Protein AF-0000000065941465 (afdb_homodimer)

Solvent-accessible surface area (backbone atoms only — not comparable to full-atom values): 35880 Å² total; per-residue (Å²): 132,70,57,62,67,61,68,40,62,41,38,87,75,36,67,70,82,73,72,77,83,88,74,50,92,94,37,96,76,54,49,77,24,48,76,46,44,29,74,80,35,44,38,71,60,12,47,51,35,27,52,63,32,50,81,52,25,15,44,67,42,71,49,77,48,59,68,39,31,47,42,51,17,70,72,69,70,48,66,40,86,22,47,44,77,28,43,17,34,62,42,42,53,35,41,51,25,44,38,46,32,27,75,81,23,29,33,37,35,40,55,45,41,56,76,61,57,49,50,28,20,15,53,28,23,16,42,55,42,73,29,60,51,54,95,67,23,86,30,54,69,41,50,60,70,64,58,52,95,41,38,25,38,34,49,45,49,42,28,25,46,71,48,12,23,66,77,57,67,68,55,52,50,53,45,63,69,66,51,57,60,37,29,36,39,36,34,36,17,63,28,20,86,53,27,84,93,50,73,40,52,54,69,54,21,77,71,37,84,43,28,31,27,30,31,45,32,27,24,79,44,4,25,30,6,44,28,38,18,27,32,39,31,29,56,74,58,38,56,54,44,48,35,66,50,60,58,52,57,53,24,40,34,41,46,39,19,50,33,35,28,63,68,38,53,67,55,44,51,51,52,46,52,54,45,54,54,42,43,52,49,50,47,52,52,40,44,74,73,70,31,48,56,67,74,55,30,35,61,34,43,35,41,37,46,95,32,43,69,52,24,49,50,50,51,53,51,36,44,75,72,32,34,41,57,26,70,44,43,92,39,74,35,52,25,26,38,34,37,27,46,50,48,74,69,52,44,50,51,52,54,52,50,51,49,53,58,70,69,100,131,71,56,62,69,59,67,38,63,40,39,85,75,36,67,69,80,74,73,76,84,88,74,50,93,94,37,96,75,53,49,77,26,50,76,46,44,29,74,80,34,45,38,70,61,12,47,51,36,27,53,64,31,51,82,52,24,15,45,66,43,72,50,78,47,59,71,39,31,45,41,50,17,68,71,69,71,48,64,40,86,22,47,44,76,28,44,17,33,63,43,44,52,36,42,52,25,45,38,46,32,28,75,80,24,29,32,36,35,40,55,44,40,55,74,60,56,50,49,28,21,16,54,28,23,16,43,55,42,74,30,59,50,55,94,67,24,86,32,54,68,42,50,62,69,67,59,53,96,41,39,24,39,35,50,45,49,42,27,24,46,70,51,13,23,65,76,56,69,67,55,53,48,53,44,63,69,66,50,58,60,36,28,35,39,35,35,36,16,62,28,20,88,52,27,83,94,52,74,40,54,53,69,56,19,76,71,37,82,42,27,32,26,32,31,46,32,26,24,79,43,4,26,30,6,44,27,38,19,29,34,38,31,28,55,73,58,37,55,54,43,47,34,66,49,60,56,53,58,53,25,40,34,42,46,38,20,50,33,34,30,64,67,37,54,68,57,44,50,50,50,47,52,52,45,53,54,42,44,50,49,50,50,52,51,40,44,75,72,71,32,48,59,67,71,54,30,35,61,33,41,36,44,38,46,95,32,42,68,53,25,50,50,48,51,51,51,36,43,76,72,32,33,41,57,25,70,44,44,93,39,72,34,51,25,25,38,33,37,27,45,47,48,72,70,52,44,50,52,53,54,52,52,51,49,53,58,73,73,102

Structure (mmCIF, N/CA/C/O backbone):
data_AF-0000000065941465-model_v1
#
loop_
_entity.id
_entity.type
_entity.pdbx_description
1 polymer 'Histidinol-phosphate aminotransferase'
#
loop_
_atom_site.group_PDB
_atom_site.id
_atom_site.type_symbol
_atom_site.label_atom_id
_atom_site.label_alt_id
_atom_site.label_comp_id
_atom_site.label_asym_id
_atom_site.label_entity_id
_atom_site.label_seq_id
_atom_site.pdbx_PDB_ins_code
_atom_site.Cartn_x
_atom_site.Cartn_y
_atom_site.Cartn_z
_atom_site.occupancy
_atom_site.B_iso_or_equiv
_atom_site.auth_seq_id
_atom_site.auth_comp_id
_atom_site.auth_asym_id
_atom_site.auth_atom_id
_atom_site.pdbx_PDB_model_num
ATOM 1 N N . MET A 1 1 ? 35.594 -12.836 4.809 1 32.25 1 MET A N 1
ATOM 2 C CA . MET A 1 1 ? 34.625 -12.758 5.895 1 32.25 1 MET A CA 1
ATOM 3 C C . MET A 1 1 ? 33.281 -12.234 5.383 1 32.25 1 MET A C 1
ATOM 5 O O . MET A 1 1 ? 33.219 -11.125 4.852 1 32.25 1 MET A O 1
ATOM 9 N N . THR A 1 2 ? 32.438 -13.047 4.699 1 47.19 2 THR A N 1
ATOM 10 C CA . THR A 1 2 ? 31.25 -12.758 3.895 1 47.19 2 THR A CA 1
ATOM 11 C C . THR A 1 2 ? 30.25 -11.914 4.68 1 47.19 2 THR A C 1
ATOM 13 O O . THR A 1 2 ? 30.031 -12.148 5.871 1 47.19 2 THR A O 1
ATOM 16 N N . ALA A 1 3 ? 30.062 -10.68 4.277 1 61.75 3 ALA A N 1
ATOM 17 C CA . ALA A 1 3 ? 29.312 -9.641 4.98 1 61.75 3 ALA A CA 1
ATOM 18 C C . ALA A 1 3 ? 27.922 -10.125 5.348 1 61.75 3 ALA A C 1
ATOM 20 O O . ALA A 1 3 ? 27.281 -10.844 4.574 1 61.75 3 ALA A O 1
ATOM 21 N N . PRO A 1 4 ? 27.625 -10.094 6.625 1 78.19 4 PRO A N 1
ATOM 22 C CA . PRO A 1 4 ? 26.281 -10.414 7.121 1 78.19 4 PRO A CA 1
ATOM 23 C C . PRO A 1 4 ? 25.172 -9.711 6.324 1 78.19 4 PRO A C 1
ATOM 25 O O . PRO A 1 4 ? 25.469 -8.867 5.477 1 78.19 4 PRO A O 1
ATOM 28 N N . ILE A 1 5 ? 24.062 -10.266 6.309 1 87.44 5 ILE A N 1
ATOM 29 C CA . ILE A 1 5 ? 22.875 -9.641 5.73 1 87.44 5 ILE A CA 1
ATOM 30 C C . ILE A 1 5 ? 22.75 -8.211 6.25 1 87.44 5 ILE A C 1
ATOM 32 O O . ILE A 1 5 ? 22.594 -7.996 7.453 1 87.44 5 ILE A O 1
ATOM 36 N N . ARG A 1 6 ? 23 -7.258 5.348 1 86.62 6 ARG A N 1
ATOM 37 C CA . ARG A 1 6 ? 22.938 -5.852 5.727 1 86.62 6 ARG A CA 1
ATOM 38 C C . ARG A 1 6 ? 21.922 -5.102 4.871 1 86.62 6 ARG A C 1
ATOM 40 O O . ARG A 1 6 ? 21.953 -5.188 3.643 1 86.62 6 ARG A O 1
ATOM 47 N N . PRO A 1 7 ? 21 -4.293 5.477 1 90.38 7 PRO A N 1
ATOM 48 C CA . PRO A 1 7 ? 20.062 -3.471 4.711 1 90.38 7 PRO A CA 1
ATOM 49 C C . PRO A 1 7 ? 20.75 -2.369 3.914 1 90.38 7 PRO A C 1
ATOM 51 O O . PRO A 1 7 ? 21.922 -2.051 4.18 1 90.38 7 PRO A O 1
ATOM 54 N N . GLN A 1 8 ? 20.047 -1.899 2.898 1 89 8 GLN A N 1
ATOM 55 C CA . GLN A 1 8 ? 20.516 -0.77 2.102 1 89 8 GLN A CA 1
ATOM 56 C C . GLN A 1 8 ? 20.75 0.457 2.975 1 89 8 GLN A C 1
ATOM 58 O O . GLN A 1 8 ? 20.141 0.599 4.039 1 89 8 GLN A O 1
ATOM 63 N N . PRO A 1 9 ? 21.656 1.336 2.537 1 84.94 9 PRO A N 1
ATOM 64 C CA . PRO A 1 9 ? 21.984 2.52 3.334 1 84.94 9 PRO A CA 1
ATOM 65 C C . PRO A 1 9 ? 20.75 3.373 3.654 1 84.94 9 PRO A C 1
ATOM 67 O O . PRO A 1 9 ? 19.859 3.508 2.82 1 84.94 9 PRO A O 1
ATOM 70 N N . GLY A 1 10 ? 20.703 3.879 4.812 1 87.12 10 GLY A N 1
ATOM 71 C CA . GLY A 1 10 ? 19.672 4.809 5.23 1 87.12 10 GLY A CA 1
ATOM 72 C C . GLY A 1 10 ? 18.516 4.133 5.953 1 87.12 10 GLY A C 1
ATOM 73 O O . GLY A 1 10 ? 17.844 4.758 6.766 1 87.12 10 GLY A O 1
ATOM 74 N N . ILE A 1 11 ? 18.344 2.855 5.75 1 90.31 11 ILE A N 1
ATOM 75 C CA . ILE A 1 11 ? 17.141 2.168 6.234 1 90.31 11 ILE A CA 1
ATOM 76 C C . ILE A 1 11 ? 17.219 2.02 7.754 1 90.31 11 ILE A C 1
ATOM 78 O O . ILE A 1 11 ? 16.234 2.273 8.453 1 90.31 11 ILE A O 1
ATOM 82 N N . LEU A 1 12 ? 18.391 1.697 8.305 1 86.56 12 LEU A N 1
ATOM 83 C CA . LEU A 1 12 ? 18.531 1.459 9.742 1 86.56 12 LEU A CA 1
ATOM 84 C C . LEU A 1 12 ? 18.5 2.773 10.516 1 86.56 12 LEU A C 1
ATOM 86 O O . LEU A 1 12 ? 18.359 2.773 11.742 1 86.56 12 LEU A O 1
ATOM 90 N N . ASP A 1 13 ? 18.516 3.902 9.766 1 87.81 13 ASP A N 1
ATOM 91 C CA . ASP A 1 13 ? 18.438 5.219 10.391 1 87.81 13 ASP A CA 1
ATOM 92 C C . ASP A 1 13 ? 16.969 5.621 10.617 1 87.81 13 ASP A C 1
ATOM 94 O O . ASP A 1 13 ? 16.703 6.637 11.266 1 87.81 13 ASP A O 1
ATOM 98 N N . ILE A 1 14 ? 16.156 4.852 10.078 1 89.31 14 ILE A N 1
ATOM 99 C CA . ILE A 1 14 ? 14.742 5.102 10.289 1 89.31 14 ILE A CA 1
ATOM 100 C C . ILE A 1 14 ? 14.281 4.43 11.578 1 89.31 14 ILE A C 1
ATOM 102 O O . ILE A 1 14 ? 14.453 3.223 11.758 1 89.31 14 ILE A O 1
ATOM 106 N N . ALA A 1 15 ? 13.711 5.238 12.461 1 82.38 15 ALA A N 1
ATOM 107 C CA . ALA A 1 15 ? 13.156 4.668 13.688 1 82.38 15 ALA A CA 1
ATOM 108 C C . ALA A 1 15 ? 11.891 3.869 13.398 1 82.38 15 ALA A C 1
ATOM 110 O O . ALA A 1 15 ? 11.109 4.23 12.523 1 82.38 15 ALA A O 1
ATOM 111 N N . LEU A 1 16 ? 11.766 2.832 14.148 1 79.38 16 LEU A N 1
ATOM 112 C CA . LEU A 1 16 ? 10.5 2.109 14.047 1 79.38 16 LEU A CA 1
ATOM 113 C C . LEU A 1 16 ? 9.336 2.998 14.453 1 79.38 16 LEU A C 1
ATOM 115 O O . LEU A 1 16 ? 9.43 3.762 15.414 1 79.38 16 LEU A O 1
ATOM 119 N N . TYR A 1 17 ? 8.25 2.969 13.68 1 71.69 17 TYR A N 1
ATOM 120 C CA . TYR A 1 17 ? 7.09 3.814 13.914 1 71.69 17 TYR A CA 1
ATOM 121 C C . TYR A 1 17 ? 6.395 3.438 15.219 1 71.69 17 TYR A C 1
ATOM 123 O O . TYR A 1 17 ? 6.207 2.254 15.508 1 71.69 17 TYR A O 1
ATOM 131 N N . GLN A 1 18 ? 6.18 4.41 15.969 1 64.88 18 GLN A N 1
ATOM 132 C CA . GLN A 1 18 ? 5.379 4.25 17.188 1 64.88 18 GLN A CA 1
ATOM 133 C C . GLN A 1 18 ? 4.047 4.984 17.062 1 64.88 18 GLN A C 1
ATOM 135 O O . GLN A 1 18 ? 4.016 6.207 16.922 1 64.88 18 GLN A O 1
ATOM 140 N N . GLY A 1 19 ? 2.979 4.16 17 1 60.94 19 GLY A N 1
ATOM 141 C CA . GLY A 1 19 ? 1.667 4.766 16.828 1 60.94 19 GLY A CA 1
ATOM 142 C C . GLY A 1 19 ? 1.264 5.656 17.984 1 60.94 19 GLY A C 1
ATOM 143 O O . GLY A 1 19 ? 1.808 5.539 19.078 1 60.94 19 GLY A O 1
ATOM 144 N N . GLY A 1 20 ? 0.52 6.703 17.672 1 61.56 20 GLY A N 1
ATOM 145 C CA . GLY A 1 20 ? -0.008 7.559 18.719 1 61.56 20 GLY A CA 1
ATOM 146 C C . GLY A 1 20 ? -0.991 6.848 19.625 1 61.56 20 GLY A C 1
ATOM 147 O O . GLY A 1 20 ? -1.464 5.758 19.312 1 61.56 20 GLY A O 1
ATOM 148 N N . ALA A 1 21 ? -1.212 7.395 20.75 1 64.81 21 ALA A N 1
ATOM 149 C CA . ALA A 1 21 ? -2.154 6.863 21.734 1 64.81 21 ALA A CA 1
ATOM 150 C C . ALA A 1 21 ? -3.592 6.977 21.234 1 64.81 21 ALA A C 1
ATOM 152 O O . ALA A 1 21 ? -3.963 7.98 20.625 1 64.81 21 ALA A O 1
ATOM 153 N N . SER A 1 22 ? -4.305 5.914 21.125 1 73.31 22 SER A N 1
ATOM 154 C CA . SER A 1 22 ? -5.719 5.949 20.781 1 73.31 22 SER A CA 1
ATOM 155 C C . SER A 1 22 ? -6.594 5.602 21.984 1 73.31 22 SER A C 1
ATOM 157 O O . SER A 1 22 ? -7.82 5.707 21.906 1 73.31 22 SER A O 1
ATOM 159 N N . LYS A 1 23 ? -5.996 5.309 23.172 1 76.31 23 LYS A N 1
ATOM 160 C CA . LYS A 1 23 ? -6.703 4.949 24.391 1 76.31 23 LYS A CA 1
ATOM 161 C C . LYS A 1 23 ? -6.133 5.691 25.594 1 76.31 23 LYS A C 1
ATOM 163 O O . LYS A 1 23 ? -4.938 5.996 25.641 1 76.31 23 LYS A O 1
ATOM 168 N N . ILE A 1 24 ? -7.012 6.16 26.281 1 76.81 24 ILE A N 1
ATOM 169 C CA . ILE A 1 24 ? -6.656 6.762 27.562 1 76.81 24 ILE A CA 1
ATOM 170 C C . ILE A 1 24 ? -7.273 5.953 28.703 1 76.81 24 ILE A C 1
ATOM 172 O O . ILE A 1 24 ? -8.43 5.527 28.609 1 76.81 24 ILE A O 1
ATOM 176 N N . ALA A 1 25 ? -6.398 5.734 29.734 1 73.69 25 ALA A N 1
ATOM 177 C CA . ALA A 1 25 ? -6.895 4.988 30.891 1 73.69 25 ALA A CA 1
ATOM 178 C C . ALA A 1 25 ? -8.102 5.688 31.516 1 73.69 25 ALA A C 1
ATOM 180 O O . ALA A 1 25 ? -8.094 6.906 31.688 1 73.69 25 ALA A O 1
ATOM 181 N N . GLY A 1 26 ? -9.078 4.949 31.672 1 76.94 26 GLY A N 1
ATOM 182 C CA . GLY A 1 26 ? -10.227 5.473 32.406 1 76.94 26 GLY A CA 1
ATOM 183 C C . GLY A 1 26 ? -11.32 6.004 31.484 1 76.94 26 GLY A C 1
ATOM 184 O O . GLY A 1 26 ? -12.391 6.383 31.953 1 76.94 26 GLY A O 1
ATOM 185 N N . HIS A 1 27 ? -11.047 6.156 30.234 1 85.94 27 HIS A N 1
ATOM 186 C CA . HIS A 1 27 ? -12.031 6.637 29.266 1 85.94 27 HIS A CA 1
ATOM 187 C C . HIS A 1 27 ? -12.305 5.598 28.188 1 85.94 27 HIS A C 1
ATOM 189 O O . HIS A 1 27 ? -11.438 5.324 27.359 1 85.94 27 HIS A O 1
ATOM 195 N N . ALA A 1 28 ? -13.461 5.082 28.094 1 80.44 28 ALA A N 1
ATOM 196 C CA . ALA A 1 28 ? -13.828 4.031 27.156 1 80.44 28 ALA A CA 1
ATOM 197 C C . ALA A 1 28 ? -13.938 4.574 25.734 1 80.44 28 ALA A C 1
ATOM 199 O O . ALA A 1 28 ? -13.617 3.879 24.766 1 80.44 28 ALA A O 1
ATOM 200 N N . ASP A 1 29 ? -14.375 5.926 25.688 1 87.75 29 ASP A N 1
ATOM 201 C CA . ASP A 1 29 ? -14.57 6.539 24.375 1 87.75 29 ASP A CA 1
ATOM 202 C C . ASP A 1 29 ? -14.016 7.965 24.344 1 87.75 29 ASP A C 1
ATOM 204 O O . ASP A 1 29 ? -14.781 8.93 24.297 1 87.75 29 ASP A O 1
ATOM 208 N N . PRO A 1 30 ? -12.766 8.023 24.266 1 94.19 30 PRO A N 1
ATOM 209 C CA . PRO A 1 30 ? -12.156 9.352 24.281 1 94.19 30 PRO A CA 1
ATOM 210 C C . PRO A 1 30 ? -12.445 10.148 23.016 1 94.19 30 PRO A C 1
ATOM 212 O O . PRO A 1 30 ? -12.695 9.562 21.953 1 94.19 30 PRO A O 1
ATOM 215 N N . LEU A 1 31 ? -12.523 11.523 23.219 1 96.75 31 LEU A N 1
ATOM 216 C CA . LEU A 1 31 ? -12.57 12.43 22.078 1 96.75 31 LEU A CA 1
ATOM 217 C C . LEU A 1 31 ? -11.203 12.539 21.406 1 96.75 31 LEU A C 1
ATOM 219 O O . LEU A 1 31 ? -10.281 13.125 21.984 1 96.75 31 LEU A O 1
ATOM 223 N N . LYS A 1 32 ? -11.125 11.891 20.281 1 95.75 32 LYS A N 1
ATOM 224 C CA . LYS A 1 32 ? -9.836 11.867 19.578 1 95.75 32 LYS A CA 1
ATOM 225 C C . LYS A 1 32 ? -9.742 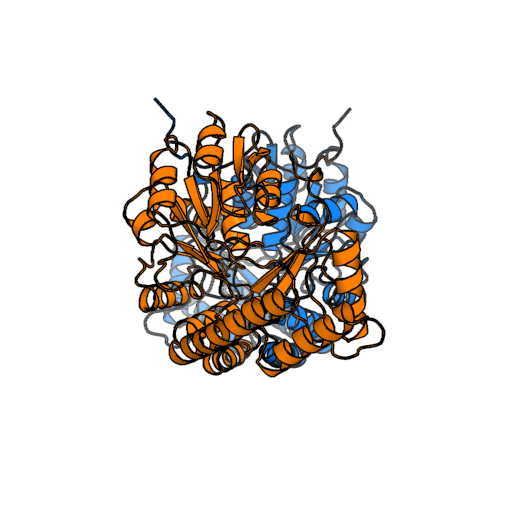13 18.562 1 95.75 32 LYS A C 1
ATOM 227 O O . LYS A 1 32 ? -10.484 13.031 17.578 1 95.75 32 LYS A O 1
ATOM 232 N N . LEU A 1 33 ? -8.867 13.938 18.797 1 98 33 LEU A N 1
ATOM 233 C CA . LEU A 1 33 ? -8.602 15.094 17.953 1 98 33 LEU A CA 1
ATOM 234 C C . LEU A 1 33 ? -7.105 15.234 17.672 1 98 33 LEU A C 1
ATOM 236 O O . LEU A 1 33 ? -6.562 16.344 17.719 1 98 33 LEU A O 1
ATOM 240 N N . SER A 1 34 ? -6.453 14.055 17.422 1 96.5 34 SER A N 1
ATOM 241 C CA . SER A 1 34 ? -4.992 14.047 17.391 1 96.5 34 SER A CA 1
ATOM 242 C C . SER A 1 34 ? -4.477 13.727 15.992 1 96.5 34 SER A C 1
ATOM 244 O O . SER A 1 34 ? -3.281 13.867 15.719 1 96.5 34 SER A O 1
ATOM 246 N N . SER A 1 35 ? -5.309 13.344 14.977 1 95.38 35 SER A N 1
ATOM 247 C CA . SER A 1 35 ? -4.797 12.828 13.711 1 95.38 35 SER A CA 1
ATOM 248 C C . SER A 1 35 ? -5.441 13.539 12.523 1 95.38 35 SER A C 1
ATOM 250 O O . SER A 1 35 ? -5.398 13.047 11.398 1 95.38 35 SER A O 1
ATOM 252 N N . ASN A 1 36 ? -6.086 14.633 12.773 1 97.69 36 ASN A N 1
ATOM 253 C CA . ASN A 1 36 ? -6.66 15.492 11.742 1 97.69 36 ASN A CA 1
ATOM 254 C C . ASN A 1 36 ? -7.676 14.742 10.891 1 97.69 36 ASN A C 1
ATOM 256 O O . ASN A 1 36 ? -7.75 14.953 9.68 1 97.69 36 ASN A O 1
ATOM 260 N N . GLU A 1 37 ? -8.391 13.82 11.492 1 97.5 37 GLU A N 1
ATOM 261 C CA . GLU A 1 37 ? -9.445 13.078 10.805 1 97.5 37 GLU A CA 1
ATOM 262 C C . GLU A 1 37 ? -10.711 13.922 10.672 1 97.5 37 GLU A C 1
ATOM 264 O O . GLU A 1 37 ? -10.914 14.867 11.438 1 97.5 37 GLU A O 1
ATOM 269 N N . ASN A 1 38 ? -11.484 13.609 9.656 1 97.81 38 ASN A N 1
ATOM 270 C CA . ASN A 1 38 ? -12.773 14.281 9.484 1 97.81 38 ASN A CA 1
ATOM 271 C C . ASN A 1 38 ? -13.781 13.828 10.531 1 97.81 38 ASN A C 1
ATOM 273 O O . ASN A 1 38 ? -14.156 12.656 10.578 1 97.81 38 ASN A O 1
ATOM 277 N N . PRO A 1 39 ? -14.211 14.75 11.383 1 96.44 39 PRO A N 1
ATOM 278 C CA . PRO A 1 39 ? -15.117 14.344 12.453 1 96.44 39 PRO A CA 1
ATOM 279 C C . PRO A 1 39 ? -16.484 13.891 11.938 1 96.44 39 PRO A C 1
ATOM 281 O O . PRO A 1 39 ? -17.234 13.242 12.664 1 96.44 39 PRO A O 1
ATOM 284 N N . PHE A 1 40 ? -16.797 14.172 10.734 1 96.38 40 PHE A N 1
ATOM 285 C CA . PHE A 1 40 ? -18.109 13.844 10.203 1 96.38 40 PHE A CA 1
ATOM 286 C C . PHE A 1 40 ? -18.078 12.508 9.469 1 96.38 40 PHE A C 1
ATOM 288 O O . PHE A 1 40 ? -19.141 11.953 9.141 1 96.38 40 PHE A O 1
ATOM 295 N N . GLY A 1 41 ? -16.906 12.008 9.195 1 96 41 GLY A N 1
ATOM 296 C CA . GLY A 1 41 ? -16.781 10.727 8.516 1 96 41 GLY A CA 1
ATOM 297 C C . GLY A 1 41 ? -17 10.836 7.016 1 96 41 GLY A C 1
ATOM 298 O O . GLY A 1 41 ? -17.047 11.93 6.465 1 96 41 GLY A O 1
ATOM 299 N N . PRO A 1 42 ? -17 9.664 6.355 1 96.75 42 PRO A N 1
ATOM 300 C CA . PRO A 1 42 ? -17.25 9.648 4.91 1 96.75 42 PRO A CA 1
ATOM 301 C C . PRO A 1 42 ? -18.688 10.023 4.555 1 96.75 42 PRO A C 1
ATOM 303 O O . PRO A 1 42 ? -19.594 9.859 5.375 1 96.75 42 PRO A O 1
ATOM 306 N N . SER A 1 43 ? -18.875 10.477 3.334 1 97.5 43 SER A N 1
ATOM 307 C CA . SER A 1 43 ? -20.234 10.742 2.867 1 97.5 43 SER A CA 1
ATOM 308 C C . SER A 1 43 ? -21.062 9.461 2.842 1 97.5 43 SER A C 1
ATOM 310 O O . SER A 1 43 ? -20.531 8.367 2.67 1 97.5 43 SER A O 1
ATOM 312 N N . PRO A 1 44 ? -22.359 9.656 2.984 1 97.25 44 PRO A N 1
ATOM 313 C CA . PRO A 1 44 ? -23.25 8.492 2.869 1 97.25 44 PRO A CA 1
ATOM 314 C C . PRO A 1 44 ? -23.062 7.75 1.547 1 97.25 44 PRO A C 1
ATOM 316 O O . PRO A 1 44 ? -23.125 6.516 1.515 1 97.25 44 PRO A O 1
ATOM 319 N N . ALA A 1 45 ? -22.812 8.492 0.484 1 97.94 45 ALA A N 1
ATOM 320 C CA . ALA A 1 45 ? -22.578 7.871 -0.818 1 97.94 45 ALA A CA 1
ATOM 321 C C . ALA A 1 45 ? -21.328 6.992 -0.798 1 97.94 45 ALA A C 1
ATOM 323 O O . ALA A 1 45 ? -21.328 5.91 -1.388 1 97.94 45 ALA A O 1
ATOM 324 N N . ALA A 1 46 ? -20.281 7.445 -0.197 1 98 46 ALA A N 1
ATOM 325 C CA . ALA A 1 46 ? -19.047 6.668 -0.078 1 98 46 ALA A CA 1
ATOM 326 C C . ALA A 1 46 ? -19.281 5.414 0.764 1 98 46 ALA A C 1
ATOM 328 O O . ALA A 1 46 ? -18.781 4.336 0.429 1 98 46 ALA A O 1
ATOM 329 N N . VAL A 1 47 ? -20.016 5.578 1.878 1 97.19 47 VAL A N 1
ATOM 330 C CA . VAL A 1 47 ? -20.344 4.449 2.744 1 97.19 47 VAL A CA 1
ATOM 331 C C . VAL A 1 47 ? -21.062 3.369 1.941 1 97.19 47 VAL A C 1
ATOM 333 O O . VAL A 1 47 ? -20.703 2.191 2.004 1 97.19 47 VAL A O 1
ATOM 336 N N . GLN A 1 48 ? -22.016 3.789 1.193 1 97.19 48 GLN A N 1
ATOM 337 C CA . GLN A 1 48 ? -22.797 2.848 0.384 1 97.19 48 GLN A CA 1
ATOM 338 C C . GLN A 1 48 ? -21.906 2.186 -0.672 1 97.19 48 GLN A C 1
ATOM 340 O O . GLN A 1 48 ? -22 0.976 -0.892 1 97.19 48 GLN A O 1
ATOM 345 N N . ALA A 1 49 ? -21.094 2.947 -1.338 1 97.44 49 ALA A N 1
ATOM 346 C CA . ALA A 1 49 ? -20.203 2.424 -2.373 1 97.44 49 ALA A CA 1
ATOM 347 C C . ALA A 1 49 ? -19.25 1.37 -1.802 1 97.44 49 ALA A C 1
ATOM 349 O O . ALA A 1 49 ? -19.016 0.334 -2.428 1 97.44 49 ALA A O 1
ATOM 350 N N . MET A 1 50 ? -18.703 1.632 -0.639 1 96.81 50 MET A N 1
ATOM 351 C CA . MET A 1 50 ? -17.812 0.68 0.014 1 96.81 50 MET A CA 1
ATOM 352 C C . MET A 1 50 ? -18.547 -0.6 0.382 1 96.81 50 MET A C 1
ATOM 354 O O . MET A 1 50 ? -18.047 -1.702 0.156 1 96.81 50 MET A O 1
ATOM 358 N N . ALA A 1 51 ? -19.703 -0.405 0.953 1 95.06 51 ALA A N 1
ATOM 359 C CA . ALA A 1 51 ? -20.5 -1.561 1.342 1 95.06 51 ALA A CA 1
ATOM 360 C C . ALA A 1 51 ? -20.828 -2.436 0.134 1 95.06 51 ALA A C 1
ATOM 362 O O . ALA A 1 51 ? -20.781 -3.664 0.218 1 95.06 51 ALA A O 1
ATOM 363 N N . ASP A 1 52 ? -21.141 -1.82 -0.957 1 95 52 ASP A N 1
ATOM 364 C CA . ASP A 1 52 ? -21.469 -2.543 -2.18 1 95 52 ASP A CA 1
ATOM 365 C C . ASP A 1 52 ? -20.266 -3.311 -2.711 1 95 52 ASP A C 1
ATOM 367 O O . ASP A 1 52 ? -20.406 -4.359 -3.342 1 95 52 ASP A O 1
ATOM 371 N N . ALA A 1 53 ? -19.109 -2.818 -2.471 1 94.38 53 ALA A N 1
ATOM 372 C CA . ALA A 1 53 ? -17.875 -3.404 -3.008 1 94.38 53 ALA A CA 1
ATOM 373 C C . ALA A 1 53 ? -17.453 -4.629 -2.203 1 94.38 53 ALA A C 1
ATOM 375 O O . ALA A 1 53 ? -16.641 -5.434 -2.666 1 94.38 53 ALA A O 1
ATOM 376 N N . VAL A 1 54 ? -18 -4.82 -1.004 1 92.56 54 VAL A N 1
ATOM 377 C CA . VAL A 1 54 ? -17.609 -5.906 -0.111 1 92.56 54 VAL A CA 1
ATOM 378 C C . VAL A 1 54 ? -17.891 -7.25 -0.781 1 92.56 54 VAL A C 1
ATOM 380 O O . VAL A 1 54 ? -17.062 -8.164 -0.71 1 92.56 54 VAL A O 1
ATOM 383 N N . ALA A 1 55 ? -18.938 -7.352 -1.49 1 87 55 ALA A N 1
ATOM 384 C CA . ALA A 1 55 ? -19.375 -8.617 -2.07 1 87 55 ALA A CA 1
ATOM 385 C C . ALA A 1 55 ? -18.391 -9.109 -3.131 1 87 55 ALA A C 1
ATOM 387 O O . ALA A 1 55 ? -18.266 -10.312 -3.363 1 87 55 ALA A O 1
ATOM 388 N N . SER A 1 56 ? -17.688 -8.195 -3.734 1 89.38 56 SER A N 1
ATOM 389 C CA . SER A 1 56 ? -16.781 -8.562 -4.812 1 89.38 56 SER A CA 1
ATOM 390 C C . SER A 1 56 ? -15.32 -8.469 -4.363 1 89.38 56 SER A C 1
ATOM 392 O O . SER A 1 56 ? -14.422 -8.297 -5.188 1 89.38 56 SER A O 1
ATOM 394 N N . SER A 1 57 ? -15.125 -8.602 -3.08 1 92.06 57 SER A N 1
ATOM 395 C CA . SER A 1 57 ? -13.805 -8.391 -2.508 1 92.06 57 SER A CA 1
ATOM 396 C C . SER A 1 57 ? -12.836 -9.508 -2.902 1 92.06 57 SER A C 1
ATOM 398 O O . SER A 1 57 ? -11.633 -9.391 -2.699 1 92.06 57 SER A O 1
ATOM 400 N N . HIS A 1 58 ? -13.297 -10.555 -3.533 1 93.06 58 HIS A N 1
ATOM 401 C CA . HIS A 1 58 ? -12.43 -11.633 -3.979 1 93.06 58 HIS A CA 1
ATOM 402 C C . HIS A 1 58 ? -11.836 -11.336 -5.352 1 93.06 58 HIS A C 1
ATOM 404 O O . HIS A 1 58 ? -10.891 -12 -5.781 1 93.06 58 HIS A O 1
ATOM 410 N N . ARG A 1 59 ? -12.383 -10.414 -6.051 1 92.31 59 ARG A N 1
ATOM 411 C CA . ARG A 1 59 ? -11.906 -10.055 -7.383 1 92.31 59 ARG A CA 1
ATOM 412 C C . ARG A 1 59 ? -10.844 -8.961 -7.305 1 92.31 59 ARG A C 1
ATOM 414 O O . ARG A 1 59 ? -11.008 -7.984 -6.57 1 92.31 59 ARG A O 1
ATOM 421 N N . TYR A 1 60 ? -9.766 -9.211 -8.062 1 92 60 TYR A N 1
ATOM 422 C CA . TYR A 1 60 ? -8.758 -8.156 -8.148 1 92 60 TYR A CA 1
ATOM 423 C C . TYR A 1 60 ? -9.344 -6.895 -8.781 1 92 60 TYR A C 1
ATOM 425 O O . TYR A 1 60 ? -10.133 -6.977 -9.727 1 92 60 TYR A O 1
ATOM 433 N N . PRO A 1 61 ? -8.938 -5.766 -8.25 1 90.31 61 PRO A N 1
ATOM 434 C CA . PRO A 1 61 ? -9.406 -4.508 -8.844 1 90.31 61 PRO A CA 1
ATOM 435 C C . PRO A 1 61 ? -8.711 -4.18 -10.156 1 90.31 61 PRO A C 1
ATOM 437 O O . PRO A 1 61 ? -7.762 -4.871 -10.547 1 90.31 61 PRO A O 1
ATOM 440 N N . ASN A 1 62 ? -9.312 -3.207 -10.766 1 86.75 62 ASN A N 1
ATOM 441 C CA . ASN A 1 62 ? -8.609 -2.666 -11.93 1 86.75 62 ASN A CA 1
ATOM 442 C C . ASN A 1 62 ? -7.238 -2.117 -11.547 1 86.75 62 ASN A C 1
ATOM 444 O O . ASN A 1 62 ? -7.07 -1.555 -10.461 1 86.75 62 ASN A O 1
ATOM 448 N N . THR A 1 63 ? -6.355 -2.205 -12.516 1 88.44 63 THR A N 1
ATOM 449 C CA . THR A 1 63 ? -4.965 -1.927 -12.164 1 88.44 63 THR A CA 1
ATOM 450 C C . THR A 1 63 ? -4.598 -0.489 -12.516 1 88.44 63 THR A C 1
ATOM 452 O O . THR A 1 63 ? -3.596 0.038 -12.023 1 88.44 63 THR A O 1
ATOM 455 N N . ASP A 1 64 ? -5.387 0.152 -13.352 1 91.38 64 ASP A N 1
ATOM 456 C CA . ASP A 1 64 ? -4.977 1.481 -13.797 1 91.38 64 ASP A CA 1
ATOM 457 C C . ASP A 1 64 ? -5.734 2.57 -13.039 1 91.38 64 ASP A C 1
ATOM 459 O O . ASP A 1 64 ? -5.504 3.762 -13.258 1 91.38 64 ASP A O 1
ATOM 463 N N . HIS A 1 65 ? -6.684 2.186 -12.195 1 96.19 65 HIS A N 1
ATOM 464 C CA . HIS A 1 65 ? -7.449 3.107 -11.367 1 96.19 65 HIS A CA 1
ATOM 465 C C . HIS A 1 65 ? -8.203 4.121 -12.219 1 96.19 65 HIS A C 1
ATOM 467 O O . HIS A 1 65 ? -8.398 5.266 -11.812 1 96.19 65 HIS A O 1
ATOM 473 N N . ALA A 1 66 ? -8.594 3.717 -13.43 1 96 66 ALA A N 1
ATOM 474 C CA . ALA A 1 66 ? -9.125 4.637 -14.43 1 96 66 ALA A CA 1
ATOM 475 C C . ALA A 1 66 ? -10.367 5.359 -13.898 1 96 66 ALA A C 1
ATOM 477 O O . ALA A 1 66 ? -10.5 6.574 -14.062 1 96 66 ALA A O 1
ATOM 478 N N . ASP A 1 67 ? -11.266 4.609 -13.266 1 97.5 67 ASP A N 1
ATOM 479 C CA . ASP A 1 67 ? -12.516 5.207 -12.797 1 97.5 67 ASP A CA 1
ATOM 480 C C . ASP A 1 67 ? -12.25 6.266 -11.727 1 97.5 67 ASP A C 1
ATOM 482 O O . ASP A 1 67 ? -12.859 7.332 -11.734 1 97.5 67 ASP A O 1
ATOM 486 N N . LEU A 1 68 ? -11.367 5.98 -10.797 1 98.5 68 LEU A N 1
ATOM 487 C CA . LEU A 1 68 ? -11.031 6.953 -9.758 1 98.5 68 LEU A CA 1
ATOM 488 C C . LEU A 1 68 ? -10.328 8.164 -10.359 1 98.5 68 LEU A C 1
ATOM 490 O O . LEU A 1 68 ? -10.641 9.305 -10.016 1 98.5 68 LEU A O 1
ATOM 494 N N . ARG A 1 69 ? -9.336 7.922 -11.227 1 98.56 69 ARG A N 1
ATOM 495 C CA . ARG A 1 69 ? -8.656 9.031 -11.898 1 98.56 69 ARG A CA 1
ATOM 496 C C . ARG A 1 69 ? -9.648 9.914 -12.641 1 98.56 69 ARG A C 1
ATOM 498 O O . ARG A 1 69 ? -9.547 11.141 -12.609 1 98.56 69 ARG A O 1
ATOM 505 N N . ALA A 1 70 ? -10.609 9.281 -13.297 1 98.62 70 ALA A N 1
ATOM 506 C CA . ALA A 1 70 ? -11.641 10.023 -14.023 1 98.62 70 ALA A CA 1
ATOM 507 C C . ALA A 1 70 ? -12.477 10.867 -13.062 1 98.62 70 ALA A C 1
ATOM 509 O O . ALA A 1 70 ? -12.828 12.008 -13.375 1 98.62 70 ALA A O 1
ATOM 510 N N . ALA A 1 71 ? -12.852 10.289 -11.953 1 98.81 71 ALA A N 1
ATOM 511 C CA . ALA A 1 71 ? -13.648 11.016 -10.969 1 98.81 71 ALA A CA 1
ATOM 512 C C . ALA A 1 71 ? -12.891 12.234 -10.438 1 98.81 71 ALA A C 1
ATOM 514 O O . ALA A 1 71 ? -13.461 13.328 -10.344 1 98.81 71 ALA A O 1
ATOM 515 N N . ILE A 1 72 ? -11.625 12.078 -10.109 1 98.75 72 ILE A N 1
ATOM 516 C CA . ILE A 1 72 ? -10.789 13.18 -9.641 1 98.75 72 ILE A CA 1
ATOM 517 C C . ILE A 1 72 ? -10.688 14.25 -10.719 1 98.75 72 ILE A C 1
ATOM 519 O O . ILE A 1 72 ? -10.82 15.445 -10.438 1 98.75 72 ILE A O 1
ATOM 523 N N . SER A 1 73 ? -10.445 13.781 -11.906 1 98.69 73 SER A N 1
ATOM 524 C CA . SER A 1 73 ? -10.375 14.68 -13.055 1 98.69 73 SER A CA 1
ATOM 525 C C . SER A 1 73 ? -11.648 15.5 -13.203 1 98.69 73 SER A C 1
ATOM 527 O O . SER A 1 73 ? -11.594 16.719 -13.406 1 98.69 73 SER A O 1
ATOM 529 N N . GLU A 1 74 ? -12.75 14.859 -13.148 1 98.44 74 GLU A N 1
ATOM 530 C CA . GLU A 1 74 ? -14.062 15.484 -13.297 1 98.44 74 GLU A CA 1
ATOM 531 C C . GLU A 1 74 ? -14.273 16.578 -12.25 1 98.44 74 GLU A C 1
ATOM 533 O O . GLU A 1 74 ? -14.719 17.672 -12.578 1 98.44 74 GLU A O 1
ATOM 538 N N . ILE A 1 75 ? -13.93 16.359 -11.062 1 98.31 75 ILE A N 1
ATOM 539 C CA . ILE A 1 75 ? -14.289 17.234 -9.945 1 98.31 75 ILE A CA 1
ATOM 540 C C . ILE A 1 75 ? -13.258 18.344 -9.812 1 98.31 75 ILE A C 1
ATOM 542 O O . ILE A 1 75 ? -13.602 19.5 -9.508 1 98.31 75 ILE A O 1
ATOM 546 N N . HIS A 1 76 ? -11.953 18.047 -10.07 1 97.75 76 HIS A N 1
ATOM 547 C CA . HIS A 1 76 ? -10.898 19.016 -9.781 1 97.75 76 HIS A CA 1
ATOM 548 C C . HIS A 1 76 ? -10.336 19.609 -11.055 1 97.75 76 HIS A C 1
ATOM 550 O O . HIS A 1 76 ? -9.469 20.5 -11.008 1 97.75 76 HIS A O 1
ATOM 556 N N . GLY A 1 77 ? -10.789 19.156 -12.172 1 97.81 77 GLY A N 1
ATOM 557 C CA . GLY A 1 77 ? -10.336 19.688 -13.438 1 97.81 77 GLY A CA 1
ATOM 558 C C . GLY A 1 77 ? -8.891 19.344 -13.758 1 97.81 77 GLY A C 1
ATOM 559 O O . GLY A 1 77 ? -8.133 20.203 -14.211 1 97.81 77 GLY A O 1
ATOM 560 N N . LEU A 1 78 ? -8.477 18.188 -13.43 1 98.38 78 LEU A N 1
ATOM 561 C CA . LEU A 1 78 ? -7.117 17.719 -13.688 1 98.38 78 LEU A CA 1
ATOM 562 C C . LEU A 1 78 ? -7.086 16.781 -14.898 1 98.38 78 LEU A C 1
ATOM 564 O O . LEU A 1 78 ? -8.109 16.219 -15.273 1 98.38 78 LEU A O 1
ATOM 568 N N . GLU A 1 79 ? -5.957 16.672 -15.555 1 98.19 79 GLU A N 1
ATOM 569 C CA . GLU A 1 79 ? -5.777 15.672 -16.594 1 98.19 79 GLU A CA 1
ATOM 570 C C . GLU A 1 79 ? -5.648 14.273 -16 1 98.19 79 GLU A C 1
ATOM 572 O O . GLU A 1 79 ? -4.691 13.984 -15.273 1 98.19 79 GLU A O 1
ATOM 577 N N . ALA A 1 80 ? -6.535 13.391 -16.359 1 98.25 80 ALA A N 1
ATOM 578 C CA . ALA A 1 80 ? -6.637 12.078 -15.734 1 98.25 80 ALA A CA 1
ATOM 579 C C . ALA A 1 80 ? -5.348 11.281 -15.906 1 98.25 80 ALA A C 1
ATOM 581 O O . ALA A 1 80 ? -4.918 10.578 -14.992 1 98.25 80 ALA A O 1
ATOM 582 N N . ASP A 1 81 ? -4.703 11.328 -17.062 1 97 81 ASP A N 1
ATOM 583 C CA . ASP A 1 81 ? -3.514 10.539 -17.375 1 97 81 ASP A CA 1
ATOM 584 C C . ASP A 1 81 ? -2.311 11.031 -16.562 1 97 81 ASP A C 1
ATOM 586 O O . ASP A 1 81 ? -1.283 10.352 -16.5 1 97 81 ASP A O 1
ATOM 590 N N . ASN A 1 82 ? -2.436 12.203 -15.93 1 98.31 82 ASN A N 1
ATOM 591 C CA . ASN A 1 82 ? -1.372 12.781 -15.117 1 98.31 82 ASN A CA 1
ATOM 592 C C . ASN A 1 82 ? -1.619 12.555 -13.625 1 98.31 82 ASN A C 1
ATOM 594 O O . ASN A 1 82 ? -1.022 13.227 -12.781 1 98.31 82 ASN A O 1
ATOM 598 N N . ILE A 1 83 ? -2.568 11.664 -13.383 1 98.75 83 ILE A N 1
ATOM 599 C CA . ILE A 1 83 ? -2.904 11.336 -12 1 98.75 83 ILE A CA 1
ATOM 600 C C . ILE A 1 83 ? -2.404 9.93 -11.672 1 98.75 83 ILE A C 1
ATOM 602 O O . ILE A 1 83 ? -2.58 9 -12.453 1 98.75 83 ILE A O 1
ATOM 606 N N . ILE A 1 84 ? -1.735 9.773 -10.547 1 98.5 84 ILE A N 1
ATOM 607 C CA . ILE A 1 84 ? -1.414 8.469 -9.977 1 98.5 84 ILE A CA 1
ATOM 608 C C . ILE A 1 84 ? -2.102 8.312 -8.625 1 98.5 84 ILE A C 1
ATOM 610 O O . ILE A 1 84 ? -2.16 9.266 -7.836 1 98.5 84 ILE A O 1
ATOM 614 N N . CYS A 1 85 ? -2.682 7.145 -8.359 1 98.56 85 CYS A N 1
ATOM 615 C CA . CYS A 1 85 ? -3.334 6.887 -7.082 1 98.56 85 CYS A CA 1
ATOM 616 C C . CYS A 1 85 ? -2.467 6.004 -6.191 1 98.56 85 CYS A C 1
ATOM 618 O O . CYS A 1 85 ? -1.791 5.098 -6.68 1 98.56 85 CYS A O 1
ATOM 620 N N . GLY A 1 86 ? -2.492 6.285 -4.922 1 97.94 86 GLY A N 1
ATOM 621 C CA . GLY A 1 86 ? -1.67 5.551 -3.975 1 97.94 86 GLY A CA 1
ATOM 622 C C . GLY A 1 86 ? -2.385 5.254 -2.67 1 97.94 86 GLY A C 1
ATOM 623 O O . GLY A 1 86 ? -3.463 5.793 -2.41 1 97.94 86 GLY A O 1
ATOM 624 N N . VAL A 1 87 ? -1.82 4.316 -1.876 1 97.56 87 VAL A N 1
ATOM 625 C CA . VAL A 1 87 ? -2.268 4.059 -0.511 1 97.56 87 VAL A CA 1
ATOM 626 C C . VAL A 1 87 ? -1.982 5.277 0.365 1 97.56 87 VAL A C 1
ATOM 628 O O . VAL A 1 87 ? -1.003 5.297 1.114 1 97.56 87 VAL A O 1
ATOM 631 N N . GLY A 1 88 ? -2.936 6.219 0.305 1 96.5 88 GLY A N 1
ATOM 632 C CA . GLY A 1 88 ? -2.641 7.555 0.805 1 96.5 88 GLY A CA 1
ATOM 633 C C . GLY A 1 88 ? -1.63 8.297 -0.045 1 96.5 88 GLY A C 1
ATOM 634 O O . GLY A 1 88 ? -0.994 7.711 -0.922 1 96.5 88 GLY A O 1
ATOM 635 N N . SER A 1 89 ? -1.54 9.617 0.247 1 97.44 89 SER A N 1
ATOM 636 C CA . SER A 1 89 ? -0.493 10.367 -0.444 1 97.44 89 SER A CA 1
ATOM 637 C C . SER A 1 89 ? 0.893 9.945 0.035 1 97.44 89 SER A C 1
ATOM 639 O O . SER A 1 89 ? 1.894 10.211 -0.633 1 97.44 89 SER A O 1
ATOM 641 N N . ASP A 1 90 ? 0.957 9.227 1.161 1 96.56 90 ASP A N 1
ATOM 642 C CA . ASP A 1 90 ? 2.217 8.727 1.698 1 96.56 90 ASP A CA 1
ATOM 643 C C . ASP A 1 90 ? 2.916 7.812 0.693 1 96.56 90 ASP A C 1
ATOM 645 O O . ASP A 1 90 ? 4.137 7.875 0.533 1 96.56 90 ASP A O 1
ATOM 649 N N . GLU A 1 91 ? 2.109 6.984 0.069 1 97.75 91 GLU A N 1
ATOM 650 C CA . GLU A 1 91 ? 2.736 6.074 -0.885 1 97.75 91 GLU A CA 1
ATOM 651 C C . GLU A 1 91 ? 3.307 6.836 -2.078 1 97.75 91 GLU A C 1
ATOM 653 O O . GLU A 1 91 ? 4.352 6.461 -2.617 1 97.75 91 GLU A O 1
ATOM 658 N N . VAL A 1 92 ? 2.621 7.891 -2.527 1 98.5 92 VAL A N 1
ATOM 659 C CA . VAL A 1 92 ? 3.117 8.711 -3.629 1 98.5 92 VAL A CA 1
ATOM 660 C C . VAL A 1 92 ? 4.434 9.375 -3.229 1 98.5 92 VAL A C 1
ATOM 662 O O . VAL A 1 92 ? 5.379 9.422 -4.02 1 98.5 92 VAL A O 1
ATOM 665 N N . ILE A 1 93 ? 4.504 9.898 -1.994 1 98.56 93 ILE A N 1
ATOM 666 C CA . ILE A 1 93 ? 5.723 10.492 -1.464 1 98.56 93 ILE A CA 1
ATOM 667 C C . ILE A 1 93 ? 6.852 9.461 -1.486 1 98.56 93 ILE A C 1
ATOM 669 O O . ILE A 1 93 ? 7.973 9.773 -1.903 1 98.56 93 ILE A O 1
ATOM 673 N N . HIS A 1 94 ? 6.531 8.273 -1.105 1 97.88 94 HIS A N 1
ATOM 674 C CA . HIS A 1 94 ? 7.516 7.195 -1.124 1 97.88 94 HIS A CA 1
ATOM 675 C C . HIS A 1 94 ? 8 6.918 -2.543 1 97.88 94 HIS A C 1
ATOM 677 O O . HIS A 1 94 ? 9.203 6.777 -2.775 1 97.88 94 HIS A O 1
ATOM 683 N N . PHE A 1 95 ? 7.043 6.824 -3.518 1 98.06 95 PHE A N 1
ATOM 684 C CA . PHE A 1 95 ? 7.398 6.586 -4.91 1 98.06 95 PHE A CA 1
ATOM 685 C C . PHE A 1 95 ? 8.336 7.672 -5.426 1 98.06 95 PHE A C 1
ATOM 687 O O . PHE A 1 95 ? 9.32 7.379 -6.102 1 98.06 95 PHE A O 1
ATOM 694 N N . LEU A 1 96 ? 8.008 8.906 -5.094 1 98.62 96 LEU A N 1
ATOM 695 C CA . LEU A 1 96 ? 8.805 10.031 -5.566 1 98.62 96 LEU A CA 1
ATOM 696 C C . LEU A 1 96 ? 10.242 9.93 -5.066 1 98.62 96 LEU A C 1
ATOM 698 O O . LEU A 1 96 ? 11.188 10.094 -5.844 1 98.62 96 LEU A O 1
ATOM 702 N N . CYS A 1 97 ? 10.422 9.648 -3.816 1 98.31 97 CYS A N 1
ATOM 703 C CA . CYS A 1 97 ? 11.766 9.508 -3.27 1 98.31 97 CYS A CA 1
ATOM 704 C C . CYS A 1 97 ? 12.484 8.305 -3.883 1 98.31 97 CYS A C 1
ATOM 706 O O . CYS A 1 97 ? 13.633 8.414 -4.312 1 98.31 97 CYS A O 1
ATOM 708 N N . GLN A 1 98 ? 11.805 7.191 -3.941 1 97.12 98 GLN A N 1
ATOM 709 C CA . GLN A 1 98 ? 12.414 5.973 -4.461 1 97.12 98 GLN A CA 1
ATOM 710 C C . GLN A 1 98 ? 12.844 6.152 -5.914 1 97.12 98 GLN A C 1
ATOM 712 O O . GLN A 1 98 ? 13.891 5.645 -6.324 1 97.12 98 GLN A O 1
ATOM 717 N N . CYS A 1 99 ? 12.062 6.836 -6.691 1 97.56 99 CYS A N 1
ATOM 718 C CA . CYS A 1 99 ? 12.297 6.965 -8.125 1 97.56 99 CYS A CA 1
ATOM 719 C C . CYS A 1 99 ? 13.375 8.008 -8.406 1 97.56 99 CYS A C 1
ATOM 721 O O . CYS A 1 99 ? 14.086 7.914 -9.406 1 97.56 99 CYS A O 1
ATOM 723 N N . TYR A 1 100 ? 13.555 9.016 -7.535 1 97.88 100 TYR A N 1
ATOM 724 C CA . TYR A 1 100 ? 14.336 10.156 -8 1 97.88 100 TYR A CA 1
ATOM 725 C C . TYR A 1 100 ? 15.461 10.484 -7.035 1 97.88 100 TYR A C 1
ATOM 727 O O . TYR A 1 100 ? 16.281 11.375 -7.293 1 97.88 100 TYR A O 1
ATOM 735 N N . ALA A 1 101 ? 15.547 9.836 -5.918 1 96.62 101 ALA A N 1
ATOM 736 C CA . ALA A 1 101 ? 16.609 10.086 -4.953 1 96.62 101 ALA A CA 1
ATOM 737 C C . ALA A 1 101 ? 17.25 8.781 -4.484 1 96.62 101 ALA A C 1
ATOM 739 O O . ALA A 1 101 ? 16.562 7.766 -4.348 1 96.62 101 ALA A O 1
ATOM 740 N N . GLY A 1 102 ? 18.516 8.766 -4.23 1 95.12 102 GLY A N 1
ATOM 741 C CA . GLY A 1 102 ? 19.281 7.633 -3.74 1 95.12 102 GLY A CA 1
ATOM 742 C C . GLY A 1 102 ? 20.562 8.055 -3.035 1 95.12 102 GLY A C 1
ATOM 743 O O . GLY A 1 102 ? 20.719 9.211 -2.643 1 95.12 102 GLY A O 1
ATOM 744 N N . PRO A 1 103 ? 21.469 7.023 -2.795 1 93.75 103 PRO A N 1
ATOM 745 C CA . PRO A 1 103 ? 22.734 7.352 -2.145 1 93.75 103 PRO A CA 1
ATOM 746 C C . PRO A 1 103 ? 23.469 8.492 -2.838 1 93.75 103 PRO A C 1
ATOM 748 O O . PRO A 1 103 ? 23.672 8.461 -4.055 1 93.75 103 PRO A O 1
ATOM 751 N N . GLY A 1 104 ? 23.828 9.516 -2.07 1 95.81 104 GLY A N 1
ATOM 752 C CA . GLY A 1 104 ? 24.531 10.664 -2.604 1 95.81 104 GLY A CA 1
ATOM 753 C C . GLY A 1 104 ? 23.609 11.836 -2.928 1 95.81 104 GLY A C 1
ATOM 754 O O . GLY A 1 104 ? 24.078 12.961 -3.111 1 95.81 104 GLY A O 1
ATOM 755 N N . ASP A 1 105 ? 22.312 11.602 -2.996 1 97.25 105 ASP A N 1
ATOM 756 C CA . ASP A 1 105 ? 21.328 12.641 -3.295 1 97.25 105 ASP A CA 1
ATOM 757 C C . ASP A 1 105 ? 20.75 13.234 -2.012 1 97.25 105 ASP A C 1
ATOM 759 O O . ASP A 1 105 ? 20.891 12.656 -0.933 1 97.25 105 ASP A O 1
ATOM 763 N N . GLU A 1 106 ? 20.172 14.398 -2.184 1 98.44 106 GLU A N 1
ATOM 764 C CA . GLU A 1 106 ? 19.547 15.102 -1.064 1 98.44 106 GLU A CA 1
ATOM 765 C C . GLU A 1 106 ? 18.062 15.359 -1.332 1 98.44 106 GLU A C 1
ATOM 767 O O . GLU A 1 106 ? 17.672 15.641 -2.469 1 98.44 106 GLU A O 1
ATOM 772 N N . VAL A 1 107 ? 17.266 15.234 -0.303 1 98.69 107 VAL A N 1
ATOM 773 C CA . VAL A 1 107 ? 15.852 15.617 -0.292 1 98.69 107 VAL A CA 1
ATOM 774 C C . VAL A 1 107 ? 15.633 16.75 0.716 1 98.69 107 VAL A C 1
ATOM 776 O O . VAL A 1 107 ? 15.852 16.562 1.917 1 98.69 107 VAL A O 1
ATOM 779 N N . LEU A 1 108 ? 15.219 17.891 0.227 1 98.81 108 LEU A N 1
ATOM 780 C CA . LEU A 1 108 ? 15.07 19.078 1.056 1 98.81 108 LEU A CA 1
ATOM 781 C C . LEU A 1 108 ? 13.641 19.219 1.563 1 98.81 108 LEU A C 1
ATOM 783 O O . LEU A 1 108 ? 12.688 18.969 0.819 1 98.81 108 LEU A O 1
ATOM 787 N N . TYR A 1 109 ? 13.461 19.594 2.818 1 98.62 109 TYR A N 1
ATOM 788 C CA . TYR A 1 109 ? 12.18 19.906 3.436 1 98.62 109 TYR A CA 1
ATOM 789 C C . TYR A 1 109 ? 12.344 20.938 4.551 1 98.62 109 TYR A C 1
ATOM 791 O O . TYR A 1 109 ? 13.461 21.375 4.84 1 98.62 109 TYR A O 1
ATOM 799 N N . THR A 1 110 ? 11.32 21.438 5.191 1 98.44 110 THR A N 1
ATOM 800 C CA . THR A 1 110 ? 11.406 22.562 6.125 1 98.44 110 THR A CA 1
ATOM 801 C C . THR A 1 110 ? 11.398 22.062 7.566 1 98.44 110 THR A C 1
ATOM 803 O O . THR A 1 110 ? 11.016 20.922 7.836 1 98.44 110 THR A O 1
ATOM 806 N N . GLN A 1 111 ? 11.781 22.875 8.453 1 97.81 111 GLN A N 1
ATOM 807 C CA . GLN A 1 111 ? 12.031 22.672 9.875 1 97.81 111 GLN A CA 1
ATOM 808 C C . GLN A 1 111 ? 10.906 21.875 10.523 1 97.81 111 GLN A C 1
ATOM 810 O O . GLN A 1 111 ? 11.164 20.938 11.289 1 97.81 111 GLN A O 1
ATOM 815 N N . HIS A 1 112 ? 9.695 22.156 10.258 1 98.12 112 HIS A N 1
ATOM 816 C CA . HIS A 1 112 ? 8.547 21.5 10.875 1 98.12 112 HIS A CA 1
ATOM 817 C C . HIS A 1 112 ? 7.781 20.672 9.852 1 98.12 112 HIS A C 1
ATOM 819 O O . HIS A 1 112 ? 6.609 20.344 10.062 1 98.12 112 HIS A O 1
ATOM 825 N N . GLY A 1 113 ? 8.453 20.359 8.711 1 97.25 113 GLY A N 1
ATOM 826 C CA . GLY A 1 113 ? 7.785 19.625 7.645 1 97.25 113 GLY A CA 1
ATOM 827 C C . GLY A 1 113 ? 7.289 18.266 8.078 1 97.25 113 GLY A C 1
ATOM 828 O O . GLY A 1 113 ? 7.734 17.734 9.094 1 97.25 113 GLY A O 1
ATOM 829 N N . PHE A 1 114 ? 6.477 17.75 7.316 1 96.56 114 PHE A N 1
ATOM 830 C CA . PHE A 1 114 ? 5.828 16.484 7.582 1 96.56 114 PHE A CA 1
ATOM 831 C C . PHE A 1 114 ? 6.863 15.383 7.809 1 96.56 114 PHE A C 1
ATOM 833 O O . PHE A 1 114 ? 7.82 15.258 7.043 1 96.56 114 PHE A O 1
ATOM 840 N N . GLY A 1 115 ? 6.629 14.508 8.797 1 94.06 115 GLY A N 1
ATOM 841 C CA . GLY A 1 115 ? 7.582 13.516 9.266 1 94.06 115 GLY A CA 1
ATOM 842 C C . GLY A 1 115 ? 7.891 12.445 8.234 1 94.06 115 GLY A C 1
ATOM 843 O O . GLY A 1 115 ? 8.945 11.812 8.289 1 94.06 115 GLY A O 1
ATOM 844 N N . MET A 1 116 ? 7.039 12.273 7.234 1 94.56 116 MET A N 1
ATOM 845 C CA . MET A 1 116 ? 7.219 11.219 6.246 1 94.56 116 MET A CA 1
ATOM 846 C C . MET A 1 116 ? 8.281 11.609 5.219 1 94.56 116 MET A C 1
ATOM 848 O O . MET A 1 116 ? 8.852 10.742 4.551 1 94.56 116 MET A O 1
ATOM 852 N N . TYR A 1 117 ? 8.602 12.914 5.062 1 97.81 117 TYR A N 1
ATOM 853 C CA . TYR A 1 117 ? 9.555 13.352 4.051 1 97.81 117 TYR A CA 1
ATOM 854 C C . TYR A 1 117 ? 10.945 12.781 4.336 1 97.81 117 TYR A C 1
ATOM 856 O O . TYR A 1 117 ? 11.508 12.07 3.504 1 97.81 117 TYR A O 1
ATOM 864 N N . PRO A 1 118 ? 11.461 13.008 5.566 1 97.19 118 PRO A N 1
ATOM 865 C CA . PRO A 1 118 ? 12.789 12.461 5.84 1 97.19 118 PRO A CA 1
ATOM 866 C C . PRO A 1 118 ? 12.789 10.93 5.906 1 97.19 118 PRO A C 1
ATOM 868 O O . PRO A 1 118 ? 13.789 10.297 5.559 1 97.19 118 PRO A O 1
ATOM 871 N N . ILE A 1 119 ? 11.727 10.328 6.336 1 95.75 119 ILE A N 1
ATOM 872 C CA . ILE A 1 119 ? 11.625 8.875 6.383 1 95.75 119 ILE A CA 1
ATOM 873 C C . ILE A 1 119 ? 11.703 8.305 4.965 1 95.75 119 ILE A C 1
ATOM 875 O O . ILE A 1 119 ? 12.461 7.367 4.711 1 95.75 119 ILE A O 1
ATOM 879 N N . ALA A 1 120 ? 10.938 8.875 4.039 1 97.31 120 ALA A N 1
ATOM 880 C CA . ALA A 1 120 ? 10.953 8.414 2.652 1 97.31 120 ALA A CA 1
ATOM 881 C C . ALA A 1 120 ? 12.32 8.648 2.014 1 97.31 120 ALA A C 1
ATOM 883 O O . ALA A 1 120 ? 12.789 7.824 1.226 1 97.31 120 ALA A O 1
ATOM 884 N N . ALA A 1 121 ? 12.93 9.766 2.34 1 98 121 ALA A N 1
ATOM 885 C CA . ALA A 1 121 ? 14.273 10.047 1.838 1 98 121 ALA A CA 1
ATOM 886 C C . ALA A 1 121 ? 15.266 8.977 2.293 1 98 121 ALA A C 1
ATOM 888 O O . ALA A 1 121 ? 16 8.414 1.478 1 98 121 ALA A O 1
ATOM 889 N N . LYS A 1 122 ? 15.273 8.656 3.566 1 97 122 LYS A N 1
ATOM 890 C CA . LYS A 1 122 ? 16.172 7.656 4.125 1 97 122 LYS A CA 1
ATOM 891 C C . LYS A 1 122 ? 15.891 6.273 3.543 1 97 122 LYS A C 1
ATOM 893 O O . LYS A 1 122 ? 16.812 5.5 3.285 1 97 122 LYS A O 1
ATOM 898 N N . ALA A 1 123 ? 14.625 6 3.35 1 95.69 123 ALA A N 1
ATOM 899 C CA . ALA A 1 123 ? 14.234 4.715 2.773 1 95.69 123 ALA A CA 1
ATOM 900 C C . ALA A 1 123 ? 14.828 4.531 1.382 1 95.69 123 ALA A C 1
ATOM 902 O O . ALA A 1 123 ? 15.102 3.404 0.962 1 95.69 123 ALA A O 1
ATOM 903 N N . ALA A 1 124 ? 15.039 5.617 0.661 1 96.06 124 ALA A N 1
ATOM 904 C CA . ALA A 1 124 ? 15.609 5.578 -0.681 1 96.06 124 ALA A CA 1
ATOM 905 C C . ALA A 1 124 ? 17.141 5.652 -0.625 1 96.06 124 ALA A C 1
ATOM 907 O O . ALA A 1 124 ? 17.797 5.625 -1.662 1 96.06 124 ALA A O 1
ATOM 908 N N . GLY A 1 125 ? 17.688 5.793 0.584 1 94.94 125 GLY A N 1
ATOM 909 C CA . GLY A 1 125 ? 19.125 5.906 0.756 1 94.94 125 GLY A CA 1
ATOM 910 C C . GLY A 1 125 ? 19.641 7.324 0.591 1 94.94 125 GLY A C 1
ATOM 911 O O . GLY A 1 125 ? 20.844 7.555 0.584 1 94.94 125 GLY A O 1
ATOM 912 N N . ALA A 1 126 ? 18.734 8.273 0.428 1 97.25 126 ALA A N 1
ATOM 913 C CA . ALA A 1 126 ? 19.109 9.68 0.259 1 97.25 126 ALA A CA 1
ATOM 914 C C . ALA A 1 126 ? 19.281 10.367 1.609 1 97.25 126 ALA A C 1
ATOM 916 O O . ALA A 1 126 ? 18.969 9.789 2.652 1 97.25 126 ALA A O 1
ATOM 917 N N . THR A 1 127 ? 19.828 11.555 1.583 1 98.12 127 THR A N 1
ATOM 918 C CA . THR A 1 127 ? 20.031 12.359 2.781 1 98.12 127 THR A CA 1
ATOM 919 C C . THR A 1 127 ? 18.953 13.43 2.906 1 98.12 127 THR A C 1
ATOM 921 O O . THR A 1 127 ? 18.844 14.312 2.055 1 98.12 127 THR A O 1
ATOM 924 N N . PRO A 1 128 ? 18.141 13.328 3.924 1 98.44 128 PRO A N 1
ATOM 925 C CA . PRO A 1 128 ? 17.219 14.445 4.16 1 98.44 128 PRO A CA 1
ATOM 926 C C . PRO A 1 128 ? 17.922 15.695 4.672 1 98.44 128 PRO A C 1
ATOM 928 O O . PRO A 1 128 ? 18.797 15.609 5.535 1 98.44 128 PRO A O 1
ATOM 931 N N . VAL A 1 129 ? 17.609 16.797 4.105 1 98.75 129 VAL A N 1
ATOM 932 C CA . VAL A 1 129 ? 18.188 18.078 4.496 1 98.75 129 VAL A CA 1
ATOM 933 C C . VAL A 1 129 ? 17.078 19.016 4.961 1 98.75 129 VAL A C 1
ATOM 935 O O . VAL A 1 129 ? 16.188 19.375 4.184 1 98.75 129 VAL A O 1
ATOM 938 N N . GLN A 1 130 ? 17.156 19.391 6.16 1 98.56 130 GLN A N 1
ATOM 939 C CA . GLN A 1 130 ? 16.156 20.25 6.777 1 98.56 130 GLN A CA 1
ATOM 940 C C . GLN A 1 130 ? 16.594 21.703 6.758 1 98.56 130 GLN A C 1
ATOM 942 O O . GLN A 1 130 ? 17.734 22.016 7.105 1 98.56 130 GLN A O 1
ATOM 947 N N . VAL A 1 131 ? 15.75 22.594 6.336 1 98.69 131 VAL A N 1
ATOM 948 C CA . VAL A 1 131 ? 16.047 24.031 6.348 1 98.69 131 VAL A CA 1
ATOM 949 C C . VAL A 1 131 ? 15.102 24.75 7.293 1 98.69 131 VAL A C 1
ATOM 951 O O . VAL A 1 131 ? 14.016 24.25 7.594 1 98.69 131 VAL A O 1
ATOM 954 N N . ALA A 1 132 ? 15.469 25.922 7.719 1 98.19 132 ALA A N 1
ATOM 955 C CA . ALA A 1 132 ? 14.727 26.672 8.727 1 98.19 132 ALA A CA 1
ATOM 956 C C . ALA A 1 132 ? 13.43 27.219 8.148 1 98.19 132 ALA A C 1
ATOM 958 O O . ALA A 1 132 ? 13.328 27.469 6.941 1 98.19 132 ALA A O 1
ATOM 959 N N . GLU A 1 133 ? 12.414 27.297 8.992 1 98.38 133 GLU A N 1
ATOM 960 C CA . GLU A 1 133 ? 11.195 28.047 8.719 1 98.38 133 GLU A CA 1
ATOM 961 C C . GLU A 1 133 ? 11.25 29.438 9.375 1 98.38 133 GLU A C 1
ATOM 963 O O . GLU A 1 133 ? 12.172 29.719 10.148 1 98.38 133 GLU A O 1
ATOM 968 N N . ASP A 1 134 ? 10.352 30.312 8.867 1 97.81 134 ASP A N 1
ATOM 969 C CA . ASP A 1 134 ? 10.195 31.609 9.492 1 97.81 134 ASP A CA 1
ATOM 970 C C . ASP A 1 134 ? 8.844 31.734 10.188 1 97.81 134 ASP A C 1
ATOM 972 O O . ASP A 1 134 ? 7.809 31.875 9.531 1 97.81 134 ASP A O 1
ATOM 976 N N . ALA A 1 135 ? 8.836 31.75 11.547 1 97.12 135 ALA A N 1
ATOM 977 C CA . ALA A 1 135 ? 7.617 31.859 12.344 1 97.12 135 ALA A CA 1
ATOM 978 C C . ALA A 1 135 ? 6.574 30.844 11.891 1 97.12 135 ALA A C 1
ATOM 980 O O . ALA A 1 135 ? 5.426 31.188 11.625 1 97.12 135 ALA A O 1
ATOM 981 N N . ARG A 1 136 ? 7.059 29.562 11.68 1 98.06 136 ARG A N 1
ATOM 982 C CA . ARG A 1 136 ? 6.191 28.422 11.383 1 98.06 136 ARG A CA 1
ATOM 983 C C . ARG A 1 136 ? 5.645 28.5 9.961 1 98.06 136 ARG A C 1
ATOM 985 O O . ARG A 1 136 ? 4.688 27.812 9.617 1 98.06 136 ARG A O 1
ATOM 992 N N . HIS A 1 137 ? 6.254 29.406 9.117 1 98.38 137 HIS A N 1
ATOM 993 C CA . HIS A 1 137 ? 5.965 29.453 7.691 1 98.38 137 HIS A CA 1
ATOM 994 C C . HIS A 1 137 ? 7.133 28.906 6.875 1 98.38 137 HIS A C 1
ATOM 996 O O . HIS A 1 137 ? 8.297 29.094 7.238 1 98.38 137 HIS A O 1
ATOM 1002 N N . VAL A 1 138 ? 6.797 28.266 5.762 1 98.31 138 VAL A N 1
ATOM 1003 C CA . VAL A 1 138 ? 7.832 27.891 4.805 1 98.31 138 VAL A CA 1
ATOM 1004 C C . VAL A 1 138 ? 8.656 29.125 4.422 1 98.31 138 VAL A C 1
ATOM 1006 O O . VAL A 1 138 ? 8.094 30.172 4.078 1 98.31 138 VAL A O 1
ATOM 1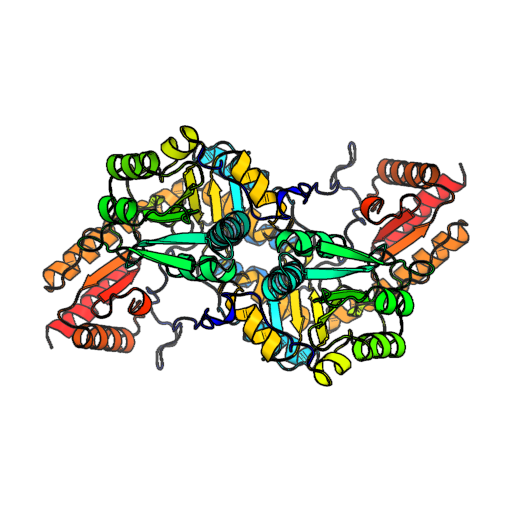009 N N . ASP A 1 139 ? 9.945 29.031 4.551 1 98.62 139 ASP A N 1
ATOM 1010 C CA . ASP A 1 139 ? 10.852 30.094 4.125 1 98.62 139 ASP A CA 1
ATOM 1011 C C . ASP A 1 139 ? 11.492 29.766 2.779 1 98.62 139 ASP A C 1
ATOM 1013 O O . ASP A 1 139 ? 12.461 29 2.719 1 98.62 139 ASP A O 1
ATOM 1017 N N . VAL A 1 140 ? 11.008 30.391 1.771 1 98.62 140 VAL A N 1
ATOM 1018 C CA . VAL A 1 140 ? 11.43 30.094 0.406 1 98.62 140 VAL A CA 1
ATOM 1019 C C . VAL A 1 140 ? 12.906 30.438 0.236 1 98.62 140 VAL A C 1
ATOM 1021 O O . VAL A 1 140 ? 13.648 29.719 -0.442 1 98.62 140 VAL A O 1
ATOM 1024 N N . ASP A 1 141 ? 13.375 31.562 0.828 1 98.62 141 ASP A N 1
ATOM 1025 C CA . ASP A 1 141 ? 14.789 31.938 0.748 1 98.62 141 ASP A CA 1
ATOM 1026 C C . ASP A 1 141 ? 15.672 30.859 1.382 1 98.62 141 ASP A C 1
ATOM 1028 O O . ASP A 1 141 ? 16.734 30.531 0.852 1 98.62 141 ASP A O 1
ATOM 1032 N N . ALA A 1 142 ? 15.25 30.344 2.502 1 98.75 142 ALA A N 1
ATOM 1033 C CA . ALA A 1 142 ? 16 29.281 3.16 1 98.75 142 ALA A CA 1
ATOM 1034 C C . ALA A 1 142 ? 16.062 28.031 2.289 1 98.75 142 ALA A C 1
ATOM 1036 O O . ALA A 1 142 ? 17.094 27.359 2.225 1 98.75 142 ALA A O 1
ATOM 1037 N N . LEU A 1 143 ? 14.93 27.703 1.647 1 98.75 143 LEU A N 1
ATOM 1038 C CA . LEU A 1 143 ? 14.898 26.562 0.744 1 98.75 143 LEU A CA 1
ATOM 1039 C C . LEU A 1 143 ? 15.867 26.766 -0.42 1 98.75 143 LEU A C 1
ATOM 1041 O O . LEU A 1 143 ? 16.656 25.875 -0.727 1 98.75 143 LEU A O 1
ATOM 1045 N N . ILE A 1 144 ? 15.789 27.922 -1.012 1 98.69 144 ILE A N 1
ATOM 1046 C CA . ILE A 1 144 ? 16.641 28.203 -2.156 1 98.69 144 ILE A CA 1
ATOM 1047 C C . ILE A 1 144 ? 18.109 28.141 -1.733 1 98.69 144 ILE A C 1
ATOM 1049 O O . ILE A 1 144 ? 18.938 27.562 -2.438 1 98.69 144 ILE A O 1
ATOM 1053 N N . ALA A 1 145 ? 18.422 28.656 -0.576 1 98.69 145 ALA A N 1
ATOM 1054 C CA . ALA A 1 145 ? 19.797 28.672 -0.066 1 98.69 145 ALA A CA 1
ATOM 1055 C C . ALA A 1 145 ? 20.281 27.25 0.245 1 98.69 145 ALA A C 1
ATOM 1057 O O . ALA A 1 145 ? 21.484 26.984 0.238 1 98.69 145 ALA A O 1
ATOM 1058 N N . GLY A 1 146 ? 19.344 26.344 0.527 1 98.56 146 GLY A N 1
ATOM 1059 C CA . GLY A 1 146 ? 19.672 24.969 0.896 1 98.56 146 GLY A CA 1
ATOM 1060 C C . GLY A 1 146 ? 19.906 24.078 -0.301 1 98.56 146 GLY A C 1
ATOM 1061 O O . GLY A 1 146 ? 20.406 22.953 -0.153 1 98.56 146 GLY A O 1
ATOM 1062 N N . ILE A 1 147 ? 19.641 24.531 -1.505 1 98.38 147 ILE A N 1
ATOM 1063 C CA . ILE A 1 147 ? 19.797 23.734 -2.719 1 98.38 147 ILE A CA 1
ATOM 1064 C C . ILE A 1 147 ? 21.266 23.516 -3.014 1 98.38 147 ILE A C 1
ATOM 1066 O O . ILE A 1 147 ? 22.078 24.438 -2.926 1 98.38 147 ILE A O 1
ATOM 1070 N N . THR A 1 148 ? 21.672 22.328 -3.297 1 97.81 148 THR A N 1
ATOM 1071 C CA . THR A 1 148 ? 22.984 21.922 -3.762 1 97.81 148 THR A CA 1
ATOM 1072 C C . THR A 1 148 ? 22.891 21.125 -5.062 1 97.81 148 THR A C 1
ATOM 1074 O O . THR A 1 148 ? 21.781 20.797 -5.508 1 97.81 148 THR A O 1
ATOM 1077 N N . PRO A 1 149 ? 24.031 20.797 -5.68 1 96.38 149 PRO A N 1
ATOM 1078 C CA . PRO A 1 149 ? 24 19.938 -6.879 1 96.38 149 PRO A CA 1
ATOM 1079 C C . PRO A 1 149 ? 23.438 18.547 -6.602 1 96.38 149 PRO A C 1
ATOM 1081 O O . PRO A 1 149 ? 23.031 17.844 -7.531 1 96.38 149 PRO A O 1
ATOM 1084 N N . ALA A 1 150 ? 23.359 18.172 -5.32 1 97.62 150 ALA A N 1
ATOM 1085 C CA . ALA A 1 150 ? 22.875 16.844 -4.941 1 97.62 150 ALA A CA 1
ATOM 1086 C C . ALA A 1 150 ? 21.359 16.844 -4.723 1 97.62 150 ALA A C 1
ATOM 1088 O O . ALA A 1 150 ? 20.734 15.789 -4.617 1 97.62 150 ALA A O 1
ATOM 1089 N N . THR A 1 151 ? 20.719 18.047 -4.688 1 98.25 151 THR A N 1
ATOM 1090 C CA . THR A 1 151 ? 19.297 18.141 -4.383 1 98.25 151 THR A CA 1
ATOM 1091 C C . THR A 1 151 ? 18.453 17.594 -5.535 1 98.25 151 THR A C 1
ATOM 1093 O O . THR A 1 151 ? 18.625 18 -6.684 1 98.25 151 THR A O 1
ATOM 1096 N N . ARG A 1 152 ? 17.578 16.625 -5.223 1 98.38 152 ARG A N 1
ATOM 1097 C CA . ARG A 1 152 ? 16.75 16.016 -6.25 1 98.38 152 ARG A CA 1
ATOM 1098 C C . ARG A 1 152 ? 15.273 16.328 -6.023 1 98.38 152 ARG A C 1
ATOM 1100 O O . ARG A 1 152 ? 14.492 16.391 -6.973 1 98.38 152 ARG A O 1
ATOM 1107 N N . LEU A 1 153 ? 14.867 16.422 -4.777 1 98.75 153 LEU A N 1
ATOM 1108 C CA . LEU A 1 153 ? 13.484 16.688 -4.402 1 98.75 153 LEU A CA 1
ATOM 1109 C C . LEU A 1 153 ? 13.406 17.766 -3.334 1 98.75 153 LEU A C 1
ATOM 1111 O O . LEU A 1 153 ? 14.258 17.828 -2.443 1 98.75 153 LEU A O 1
ATOM 1115 N N . ILE A 1 154 ? 12.438 18.609 -3.396 1 98.88 154 ILE A N 1
ATOM 1116 C CA . ILE A 1 154 ? 12.047 19.531 -2.344 1 98.88 154 ILE A CA 1
ATOM 1117 C C . ILE A 1 154 ? 10.57 19.328 -2.002 1 98.88 154 ILE A C 1
ATOM 1119 O O . ILE A 1 154 ? 9.703 19.406 -2.879 1 98.88 154 ILE A O 1
ATOM 1123 N N . PHE A 1 155 ? 10.289 19.016 -0.709 1 98.88 155 PHE A N 1
ATOM 1124 C CA . PHE A 1 155 ? 8.914 18.875 -0.242 1 98.88 155 PHE A CA 1
ATOM 1125 C C . PHE A 1 155 ? 8.477 20.109 0.539 1 98.88 155 PHE A C 1
ATOM 1127 O O . PHE A 1 155 ? 9.188 20.562 1.432 1 98.88 155 PHE A O 1
ATOM 1134 N N . ILE A 1 156 ? 7.348 20.594 0.28 1 98.06 156 ILE A N 1
ATOM 1135 C CA . ILE A 1 156 ? 6.699 21.578 1.146 1 98.06 156 ILE A CA 1
ATOM 1136 C C . ILE A 1 156 ? 5.223 21.219 1.309 1 98.06 156 ILE A C 1
ATOM 1138 O O . ILE A 1 156 ? 4.574 20.781 0.356 1 98.06 156 ILE A O 1
ATOM 1142 N N . ALA A 1 157 ? 4.766 21.266 2.488 1 98.44 157 ALA A N 1
ATOM 1143 C CA . ALA A 1 157 ? 3.332 21.188 2.764 1 98.44 157 ALA A CA 1
ATOM 1144 C C . ALA A 1 157 ? 2.701 22.578 2.789 1 98.44 157 ALA A C 1
ATOM 1146 O O . ALA A 1 157 ? 3.205 23.484 3.453 1 98.44 157 ALA A O 1
ATOM 1147 N N . ASN A 1 158 ? 1.677 22.734 2.031 1 98.38 158 ASN A N 1
ATOM 1148 C CA . ASN A 1 158 ? 0.936 24 1.967 1 98.38 158 ASN A CA 1
ATOM 1149 C C . ASN A 1 158 ? -0.557 23.75 1.761 1 98.38 158 ASN A C 1
ATOM 1151 O O . ASN A 1 158 ? -0.996 23.469 0.647 1 98.38 158 ASN A O 1
ATOM 1155 N N . PRO A 1 159 ? -1.408 23.953 2.822 1 98.19 159 PRO A N 1
ATOM 1156 C CA . PRO A 1 159 ? -1.094 24.406 4.184 1 98.19 159 PRO A CA 1
ATOM 1157 C C . PRO A 1 159 ? -0.123 23.469 4.898 1 98.19 159 PRO A C 1
ATOM 1159 O O . PRO A 1 159 ? -0.128 22.25 4.652 1 98.19 159 PRO A O 1
ATOM 1162 N N . SER A 1 160 ? 0.627 24.094 5.793 1 97.81 160 SER A N 1
ATOM 1163 C CA . SER A 1 160 ? 1.695 23.391 6.5 1 97.81 160 SER A CA 1
ATOM 1164 C C . SER A 1 160 ? 1.134 22.453 7.551 1 97.81 160 SER A C 1
ATOM 1166 O O . SER A 1 160 ? 0.183 22.781 8.258 1 97.81 160 SER A O 1
ATOM 1168 N N . ASN A 1 161 ? 1.551 21.266 7.645 1 96.69 161 ASN A N 1
ATOM 1169 C CA . ASN A 1 161 ? 1.466 20.344 8.773 1 96.69 161 ASN A CA 1
ATOM 1170 C C . ASN A 1 161 ? 2.814 20.188 9.477 1 96.69 161 ASN A C 1
ATOM 1172 O O . ASN A 1 161 ? 3.803 19.797 8.844 1 96.69 161 ASN A O 1
ATOM 1176 N N . PRO A 1 162 ? 2.783 20.594 10.648 1 97.44 162 PRO A N 1
ATOM 1177 C CA . PRO A 1 162 ? 1.716 20.672 11.648 1 97.44 162 PRO A CA 1
ATOM 1178 C C . PRO A 1 162 ? 1.341 22.125 11.992 1 97.44 162 PRO A C 1
ATOM 1180 O O . PRO A 1 162 ? 0.63 22.359 12.969 1 97.44 162 PRO A O 1
ATOM 1183 N N . CYS A 1 163 ? 1.741 23.078 11.195 1 98.19 163 CYS A N 1
ATOM 1184 C CA . CYS A 1 163 ? 1.656 24.469 11.656 1 98.19 163 CYS A CA 1
ATOM 1185 C C . CYS A 1 163 ? 0.372 25.125 11.164 1 98.19 163 CYS A C 1
ATOM 1187 O O . CYS A 1 163 ? -0.025 26.172 11.672 1 98.19 163 CYS A O 1
ATOM 1189 N N . ALA A 1 164 ? -0.27 24.594 10.156 1 98 164 ALA A N 1
ATOM 1190 C CA . ALA A 1 164 ? -1.535 25.047 9.578 1 98 164 ALA A CA 1
ATOM 1191 C C . ALA A 1 164 ? -1.358 26.359 8.836 1 98 164 ALA A C 1
ATOM 1193 O O . ALA A 1 164 ? -2.314 26.891 8.266 1 98 164 ALA A O 1
ATOM 1194 N N . THR A 1 165 ? -0.113 26.938 8.781 1 98.19 165 THR A N 1
ATOM 1195 C CA . THR A 1 165 ? 0.176 28.172 8.062 1 98.19 165 THR A CA 1
ATOM 1196 C C . THR A 1 165 ? 0.36 27.891 6.57 1 98.19 165 THR A C 1
ATOM 1198 O O . THR A 1 165 ? 0.374 26.75 6.141 1 98.19 165 THR A O 1
ATOM 1201 N N . MET A 1 166 ? 0.396 28.969 5.793 1 97.81 166 MET A N 1
ATOM 1202 C CA . MET A 1 166 ? 0.554 28.812 4.352 1 97.81 166 MET A CA 1
ATOM 1203 C C . MET A 1 166 ? 1.368 29.953 3.762 1 97.81 166 MET A C 1
ATOM 1205 O O . MET A 1 166 ? 1.502 31.016 4.383 1 97.81 166 MET A O 1
ATOM 1209 N N . ILE A 1 167 ? 1.99 29.75 2.66 1 97.81 167 ILE A N 1
ATOM 1210 C CA . ILE A 1 167 ? 2.602 30.797 1.848 1 97.81 167 ILE A CA 1
ATOM 1211 C C . ILE A 1 167 ? 1.807 30.969 0.557 1 97.81 167 ILE A C 1
ATOM 1213 O O . ILE A 1 167 ? 1.038 30.094 0.164 1 97.81 167 ILE A O 1
ATOM 1217 N N . ASP A 1 168 ? 1.922 32.094 -0.068 1 95.69 168 ASP A N 1
ATOM 1218 C CA . ASP A 1 168 ? 1.101 32.406 -1.238 1 95.69 168 ASP A CA 1
ATOM 1219 C C . ASP A 1 168 ? 1.719 31.812 -2.506 1 95.69 168 ASP A C 1
ATOM 1221 O O . ASP A 1 168 ? 2.848 31.328 -2.48 1 95.69 168 ASP A O 1
ATOM 1225 N N . ASN A 1 169 ? 1.009 31.859 -3.574 1 95.56 169 ASN A N 1
ATOM 1226 C CA . ASN A 1 169 ? 1.402 31.266 -4.844 1 95.56 169 ASN A CA 1
ATOM 1227 C C . ASN A 1 169 ? 2.65 31.922 -5.418 1 95.56 169 ASN A C 1
ATOM 1229 O O . ASN A 1 169 ? 3.451 31.281 -6.094 1 95.56 169 ASN A O 1
ATOM 1233 N N . GLY A 1 170 ? 2.744 33.188 -5.184 1 96.88 170 GLY A N 1
ATOM 1234 C CA . GLY A 1 170 ? 3.938 33.875 -5.652 1 96.88 170 GLY A CA 1
ATOM 1235 C C . GLY A 1 170 ? 5.219 33.312 -5.086 1 96.88 170 GLY A C 1
ATOM 1236 O O . GLY A 1 170 ? 6.199 33.125 -5.812 1 96.88 170 GLY A O 1
ATOM 1237 N N . GLU A 1 171 ? 5.211 33.031 -3.795 1 97.75 171 GLU A N 1
ATOM 1238 C CA . GLU A 1 171 ? 6.371 32.438 -3.143 1 97.75 171 GLU A CA 1
ATOM 1239 C C . GLU A 1 171 ? 6.637 31.031 -3.678 1 97.75 171 GLU A C 1
ATOM 1241 O O . GLU A 1 171 ? 7.789 30.641 -3.877 1 97.75 171 GLU A O 1
ATOM 1246 N N . ILE A 1 172 ? 5.648 30.281 -3.898 1 98 172 ILE A N 1
ATOM 1247 C CA . ILE A 1 172 ? 5.797 28.922 -4.434 1 98 172 ILE A CA 1
ATOM 1248 C C . ILE A 1 172 ? 6.387 29 -5.84 1 98 172 ILE A C 1
ATOM 1250 O O . ILE A 1 172 ? 7.27 28.203 -6.191 1 98 172 ILE A O 1
ATOM 1254 N N . THR A 1 173 ? 5.879 29.906 -6.633 1 97.88 173 THR A N 1
ATOM 1255 C CA . THR A 1 173 ? 6.387 30.094 -7.988 1 97.88 173 THR A CA 1
ATOM 1256 C C . THR A 1 173 ? 7.867 30.469 -7.961 1 97.88 173 THR A C 1
ATOM 1258 O O . THR A 1 173 ? 8.656 29.953 -8.758 1 97.88 173 THR A O 1
ATOM 1261 N N . ARG A 1 174 ? 8.18 31.359 -7.047 1 98.06 174 ARG A N 1
ATOM 1262 C CA . ARG A 1 174 ? 9.578 31.766 -6.887 1 98.06 174 ARG A CA 1
ATOM 1263 C C . ARG A 1 174 ? 10.453 30.547 -6.578 1 98.06 174 ARG A C 1
ATOM 1265 O O . ARG A 1 174 ? 11.555 30.422 -7.121 1 98.06 174 ARG A O 1
ATOM 1272 N N . LEU A 1 175 ? 10.016 29.703 -5.727 1 98.38 175 LEU A N 1
ATOM 1273 C CA . LEU A 1 175 ? 10.75 28.484 -5.406 1 98.38 175 LEU A CA 1
ATOM 1274 C C . LEU A 1 175 ? 10.891 27.594 -6.637 1 98.38 175 LEU A C 1
ATOM 1276 O O . LEU A 1 175 ? 11.984 27.125 -6.949 1 98.38 175 LEU A O 1
ATOM 1280 N N . ALA A 1 176 ? 9.789 27.359 -7.344 1 97.69 176 ALA A N 1
ATOM 1281 C CA . ALA A 1 176 ? 9.805 26.516 -8.531 1 97.69 176 ALA A CA 1
ATOM 1282 C C . ALA A 1 176 ? 10.797 27.047 -9.57 1 97.69 176 ALA A C 1
ATOM 1284 O O . ALA A 1 176 ? 11.484 26.266 -10.234 1 97.69 176 ALA A O 1
ATOM 1285 N N . ASP A 1 177 ? 10.867 28.312 -9.695 1 97.19 177 ASP A N 1
ATOM 1286 C CA . ASP A 1 177 ? 11.742 28.969 -10.656 1 97.19 177 ASP A CA 1
ATOM 1287 C C . ASP A 1 177 ? 13.211 28.766 -10.289 1 97.19 177 ASP A C 1
ATOM 1289 O O . ASP A 1 177 ? 14.086 28.781 -11.156 1 97.19 177 ASP A O 1
ATOM 1293 N N . ALA A 1 178 ? 13.461 28.641 -9.062 1 97.56 178 ALA A N 1
ATOM 1294 C CA . ALA A 1 178 ? 14.828 28.625 -8.562 1 97.56 178 ALA A CA 1
ATOM 1295 C C . ALA A 1 178 ? 15.43 27.219 -8.625 1 97.56 178 ALA A C 1
ATOM 1297 O O . ALA A 1 178 ? 16.641 27.047 -8.461 1 97.56 178 ALA A O 1
ATOM 1298 N N . LEU A 1 179 ? 14.641 26.203 -8.891 1 96.75 179 LEU A N 1
ATOM 1299 C CA . LEU A 1 179 ? 15.109 24.828 -8.82 1 96.75 179 LEU A CA 1
ATOM 1300 C C . LEU A 1 179 ? 16.078 24.531 -9.961 1 96.75 179 LEU A C 1
ATOM 1302 O O . LEU A 1 179 ? 15.875 24.969 -11.094 1 96.75 179 LEU A O 1
ATOM 1306 N N . PRO A 1 180 ? 17.156 23.828 -9.648 1 95.62 180 PRO A N 1
ATOM 1307 C CA . PRO A 1 180 ? 17.984 23.312 -10.75 1 95.62 180 PRO A CA 1
ATOM 1308 C C . PRO A 1 180 ? 17.234 22.297 -11.617 1 95.62 180 PRO A C 1
ATOM 1310 O O . PRO A 1 180 ? 16.188 21.781 -11.211 1 95.62 180 PRO A O 1
ATOM 1313 N N . ASP A 1 181 ? 17.828 21.891 -12.781 1 93.31 181 ASP A N 1
ATOM 1314 C CA . ASP A 1 181 ? 17.156 21.109 -13.805 1 93.31 181 ASP A CA 1
ATOM 1315 C C . ASP A 1 181 ? 16.859 19.703 -13.312 1 93.31 181 ASP A C 1
ATOM 1317 O O . ASP A 1 181 ? 15.922 19.047 -13.789 1 93.31 181 ASP A O 1
ATOM 1321 N N . GLN A 1 182 ? 17.562 19.281 -12.344 1 94.5 182 GLN A N 1
ATOM 1322 C CA . GLN A 1 182 ? 17.453 17.891 -11.93 1 94.5 182 GLN A CA 1
ATOM 1323 C C . GLN A 1 182 ? 16.5 17.734 -10.742 1 94.5 182 GLN A C 1
ATOM 1325 O O . GLN A 1 182 ? 16.344 16.641 -10.203 1 94.5 182 GLN A O 1
ATOM 1330 N N . CYS A 1 183 ? 15.922 18.844 -10.344 1 97.56 183 CYS A N 1
ATOM 1331 C CA . CYS A 1 183 ? 15.203 18.859 -9.07 1 97.56 183 CYS A CA 1
ATOM 1332 C C . CYS A 1 183 ? 13.695 18.984 -9.297 1 97.56 183 CYS A C 1
ATOM 1334 O O . CYS A 1 183 ? 13.258 19.766 -10.148 1 97.56 183 CYS A O 1
ATOM 1336 N N . LEU A 1 184 ? 12.914 18.156 -8.562 1 98.56 184 LEU A N 1
ATOM 1337 C CA . LEU A 1 184 ? 11.453 18.25 -8.539 1 98.56 184 LEU A CA 1
ATOM 1338 C C . LEU A 1 184 ? 10.977 18.984 -7.293 1 98.56 184 LEU A C 1
ATOM 1340 O O . LEU A 1 184 ? 11.523 18.797 -6.207 1 98.56 184 LEU A O 1
ATOM 1344 N N . LEU A 1 185 ? 9.984 19.844 -7.43 1 98.75 185 LEU A N 1
ATOM 1345 C CA . LEU A 1 185 ? 9.242 20.422 -6.316 1 98.75 185 LEU A CA 1
ATOM 1346 C C . LEU A 1 185 ? 7.957 19.641 -6.059 1 98.75 185 LEU A C 1
ATOM 1348 O O . LEU A 1 185 ? 7.148 19.453 -6.969 1 98.75 185 LEU A O 1
ATOM 1352 N N . ILE A 1 186 ? 7.801 19.156 -4.859 1 98.88 186 ILE A N 1
ATOM 1353 C CA . ILE A 1 186 ? 6.586 18.438 -4.477 1 98.88 186 ILE A CA 1
ATOM 1354 C C . ILE A 1 186 ? 5.746 19.312 -3.549 1 98.88 186 ILE A C 1
ATOM 1356 O O . ILE A 1 186 ? 6.191 19.688 -2.459 1 98.88 186 ILE A O 1
ATOM 1360 N N . LEU A 1 187 ? 4.605 19.625 -3.992 1 98.81 187 LEU A N 1
ATOM 1361 C CA . LEU A 1 187 ? 3.637 20.375 -3.199 1 98.81 187 LEU A CA 1
ATOM 1362 C C . LEU A 1 187 ? 2.656 19.422 -2.508 1 98.81 187 LEU A C 1
ATOM 1364 O O . LEU A 1 187 ? 1.705 18.953 -3.131 1 98.81 187 LEU A O 1
ATOM 1368 N N . ASP A 1 188 ? 2.902 19.203 -1.24 1 98.69 188 ASP A N 1
ATOM 1369 C CA . ASP A 1 188 ? 2.029 18.344 -0.439 1 98.69 188 ASP A CA 1
ATOM 1370 C C . ASP A 1 188 ? 0.755 19.094 -0.038 1 98.69 188 ASP A C 1
ATOM 1372 O O . ASP A 1 188 ? 0.792 19.984 0.807 1 98.69 188 ASP A O 1
ATOM 1376 N N . GLY A 1 189 ? -0.363 18.594 -0.6 1 98.44 189 GLY A N 1
ATOM 1377 C CA . GLY A 1 189 ? -1.618 19.312 -0.447 1 98.44 189 GLY A CA 1
ATOM 1378 C C . GLY A 1 189 ? -2.652 18.547 0.35 1 98.44 189 GLY A C 1
ATOM 1379 O O . GLY A 1 189 ? -3.818 18.469 -0.046 1 98.44 189 GLY A O 1
ATOM 1380 N N . ALA A 1 190 ? -2.285 17.953 1.476 1 98.12 190 ALA A N 1
ATOM 1381 C CA . ALA A 1 190 ? -3.199 17.156 2.289 1 98.12 190 ALA A CA 1
ATOM 1382 C C . ALA A 1 190 ? -4.363 18 2.795 1 98.12 190 ALA A C 1
ATOM 1384 O O . ALA A 1 190 ? -5.449 17.484 3.066 1 98.12 190 ALA A O 1
ATOM 1385 N N . TYR A 1 191 ? -4.168 19.344 2.875 1 98.62 191 TYR A N 1
ATOM 1386 C CA . TYR A 1 191 ? -5.164 20.188 3.523 1 98.62 191 TYR A CA 1
ATOM 1387 C C . TYR A 1 191 ? -5.648 21.281 2.58 1 98.62 191 TYR A C 1
ATOM 1389 O O . TYR A 1 191 ? -6.254 22.266 3.018 1 98.62 191 TYR A O 1
ATOM 1397 N N . VAL A 1 192 ? -5.426 21.094 1.301 1 98.12 192 VAL A N 1
ATOM 1398 C CA . VAL A 1 192 ? -5.672 22.125 0.29 1 98.12 192 VAL A CA 1
ATOM 1399 C C . VAL A 1 192 ? -7.148 22.516 0.296 1 98.12 192 VAL A C 1
ATOM 1401 O O . VAL A 1 192 ? -7.484 23.688 0.131 1 98.12 192 VAL A O 1
ATOM 1404 N N . GLU A 1 193 ? -8.07 21.562 0.509 1 97.94 193 GLU A N 1
ATOM 1405 C CA . GLU A 1 193 ? -9.5 21.828 0.431 1 97.94 193 GLU A CA 1
ATOM 1406 C C . GLU A 1 193 ? -9.93 22.844 1.491 1 97.94 193 GLU A C 1
ATOM 1408 O O . GLU A 1 193 ? -10.922 23.547 1.318 1 97.94 193 GLU A O 1
ATOM 1413 N N . PHE A 1 194 ? -9.18 22.922 2.533 1 98.5 194 PHE A N 1
ATOM 1414 C CA . PHE A 1 194 ? -9.555 23.766 3.658 1 98.5 194 PHE A CA 1
ATOM 1415 C C . PHE A 1 194 ? -9.086 25.203 3.436 1 98.5 194 PHE A C 1
ATOM 1417 O O . PHE A 1 194 ? -9.477 26.109 4.172 1 98.5 194 PHE A O 1
ATOM 1424 N N . ALA A 1 195 ? -8.172 25.422 2.523 1 97.38 195 ALA A N 1
ATOM 1425 C CA . ALA A 1 195 ? -7.609 26.734 2.236 1 97.38 195 ALA A CA 1
ATOM 1426 C C . ALA A 1 195 ? -8.336 27.391 1.068 1 97.38 195 ALA A C 1
ATOM 1428 O O . ALA A 1 195 ? -7.988 27.172 -0.094 1 97.38 195 ALA A O 1
ATOM 1429 N N . ASP A 1 196 ? -9.227 28.25 1.377 1 91.88 196 ASP A N 1
ATOM 1430 C CA . ASP A 1 196 ? -10.055 28.891 0.365 1 91.88 196 ASP A CA 1
ATOM 1431 C C . ASP A 1 196 ? -9.195 29.625 -0.663 1 91.88 196 ASP A C 1
ATOM 1433 O O . ASP A 1 196 ? -8.273 30.359 -0.3 1 91.88 196 ASP A O 1
ATOM 1437 N N . GLY A 1 197 ? -9.484 29.328 -1.93 1 91.88 197 GLY A N 1
ATOM 1438 C CA . GLY A 1 197 ? -8.852 30.047 -3.016 1 91.88 197 GLY A CA 1
ATOM 1439 C C . GLY A 1 197 ? -7.516 29.469 -3.428 1 91.88 197 GLY A C 1
ATOM 1440 O O . GLY A 1 197 ? -6.895 29.938 -4.383 1 91.88 197 GLY A O 1
ATOM 1441 N N . TYR A 1 198 ? -7.039 28.531 -2.777 1 95.38 198 TYR A N 1
ATOM 1442 C CA . TYR A 1 198 ? -5.773 27.875 -3.1 1 95.38 198 TYR A CA 1
ATOM 1443 C C . TYR A 1 198 ? -6 26.625 -3.934 1 95.38 198 TYR A C 1
ATOM 1445 O O . TYR A 1 198 ? -6.809 25.766 -3.57 1 95.38 198 TYR A O 1
ATOM 1453 N N . ASP A 1 199 ? -5.32 26.516 -5.051 1 94.94 199 ASP A N 1
ATOM 1454 C CA . ASP A 1 199 ? -5.602 25.422 -5.969 1 94.94 199 ASP A CA 1
ATOM 1455 C C . ASP A 1 199 ? -4.668 24.234 -5.715 1 94.94 199 ASP A C 1
ATOM 1457 O O . ASP A 1 199 ? -4.641 23.281 -6.496 1 94.94 199 ASP A O 1
ATOM 1461 N N . GLY A 1 200 ? -3.82 24.359 -4.695 1 95.31 200 GLY A N 1
ATOM 1462 C CA . GLY A 1 200 ? -2.951 23.25 -4.309 1 95.31 200 GLY A CA 1
ATOM 1463 C C . GLY A 1 200 ? -1.767 23.078 -5.242 1 95.31 200 GLY A C 1
ATOM 1464 O O . GLY A 1 200 ? -1.109 22.031 -5.227 1 95.31 200 GLY A O 1
ATOM 1465 N N . GLY A 1 201 ? -1.477 24.016 -6.145 1 95.75 201 GLY A N 1
ATOM 1466 C CA . GLY A 1 201 ? -0.359 23.906 -7.07 1 95.75 201 GLY A CA 1
ATOM 1467 C C . GLY A 1 201 ? -0.767 23.422 -8.445 1 95.75 201 GLY A C 1
ATOM 1468 O O . GLY A 1 201 ? 0.083 23.234 -9.32 1 95.75 201 GLY A O 1
ATOM 1469 N N . LYS A 1 202 ? -2.086 23.219 -8.703 1 97.31 202 LYS A N 1
ATOM 1470 C CA . LYS A 1 202 ? -2.578 22.703 -9.977 1 97.31 202 LYS A CA 1
ATOM 1471 C C . LYS A 1 202 ? -2.012 23.5 -11.148 1 97.31 202 LYS A C 1
ATOM 1473 O O . LYS A 1 202 ? -1.425 22.938 -12.07 1 97.31 202 LYS A O 1
ATOM 1478 N N . ASN A 1 203 ? -2.111 24.828 -11.102 1 96.94 203 ASN A N 1
ATOM 1479 C CA . ASN A 1 203 ? -1.657 25.672 -12.195 1 96.94 203 ASN A CA 1
ATOM 1480 C C . ASN A 1 203 ? -0.15 25.562 -12.406 1 96.94 203 ASN A C 1
ATOM 1482 O O . ASN A 1 203 ? 0.326 25.594 -13.539 1 96.94 203 ASN A O 1
ATOM 1486 N N . LEU A 1 204 ? 0.55 25.453 -11.352 1 97.25 204 LEU A N 1
ATOM 1487 C CA . LEU A 1 204 ? 2 25.328 -11.438 1 97.25 204 LEU A CA 1
ATOM 1488 C C . LEU A 1 204 ? 2.395 24.016 -12.086 1 97.25 204 LEU A C 1
ATOM 1490 O O . LEU A 1 204 ? 3.316 23.969 -12.906 1 97.25 204 LEU A O 1
ATOM 1494 N N . VAL A 1 205 ? 1.722 22.891 -11.727 1 97.81 205 VAL A N 1
ATOM 1495 C CA . VAL A 1 205 ? 1.975 21.578 -12.32 1 97.81 205 VAL A CA 1
ATOM 1496 C C . VAL A 1 205 ? 1.707 21.625 -13.82 1 97.81 205 VAL A C 1
ATOM 1498 O O . VAL A 1 205 ? 2.494 21.109 -14.617 1 97.81 205 VAL A O 1
ATOM 1501 N N . GLU A 1 206 ? 0.664 22.234 -14.211 1 97.62 206 GLU A N 1
ATOM 1502 C CA . GLU A 1 206 ? 0.246 22.266 -15.609 1 97.62 206 GLU A CA 1
ATOM 1503 C C . GLU A 1 206 ? 1.172 23.156 -16.438 1 97.62 206 GLU A C 1
ATOM 1505 O O . GLU A 1 206 ? 1.292 22.953 -17.656 1 97.62 206 GLU A O 1
ATOM 1510 N N . ALA A 1 207 ? 1.841 24.047 -15.75 1 97.06 207 ALA A N 1
ATOM 1511 C CA . ALA A 1 207 ? 2.676 25 -16.469 1 97.06 207 ALA A CA 1
ATOM 1512 C C . ALA A 1 207 ? 4.137 24.562 -16.469 1 97.06 207 ALA A C 1
ATOM 1514 O O . ALA A 1 207 ? 4.98 25.188 -17.125 1 97.06 207 ALA A O 1
ATOM 1515 N N . ARG A 1 208 ? 4.457 23.5 -15.797 1 96.31 208 ARG A N 1
ATOM 1516 C CA . ARG A 1 208 ? 5.867 23.172 -15.617 1 96.31 208 ARG A CA 1
ATOM 1517 C C . ARG A 1 208 ? 6.094 21.656 -15.719 1 96.31 208 ARG A C 1
ATOM 1519 O O . ARG A 1 208 ? 5.145 20.875 -15.617 1 96.31 208 ARG A O 1
ATOM 1526 N N . ASP A 1 209 ? 7.375 21.25 -15.859 1 95.94 209 ASP A N 1
ATOM 1527 C CA . ASP A 1 209 ? 7.75 19.844 -15.961 1 95.94 209 ASP A CA 1
ATOM 1528 C C . ASP A 1 209 ? 8.422 19.375 -14.672 1 95.94 209 ASP A C 1
ATOM 1530 O O . ASP A 1 209 ? 8.812 18.203 -14.57 1 95.94 209 ASP A O 1
ATOM 1534 N N . ASN A 1 210 ? 8.492 20.266 -13.656 1 96.69 210 ASN A N 1
ATOM 1535 C CA . ASN A 1 210 ? 9.281 19.922 -12.484 1 96.69 210 ASN A CA 1
ATOM 1536 C C . ASN A 1 210 ? 8.484 20.094 -11.195 1 96.69 210 ASN A C 1
ATOM 1538 O O . ASN A 1 210 ? 9.062 20.234 -10.117 1 96.69 210 ASN A O 1
ATOM 1542 N N . VAL A 1 211 ? 7.188 20.188 -11.312 1 98.38 211 VAL A N 1
ATOM 1543 C CA . VAL A 1 211 ? 6.348 20.344 -10.133 1 98.38 211 VAL A CA 1
ATOM 1544 C C . VAL A 1 211 ? 5.336 19.203 -10.047 1 98.38 211 VAL A C 1
ATOM 1546 O O . VAL A 1 211 ? 4.73 18.828 -11.062 1 98.38 211 VAL A O 1
ATOM 1549 N N . VAL A 1 212 ? 5.195 18.578 -8.922 1 98.75 212 VAL A N 1
ATOM 1550 C CA . VAL A 1 212 ? 4.207 17.547 -8.609 1 98.75 212 VAL A CA 1
ATOM 1551 C C . VAL A 1 212 ? 3.402 17.969 -7.379 1 98.75 212 VAL A C 1
ATOM 1553 O O . VAL A 1 212 ? 3.941 18.578 -6.453 1 98.75 212 VAL A O 1
ATOM 1556 N N . MET A 1 213 ? 2.145 17.75 -7.363 1 98.75 213 MET A N 1
ATOM 1557 C CA . MET A 1 213 ? 1.368 17.938 -6.141 1 98.75 213 MET A CA 1
ATOM 1558 C C . MET A 1 213 ? 0.825 16.594 -5.641 1 98.75 213 MET A C 1
ATOM 1560 O O . MET A 1 213 ? 0.639 15.664 -6.426 1 98.75 213 MET A O 1
ATOM 1564 N N . THR A 1 214 ? 0.656 16.422 -4.363 1 98.75 214 THR A N 1
ATOM 1565 C CA . THR A 1 214 ? -0.003 15.281 -3.748 1 98.75 214 THR A CA 1
ATOM 1566 C C . THR A 1 214 ? -1.258 15.719 -2.998 1 98.75 214 THR A C 1
ATOM 1568 O O . THR A 1 214 ? -1.335 16.844 -2.508 1 98.75 214 THR A O 1
ATOM 1571 N N . ARG A 1 215 ? -2.236 14.867 -2.992 1 98.56 215 ARG A N 1
ATOM 1572 C CA . ARG A 1 215 ? -3.514 15.047 -2.311 1 98.56 215 ARG A CA 1
ATOM 1573 C C . ARG A 1 215 ? -3.932 13.766 -1.594 1 98.56 215 ARG A C 1
ATOM 1575 O O . ARG A 1 215 ? -3.414 12.688 -1.889 1 98.56 215 ARG A O 1
ATOM 1582 N N . THR A 1 216 ? -4.844 13.883 -0.635 1 98.25 216 THR A N 1
ATOM 1583 C CA . THR A 1 216 ? -5.277 12.719 0.123 1 98.25 216 THR A CA 1
ATOM 1584 C C . THR A 1 216 ? -6.793 12.711 0.291 1 98.25 216 THR A C 1
ATOM 1586 O O . THR A 1 216 ? -7.438 13.758 0.198 1 98.25 216 THR A O 1
ATOM 1589 N N . PHE A 1 217 ? -7.344 11.578 0.497 1 98.62 217 PHE A N 1
ATOM 1590 C CA . PHE A 1 217 ? -8.758 11.43 0.818 1 98.62 217 PHE A CA 1
ATOM 1591 C C . PHE A 1 217 ? -8.961 11.305 2.324 1 98.62 217 PHE A C 1
ATOM 1593 O O . PHE A 1 217 ? -10.086 11.109 2.789 1 98.62 217 PHE A O 1
ATOM 1600 N N . SER A 1 218 ? -7.961 11.469 3.111 1 97.88 218 SER A N 1
ATOM 1601 C CA . SER A 1 218 ? -7.965 11.148 4.535 1 97.88 218 SER A CA 1
ATOM 1602 C C . SER A 1 218 ? -8.609 12.266 5.352 1 97.88 218 SER A C 1
ATOM 1604 O O . SER A 1 218 ? -9.016 12.047 6.496 1 97.88 218 SER A O 1
ATOM 1606 N N . LYS A 1 219 ? -8.664 13.477 4.789 1 98.25 219 LYS A N 1
ATOM 1607 C CA . LYS A 1 219 ? -9.031 14.633 5.605 1 98.25 219 LYS A CA 1
ATOM 1608 C C . LYS A 1 219 ? -10.453 15.094 5.289 1 98.25 219 LYS A C 1
ATOM 1610 O O . LYS A 1 219 ? -11.422 14.492 5.754 1 98.25 219 LYS A O 1
ATOM 1615 N N . VAL A 1 220 ? -10.617 15.867 4.262 1 98.19 220 VAL A N 1
ATOM 1616 C CA . VAL A 1 220 ? -11.938 16.438 4.023 1 98.19 220 VAL A CA 1
ATOM 1617 C C . VAL A 1 220 ? -12.906 15.344 3.596 1 98.19 220 VAL A C 1
ATOM 1619 O O . VAL A 1 220 ? -14.094 15.398 3.908 1 98.19 220 VAL A O 1
ATOM 1622 N N . TYR A 1 221 ? -12.445 14.297 2.941 1 98.44 221 TYR A N 1
ATOM 1623 C CA . TYR A 1 221 ? -13.312 13.266 2.387 1 98.44 221 TYR A CA 1
ATOM 1624 C C . TYR A 1 221 ? -13.641 12.203 3.434 1 98.44 221 TYR A C 1
ATOM 1626 O O . TYR A 1 221 ? -14.469 11.32 3.193 1 98.44 221 TYR A O 1
ATOM 1634 N N . GLY A 1 222 ? -12.945 12.258 4.559 1 98.06 222 GLY A N 1
ATOM 1635 C CA . GLY A 1 222 ? -13.258 11.367 5.664 1 98.06 222 GLY A CA 1
ATOM 1636 C C . GLY A 1 222 ? -12.914 9.914 5.387 1 98.06 222 GLY A C 1
ATOM 1637 O O . GLY A 1 222 ? -13.656 9.008 5.777 1 98.06 222 GLY A O 1
ATOM 1638 N N . LEU A 1 223 ? -11.828 9.727 4.719 1 97.88 223 LEU A N 1
ATOM 1639 C CA . LEU A 1 223 ? -11.461 8.359 4.367 1 97.88 223 LEU A CA 1
ATOM 1640 C C . LEU A 1 223 ? -10.07 8.023 4.895 1 97.88 223 LEU A C 1
ATOM 1642 O O . LEU A 1 223 ? -9.305 7.324 4.23 1 97.88 223 LEU A O 1
ATOM 1646 N N . GLY A 1 224 ? -9.758 8.531 6.098 1 95.5 224 GLY A N 1
ATOM 1647 C CA . GLY A 1 224 ? -8.461 8.258 6.699 1 95.5 224 GLY A CA 1
ATOM 1648 C C . GLY A 1 224 ? -8.172 6.777 6.84 1 95.5 224 GLY A C 1
ATOM 1649 O O . GLY A 1 224 ? -7.039 6.336 6.613 1 95.5 224 GLY A O 1
ATOM 1650 N N . GLY A 1 225 ? -9.164 6.031 7.191 1 94.69 225 GLY A N 1
ATOM 1651 C CA . GLY A 1 225 ? -9 4.602 7.41 1 94.69 225 GLY A CA 1
ATOM 1652 C C . GLY A 1 225 ? -9.016 3.797 6.121 1 94.69 225 GLY A C 1
ATOM 1653 O O . GLY A 1 225 ? -8.781 2.586 6.137 1 94.69 225 GLY A O 1
ATOM 1654 N N . LEU A 1 226 ? -9.336 4.398 5.008 1 95.56 226 LEU A N 1
ATOM 1655 C CA . LEU A 1 226 ? -9.422 3.705 3.725 1 95.56 226 LEU A CA 1
ATOM 1656 C C . LEU A 1 226 ? -8.078 3.744 2.996 1 95.56 226 LEU A C 1
ATOM 1658 O O . LEU A 1 226 ? -7.84 2.939 2.092 1 95.56 226 LEU A O 1
ATOM 1662 N N . ARG A 1 227 ? -7.27 4.707 3.334 1 95.06 227 ARG A N 1
ATOM 1663 C CA . ARG A 1 227 ? -5.898 4.844 2.855 1 95.06 227 ARG A CA 1
ATOM 1664 C C . ARG A 1 227 ? -5.863 5.047 1.345 1 95.06 227 ARG A C 1
ATOM 1666 O O . ARG A 1 227 ? -5.289 4.234 0.617 1 95.06 227 ARG A O 1
ATOM 1673 N N . VAL A 1 228 ? -6.379 6.164 0.863 1 97.69 228 VAL A N 1
ATOM 1674 C CA . VAL A 1 228 ? -6.352 6.527 -0.55 1 97.69 228 VAL A CA 1
ATOM 1675 C C . VAL A 1 228 ? -5.863 7.969 -0.704 1 97.69 228 VAL A C 1
ATOM 1677 O O . VAL A 1 228 ? -6.242 8.844 0.078 1 97.69 228 VAL A O 1
ATOM 1680 N N . GLY A 1 229 ? -5 8.188 -1.582 1 98.44 229 GLY A N 1
ATOM 1681 C CA . GLY A 1 229 ? -4.527 9.484 -2.025 1 98.44 229 GLY A CA 1
ATOM 1682 C C . GLY A 1 229 ? -4.086 9.5 -3.477 1 98.44 229 GLY A C 1
ATOM 1683 O O . GLY A 1 229 ? -4.309 8.531 -4.207 1 98.44 229 GLY A O 1
ATOM 1684 N N . TYR A 1 230 ? -3.572 10.648 -3.924 1 98.75 230 TYR A N 1
ATOM 1685 C CA . TYR A 1 230 ? -3.129 10.688 -5.312 1 98.75 230 TYR A CA 1
ATOM 1686 C C . TYR A 1 230 ? -2.064 11.758 -5.52 1 98.75 230 TYR A C 1
ATOM 1688 O O . TYR A 1 230 ? -1.872 12.625 -4.664 1 98.75 230 TYR A O 1
ATOM 1696 N N . GLY A 1 231 ? -1.312 11.586 -6.527 1 98.81 231 GLY A N 1
ATOM 1697 C CA . GLY A 1 231 ? -0.389 12.578 -7.059 1 98.81 231 GLY A CA 1
ATOM 1698 C C . GLY A 1 231 ? -0.79 13.094 -8.43 1 98.81 231 GLY A C 1
ATOM 1699 O O . GLY A 1 231 ? -1.479 12.398 -9.18 1 98.81 231 GLY A O 1
ATOM 1700 N N . TYR A 1 232 ? -0.505 14.312 -8.688 1 98.88 232 TYR A N 1
ATOM 1701 C CA . TYR A 1 232 ? -0.694 14.969 -9.977 1 98.88 232 TYR A CA 1
ATOM 1702 C C . TYR A 1 232 ? 0.585 15.664 -10.43 1 98.88 232 TYR A C 1
ATOM 1704 O O . TYR A 1 232 ? 1.187 16.422 -9.672 1 98.88 232 TYR A O 1
ATOM 1712 N N . GLY A 1 233 ? 1.042 15.375 -11.594 1 98.69 233 GLY A N 1
ATOM 1713 C CA . GLY A 1 233 ? 2.303 15.906 -12.086 1 98.69 233 GLY A CA 1
ATOM 1714 C C . GLY A 1 233 ? 2.486 15.703 -13.578 1 98.69 233 GLY A C 1
ATOM 1715 O O . GLY A 1 233 ? 1.581 15.227 -14.266 1 98.69 233 GLY A O 1
ATOM 1716 N N . PRO A 1 234 ? 3.662 16.172 -14.102 1 97.69 234 PRO A N 1
ATOM 1717 C CA . PRO A 1 234 ? 3.941 15.961 -15.523 1 97.69 234 PRO A CA 1
ATOM 1718 C C . PRO A 1 234 ? 3.951 14.484 -15.914 1 97.69 234 PRO A C 1
ATOM 1720 O O . PRO A 1 234 ? 4.312 13.633 -15.102 1 97.69 234 PRO A O 1
ATOM 1723 N N . ARG A 1 235 ? 3.641 14.203 -17.156 1 96.25 235 ARG A N 1
ATOM 1724 C CA . ARG A 1 235 ? 3.441 12.844 -17.641 1 96.25 235 ARG A CA 1
ATOM 1725 C C . ARG A 1 235 ? 4.695 12 -17.438 1 96.25 235 ARG A C 1
ATOM 1727 O O . ARG A 1 235 ? 4.602 10.82 -17.078 1 96.25 235 ARG A O 1
ATOM 1734 N N . HIS A 1 236 ? 5.859 12.57 -17.656 1 95.81 236 HIS A N 1
ATOM 1735 C CA . HIS A 1 236 ? 7.09 11.797 -17.547 1 95.81 236 HIS A CA 1
ATOM 1736 C C . HIS A 1 236 ? 7.316 11.32 -16.109 1 95.81 236 HIS A C 1
ATOM 1738 O O . HIS A 1 236 ? 7.824 10.211 -15.898 1 95.81 236 HIS A O 1
ATOM 1744 N N . VAL A 1 237 ? 6.902 12.141 -15.117 1 97.75 237 VAL A N 1
ATOM 1745 C CA . VAL A 1 237 ? 7.031 11.75 -13.719 1 97.75 237 VAL A CA 1
ATOM 1746 C C . VAL A 1 237 ? 6.008 10.664 -13.391 1 97.75 237 VAL A C 1
ATOM 1748 O O . VAL A 1 237 ? 6.352 9.641 -12.797 1 97.75 237 VAL A O 1
ATOM 1751 N N . ILE A 1 238 ? 4.738 10.875 -13.852 1 97.5 238 ILE A N 1
ATOM 1752 C CA . ILE A 1 238 ? 3.648 9.953 -13.539 1 97.5 238 ILE A CA 1
ATOM 1753 C C . ILE A 1 238 ? 3.938 8.586 -14.164 1 97.5 238 ILE A C 1
ATOM 1755 O O . ILE A 1 238 ? 3.756 7.555 -13.516 1 97.5 238 ILE A O 1
ATOM 1759 N N . ASP A 1 239 ? 4.453 8.555 -15.352 1 95 239 ASP A N 1
ATOM 1760 C CA . ASP A 1 239 ? 4.816 7.305 -16.016 1 95 239 ASP A CA 1
ATOM 1761 C C . ASP A 1 239 ? 5.91 6.57 -15.234 1 95 239 ASP A C 1
ATOM 1763 O O . ASP A 1 239 ? 5.875 5.344 -15.109 1 95 239 ASP A O 1
ATOM 1767 N N . THR A 1 240 ? 6.848 7.316 -14.734 1 96.5 240 THR A N 1
ATOM 1768 C CA . THR A 1 240 ? 7.93 6.738 -13.953 1 96.5 240 THR A CA 1
ATOM 1769 C C . THR A 1 240 ? 7.395 6.125 -12.664 1 96.5 240 THR A C 1
ATOM 1771 O O . THR A 1 240 ? 7.727 4.984 -12.328 1 96.5 240 THR A O 1
ATOM 1774 N N . LEU A 1 241 ? 6.52 6.887 -11.984 1 97.62 241 LEU A N 1
ATOM 1775 C CA . LEU A 1 241 ? 5.965 6.391 -10.727 1 97.62 241 LEU A CA 1
ATOM 1776 C C . LEU A 1 241 ? 5.121 5.145 -10.961 1 97.62 241 LEU A C 1
ATOM 1778 O O . LEU A 1 241 ? 5.125 4.223 -10.141 1 97.62 241 LEU A O 1
ATOM 1782 N N . ASN A 1 242 ? 4.449 5.078 -12.07 1 95.5 242 ASN A N 1
ATOM 1783 C CA . ASN A 1 242 ? 3.588 3.945 -12.398 1 95.5 242 ASN A CA 1
ATOM 1784 C C . ASN A 1 242 ? 4.398 2.678 -12.648 1 95.5 242 ASN A C 1
ATOM 1786 O O . ASN A 1 242 ? 3.859 1.571 -12.609 1 95.5 242 ASN A O 1
ATOM 1790 N N . ARG A 1 243 ? 5.66 2.783 -12.922 1 93.94 243 ARG A N 1
ATOM 1791 C CA . ARG A 1 243 ? 6.512 1.622 -13.164 1 93.94 243 ARG A CA 1
ATOM 1792 C C . ARG A 1 243 ? 6.793 0.874 -11.867 1 93.94 243 ARG A C 1
ATOM 1794 O O . ARG A 1 243 ? 7.016 -0.338 -11.875 1 93.94 243 ARG A O 1
ATOM 1801 N N . ILE A 1 244 ? 6.734 1.598 -10.703 1 94.12 244 ILE A N 1
ATOM 1802 C CA . ILE A 1 244 ? 7.07 0.92 -9.461 1 94.12 244 ILE A CA 1
ATOM 1803 C C . ILE A 1 244 ? 5.812 0.736 -8.609 1 94.12 244 ILE A C 1
ATOM 1805 O O . ILE A 1 244 ? 5.816 -0.026 -7.641 1 94.12 244 ILE A O 1
ATOM 1809 N N . ARG A 1 245 ? 4.75 1.471 -9 1 95.12 245 ARG A N 1
ATOM 1810 C CA . ARG A 1 245 ? 3.49 1.261 -8.289 1 95.12 245 ARG A CA 1
ATOM 1811 C C . ARG A 1 245 ? 2.969 -0.156 -8.508 1 95.12 245 ARG A C 1
ATOM 1813 O O . ARG A 1 245 ? 2.865 -0.616 -9.648 1 95.12 245 ARG A O 1
ATOM 1820 N N . GLY A 1 246 ? 2.65 -0.828 -7.414 1 91.94 246 GLY A N 1
ATOM 1821 C CA . GLY A 1 246 ? 2.018 -2.127 -7.574 1 91.94 246 GLY A CA 1
ATOM 1822 C C . GLY A 1 246 ? 0.688 -2.057 -8.305 1 91.94 246 GLY A C 1
ATOM 1823 O O . GLY A 1 246 ? -0.113 -1.153 -8.055 1 91.94 246 GLY A O 1
ATOM 1824 N N . PRO A 1 247 ? 0.423 -2.998 -9.211 1 86.94 247 PRO A N 1
ATOM 1825 C CA . PRO A 1 247 ? -0.815 -2.957 -9.992 1 86.94 247 PRO A CA 1
ATOM 1826 C C . PRO A 1 247 ? -2.066 -2.977 -9.117 1 86.94 247 PRO A C 1
ATOM 1828 O O . PRO A 1 247 ? -3.084 -2.381 -9.477 1 86.94 247 PRO A O 1
ATOM 1831 N N . PHE A 1 248 ? -1.973 -3.57 -7.992 1 92.31 248 PHE A N 1
ATOM 1832 C CA . PHE A 1 248 ? -3.127 -3.754 -7.121 1 92.31 248 PHE A CA 1
ATOM 1833 C C . PHE A 1 248 ? -2.889 -3.1 -5.766 1 92.31 248 PHE A C 1
ATOM 1835 O O . PHE A 1 248 ? -3.23 -3.672 -4.727 1 92.31 248 PHE A O 1
ATOM 1842 N N . ASN A 1 249 ? -2.352 -1.909 -5.805 1 95.38 249 ASN A N 1
ATOM 1843 C CA . ASN A 1 249 ? -2.018 -1.277 -4.535 1 95.38 249 ASN A CA 1
ATOM 1844 C C . ASN A 1 249 ? -3.266 -0.794 -3.801 1 95.38 249 ASN A C 1
ATOM 1846 O O . ASN A 1 249 ? -3.236 -0.586 -2.588 1 95.38 249 ASN A O 1
ATOM 1850 N N . LEU A 1 250 ? -4.352 -0.607 -4.535 1 96.88 250 LEU A N 1
ATOM 1851 C CA . LEU A 1 250 ? -5.59 -0.175 -3.896 1 96.88 250 LEU A CA 1
ATOM 1852 C C . LEU A 1 250 ? -6.668 -1.248 -4.02 1 96.88 250 LEU A C 1
ATOM 1854 O O . LEU A 1 250 ? -6.797 -1.886 -5.066 1 96.88 250 LEU A O 1
ATOM 1858 N N . SER A 1 251 ? -7.434 -1.409 -2.947 1 96 251 SER A N 1
ATOM 1859 C CA . SER A 1 251 ? -8.531 -2.373 -2.957 1 96 251 SER A CA 1
ATOM 1860 C C . SER A 1 251 ? -9.719 -1.846 -3.75 1 96 251 SER A C 1
ATOM 1862 O O . SER A 1 251 ? -9.82 -0.645 -4.012 1 96 251 SER A O 1
ATOM 1864 N N . GLY A 1 252 ? -10.602 -2.824 -4.137 1 94.94 252 GLY A N 1
ATOM 1865 C CA . GLY A 1 252 ? -11.844 -2.418 -4.773 1 94.94 252 GLY A CA 1
ATOM 1866 C C . GLY A 1 252 ? -12.672 -1.477 -3.918 1 94.94 252 GLY A C 1
ATOM 1867 O O . GLY A 1 252 ? -13.281 -0.533 -4.43 1 94.94 252 GLY A O 1
ATOM 1868 N N . MET A 1 253 ? -12.695 -1.68 -2.656 1 95.31 253 MET A N 1
ATOM 1869 C CA . MET A 1 253 ? -13.438 -0.834 -1.723 1 95.31 253 MET A CA 1
ATOM 1870 C C . MET A 1 253 ? -12.836 0.567 -1.667 1 95.31 253 MET A C 1
ATOM 1872 O O . MET A 1 253 ? -13.57 1.558 -1.615 1 95.31 253 MET A O 1
ATOM 1876 N N . ALA A 1 254 ? -11.531 0.616 -1.596 1 96.62 254 ALA A N 1
ATOM 1877 C CA . ALA A 1 254 ? -10.852 1.907 -1.581 1 96.62 254 ALA A CA 1
ATOM 1878 C C . ALA A 1 254 ? -11.188 2.721 -2.828 1 96.62 254 ALA A C 1
ATOM 1880 O O . ALA A 1 254 ? -11.492 3.912 -2.736 1 96.62 254 ALA A O 1
ATOM 1881 N N . LEU A 1 255 ? -11.141 2.055 -3.969 1 97.5 255 LEU A N 1
ATOM 1882 C CA . LEU A 1 255 ? -11.422 2.719 -5.234 1 97.5 255 LEU A CA 1
ATOM 1883 C C . LEU A 1 255 ? -12.875 3.191 -5.285 1 97.5 255 LEU A C 1
ATOM 1885 O O . LEU A 1 255 ? -13.141 4.352 -5.598 1 97.5 255 LEU A O 1
ATOM 1889 N N . ALA A 1 256 ? -13.805 2.312 -4.906 1 97.25 256 ALA A N 1
ATOM 1890 C CA . ALA A 1 256 ? -15.227 2.639 -4.945 1 97.25 256 ALA A CA 1
ATOM 1891 C C . ALA A 1 256 ? -15.562 3.756 -3.961 1 97.25 256 ALA A C 1
ATOM 1893 O O . ALA A 1 256 ? -16.297 4.691 -4.297 1 97.25 256 ALA A O 1
ATOM 1894 N N . GLY A 1 257 ? -15.047 3.637 -2.756 1 97.75 257 GLY A N 1
ATOM 1895 C CA . GLY A 1 257 ? -15.281 4.648 -1.739 1 97.75 257 GLY A CA 1
ATOM 1896 C C . GLY A 1 257 ? -14.75 6.016 -2.123 1 97.75 257 GLY A C 1
ATOM 1897 O O . GLY A 1 257 ? -15.453 7.02 -1.988 1 97.75 257 GLY A O 1
ATOM 1898 N N . ALA A 1 258 ? -13.523 6.07 -2.604 1 98.62 258 ALA A N 1
ATOM 1899 C CA . ALA A 1 258 ? -12.891 7.336 -2.98 1 98.62 258 ALA A CA 1
ATOM 1900 C C . ALA A 1 258 ? -13.625 7.984 -4.152 1 98.62 258 ALA A C 1
ATOM 1902 O O . ALA A 1 258 ? -13.812 9.203 -4.18 1 98.62 258 ALA A O 1
ATOM 1903 N N . GLU A 1 259 ? -13.992 7.137 -5.129 1 98.62 259 GLU A N 1
ATOM 1904 C CA . GLU A 1 259 ? -14.734 7.641 -6.281 1 98.62 259 GLU A CA 1
ATOM 1905 C C . GLU A 1 259 ? -16.031 8.312 -5.848 1 98.62 259 GLU A C 1
ATOM 1907 O O . GLU A 1 259 ? -16.344 9.414 -6.293 1 98.62 259 GLU A O 1
ATOM 1912 N N . ALA A 1 260 ? -16.766 7.633 -4.98 1 98.62 260 ALA A N 1
ATOM 1913 C CA . ALA A 1 260 ? -18.031 8.172 -4.504 1 98.62 260 ALA A CA 1
ATOM 1914 C C . ALA A 1 260 ? -17.812 9.422 -3.662 1 98.62 260 ALA A C 1
ATOM 1916 O O . ALA A 1 260 ? -18.578 10.391 -3.773 1 98.62 260 ALA A O 1
ATOM 1917 N N . ALA A 1 261 ? -16.828 9.438 -2.873 1 98.62 261 ALA A N 1
ATOM 1918 C CA . ALA A 1 261 ? -16.562 10.547 -1.955 1 98.62 261 ALA A CA 1
ATOM 1919 C C . ALA A 1 261 ? -16.234 11.828 -2.717 1 98.62 261 ALA A C 1
ATOM 1921 O O . ALA A 1 261 ? -16.766 12.898 -2.406 1 98.62 261 ALA A O 1
ATOM 1922 N N . VAL A 1 262 ? -15.352 11.688 -3.713 1 98.75 262 VAL A N 1
ATOM 1923 C CA . VAL A 1 262 ? -14.898 12.875 -4.426 1 98.75 262 VAL A CA 1
ATOM 1924 C C . VAL A 1 262 ? -16.047 13.477 -5.227 1 98.75 262 VAL A C 1
ATOM 1926 O O . VAL A 1 262 ? -16.125 14.688 -5.41 1 98.75 262 VAL A O 1
ATOM 1929 N N . ARG A 1 263 ? -17.031 12.68 -5.621 1 98.69 263 ARG A N 1
ATOM 1930 C CA . ARG A 1 263 ? -18.156 13.141 -6.418 1 98.69 263 ARG A CA 1
ATOM 1931 C C . ARG A 1 263 ? -19.25 13.727 -5.531 1 98.69 263 ARG A C 1
ATOM 1933 O O . ARG A 1 263 ? -20.156 14.414 -6.02 1 98.69 263 ARG A O 1
ATOM 1940 N N . ASP A 1 264 ? -19.219 13.453 -4.242 1 98.5 264 ASP A N 1
ATOM 1941 C CA . ASP A 1 264 ? -20.219 14 -3.328 1 98.5 264 ASP A CA 1
ATOM 1942 C C . ASP A 1 264 ? -19.844 15.406 -2.885 1 98.5 264 ASP A C 1
ATOM 1944 O O . ASP A 1 264 ? -19.547 15.641 -1.71 1 98.5 264 ASP A O 1
ATOM 1948 N N . VAL A 1 265 ? -20 16.312 -3.752 1 98.19 265 VAL A N 1
ATOM 1949 C CA . VAL A 1 265 ? -19.547 17.688 -3.582 1 98.19 265 VAL A CA 1
ATOM 1950 C C . VAL A 1 265 ? -20.328 18.359 -2.463 1 98.19 265 VAL A C 1
ATOM 1952 O O . VAL A 1 265 ? -19.797 19.172 -1.705 1 98.19 265 VAL A O 1
ATOM 1955 N N . ASP A 1 266 ? -21.594 18.016 -2.318 1 98.5 266 ASP A N 1
ATOM 1956 C CA . ASP A 1 266 ? -22.422 18.625 -1.28 1 98.5 266 ASP A CA 1
ATOM 1957 C C . ASP A 1 266 ? -21.906 18.266 0.112 1 98.5 266 ASP A C 1
ATOM 1959 O O . ASP A 1 266 ? -21.828 19.125 0.993 1 98.5 266 ASP A O 1
ATOM 1963 N N . TRP A 1 267 ? -21.609 17.016 0.287 1 98.38 267 TRP A N 1
ATOM 1964 C CA . TRP A 1 267 ? -21.078 16.562 1.569 1 98.38 267 TRP A CA 1
ATOM 1965 C C . TRP A 1 267 ? -19.75 17.266 1.891 1 98.38 267 TRP A C 1
ATOM 1967 O O . TRP A 1 267 ? -19.562 17.734 3.014 1 98.38 267 TRP A O 1
ATOM 1977 N N . VAL A 1 268 ? -18.891 17.359 0.923 1 98.25 268 VAL A N 1
ATOM 1978 C CA . VAL A 1 268 ? -17.594 18 1.082 1 98.25 268 VAL A CA 1
ATOM 1979 C C . VAL A 1 268 ? -17.766 19.469 1.466 1 98.25 268 VAL A C 1
ATOM 1981 O O . VAL A 1 268 ? -17.141 19.953 2.4 1 98.25 268 VAL A O 1
ATOM 1984 N N . ASN A 1 269 ? -18.641 20.125 0.8 1 98.19 269 ASN A N 1
ATOM 1985 C CA . ASN A 1 269 ? -18.891 21.531 1.071 1 98.19 269 ASN A CA 1
ATOM 1986 C C . ASN A 1 269 ? -19.422 21.75 2.484 1 98.19 269 ASN A C 1
ATOM 1988 O O . ASN A 1 269 ? -19.094 22.734 3.139 1 98.19 269 ASN A O 1
ATOM 1992 N N . GLU A 1 270 ? -20.266 20.859 2.91 1 98.25 270 GLU A N 1
ATOM 1993 C CA . GLU A 1 270 ? -20.781 20.953 4.273 1 98.25 270 GLU A CA 1
ATOM 1994 C C . GLU A 1 270 ? -19.656 20.781 5.297 1 98.25 270 GLU A C 1
ATOM 1996 O O . GLU A 1 270 ? -19.578 21.531 6.273 1 98.25 270 GLU A O 1
ATOM 2001 N N . CYS A 1 271 ? -18.828 19.781 5.078 1 98.38 271 CYS A N 1
ATOM 2002 C CA . CYS A 1 271 ? -17.688 19.562 5.961 1 98.38 271 CYS A CA 1
ATOM 2003 C C . CYS A 1 271 ? -16.797 20.797 6.008 1 98.38 271 CYS A C 1
ATOM 2005 O O . CYS A 1 271 ? -16.344 21.219 7.082 1 98.38 271 CYS A O 1
ATOM 2007 N N . LEU A 1 272 ? -16.547 21.391 4.855 1 98.56 272 LEU A N 1
ATOM 2008 C CA . LEU A 1 272 ? -15.68 22.562 4.758 1 98.56 272 LEU A CA 1
ATOM 2009 C C . LEU A 1 272 ? -16.297 23.766 5.469 1 98.56 272 LEU A C 1
ATOM 2011 O O . LEU A 1 272 ? -15.594 24.516 6.148 1 98.56 272 LEU A O 1
ATOM 2015 N N . ARG A 1 273 ? -17.547 23.938 5.309 1 98.31 273 ARG A N 1
ATOM 2016 C CA . ARG A 1 273 ? -18.25 25.047 5.941 1 98.31 273 ARG A CA 1
ATOM 2017 C C . ARG A 1 273 ? -18.156 24.953 7.461 1 98.31 273 ARG A C 1
ATOM 2019 O O . ARG A 1 273 ? -17.766 25.922 8.125 1 98.31 273 ARG A O 1
ATOM 2026 N N . VAL A 1 274 ? -18.516 23.812 8 1 98.56 274 VAL A N 1
ATOM 2027 C CA . VAL A 1 274 ? -18.5 23.641 9.445 1 98.56 274 VAL A CA 1
ATOM 2028 C C . VAL A 1 274 ? -17.078 23.766 9.961 1 98.56 274 VAL A C 1
ATOM 2030 O O . VAL A 1 274 ? -16.828 24.391 11 1 98.56 274 VAL A O 1
ATOM 2033 N N . ASN A 1 275 ? -16.125 23.141 9.234 1 98.69 275 ASN A N 1
ATOM 2034 C CA . ASN A 1 275 ? -14.734 23.266 9.641 1 98.69 275 ASN A CA 1
ATOM 2035 C C . ASN A 1 275 ? -14.289 24.734 9.711 1 98.69 275 ASN A C 1
ATOM 2037 O O . ASN A 1 275 ? -13.602 25.125 10.648 1 98.69 275 ASN A O 1
ATOM 2041 N N . ALA A 1 276 ? -14.656 25.5 8.727 1 98.44 276 ALA A N 1
ATOM 2042 C CA . ALA A 1 276 ? -14.266 26.906 8.695 1 98.44 276 ALA A CA 1
ATOM 2043 C C . ALA A 1 276 ? -14.805 27.656 9.914 1 98.44 276 ALA A C 1
ATOM 2045 O O . ALA A 1 276 ? -14.086 28.422 10.547 1 98.44 276 ALA A O 1
ATOM 2046 N N . ASP A 1 277 ? -16.031 27.438 10.25 1 98.62 277 ASP A N 1
ATOM 2047 C CA . ASP A 1 277 ? -16.672 28.078 11.391 1 98.62 277 ASP A CA 1
ATOM 2048 C C . ASP A 1 277 ? -16 27.656 12.695 1 98.62 277 ASP A C 1
ATOM 2050 O O . ASP A 1 277 ? -15.68 28.516 13.531 1 98.62 277 ASP A O 1
ATOM 2054 N N . GLU A 1 278 ? -15.836 26.375 12.836 1 98.81 278 GLU A N 1
ATOM 2055 C CA . GLU A 1 278 ? -15.32 25.828 14.086 1 98.81 278 GLU A CA 1
ATOM 2056 C C . GLU A 1 278 ? -13.828 26.125 14.234 1 98.81 278 GLU A C 1
ATOM 2058 O O . GLU A 1 278 ? -13.344 26.328 15.352 1 98.81 278 GLU A O 1
ATOM 2063 N N . ARG A 1 279 ? -13.133 26.125 13.133 1 98.81 279 ARG A N 1
ATOM 2064 C CA . ARG A 1 279 ? -11.727 26.531 13.141 1 98.81 279 ARG A CA 1
ATOM 2065 C C . ARG A 1 279 ? -11.57 27.953 13.664 1 98.81 279 ARG A C 1
ATOM 2067 O O . ARG A 1 279 ? -10.711 28.219 14.5 1 98.81 279 ARG A O 1
ATOM 2074 N N . ALA A 1 280 ? -12.375 28.844 13.18 1 98.56 280 ALA A N 1
ATOM 2075 C CA . ALA A 1 280 ? -12.367 30.234 13.641 1 98.56 280 ALA A CA 1
ATOM 2076 C C . ALA A 1 280 ? -12.695 30.312 15.125 1 98.56 280 ALA A C 1
ATOM 2078 O O . ALA A 1 280 ? -12.078 31.094 15.867 1 98.56 280 ALA A O 1
ATOM 2079 N N . ARG A 1 281 ? -13.641 29.547 15.508 1 98.69 281 ARG A N 1
ATOM 2080 C CA . ARG A 1 281 ? -14.055 29.516 16.906 1 98.69 281 ARG A CA 1
ATOM 2081 C C . ARG A 1 281 ? -12.914 29.047 17.812 1 98.69 281 ARG A C 1
ATOM 2083 O O . ARG A 1 281 ? -12.656 29.625 18.859 1 98.69 281 ARG A O 1
ATOM 2090 N N . LEU A 1 282 ? -12.242 27.984 17.406 1 98.75 282 LEU A N 1
ATOM 2091 C CA . LEU A 1 282 ? -11.133 27.453 18.188 1 98.75 282 LEU A CA 1
ATOM 2092 C C . LEU A 1 282 ? -9.992 28.453 18.281 1 98.75 282 LEU A C 1
ATOM 2094 O O . LEU A 1 282 ? -9.43 28.672 19.344 1 98.75 282 LEU A O 1
ATOM 2098 N N . VAL A 1 283 ? -9.617 29.047 17.125 1 98.75 283 VAL A N 1
ATOM 2099 C CA . VAL A 1 283 ? -8.539 30.047 17.094 1 98.75 283 VAL A CA 1
ATOM 2100 C C . VAL A 1 283 ? -8.883 31.203 18.016 1 98.75 283 VAL A C 1
ATOM 2102 O O . VAL A 1 283 ? -8.062 31.609 18.859 1 98.75 283 VAL A O 1
ATOM 2105 N N . GLY A 1 284 ? -10.086 31.719 17.859 1 98.69 284 GLY A N 1
ATOM 2106 C CA . GLY A 1 284 ? -10.531 32.812 18.719 1 98.69 284 GLY A CA 1
ATOM 2107 C C . GLY A 1 284 ? -10.547 32.438 20.188 1 98.69 284 GLY A C 1
ATOM 2108 O O . GLY A 1 284 ? -10.102 33.219 21.047 1 98.69 284 GLY A O 1
ATOM 2109 N N . GLY A 1 285 ? -11.094 31.234 20.5 1 98.69 285 GLY A N 1
ATOM 2110 C CA . GLY A 1 285 ? -11.148 30.75 21.875 1 98.69 285 GLY A CA 1
ATOM 2111 C C . GLY A 1 285 ? -9.773 30.594 22.5 1 98.69 285 GLY A C 1
ATOM 2112 O O . GLY A 1 285 ? -9.57 30.969 23.672 1 98.69 285 GLY A O 1
ATOM 2113 N N . LEU A 1 286 ? -8.844 30.031 21.797 1 98.69 286 LEU A N 1
ATOM 2114 C CA . LEU A 1 286 ? -7.488 29.859 22.297 1 98.69 286 LEU A CA 1
ATOM 2115 C C . LEU A 1 286 ? -6.84 31.203 22.594 1 98.69 286 LEU A C 1
ATOM 2117 O O . LEU A 1 286 ? -6.219 31.391 23.641 1 98.69 286 LEU A O 1
ATOM 2121 N N . ARG A 1 287 ? -7.012 32.156 21.703 1 98.44 287 ARG A N 1
ATOM 2122 C CA . ARG A 1 287 ? -6.434 33.5 21.875 1 98.44 287 ARG A CA 1
ATOM 2123 C C . ARG A 1 287 ? -7.059 34.188 23.062 1 98.44 287 ARG A C 1
ATOM 2125 O O . ARG A 1 287 ? -6.363 34.906 23.812 1 98.44 287 ARG A O 1
ATOM 2132 N N . GLN A 1 288 ? -8.305 34 23.25 1 98.06 288 GLN A N 1
ATOM 2133 C CA . GLN A 1 288 ? -8.992 34.594 24.391 1 98.06 288 GLN A CA 1
ATOM 2134 C C . GLN A 1 288 ? -8.453 34.062 25.703 1 98.06 288 GLN A C 1
ATOM 2136 O O . GLN A 1 288 ? -8.445 34.75 26.719 1 98.06 288 GLN A O 1
ATOM 2141 N N . LEU A 1 289 ? -7.984 32.844 25.672 1 97.56 289 LEU A N 1
ATOM 2142 C CA . LEU A 1 289 ? -7.422 32.219 26.859 1 97.56 289 LEU A CA 1
ATOM 2143 C C . LEU A 1 289 ? -5.965 32.594 27.062 1 97.56 289 LEU A C 1
ATOM 2145 O O . LEU A 1 289 ? -5.309 32.156 28 1 97.56 289 LEU A O 1
ATOM 2149 N N . GLY A 1 290 ? -5.441 33.406 26.125 1 97.19 290 GLY A N 1
ATOM 2150 C CA . GLY A 1 290 ? -4.059 33.844 26.234 1 97.19 290 GLY A CA 1
ATOM 2151 C C . GLY A 1 290 ? -3.074 32.875 25.578 1 97.19 290 GLY A C 1
ATOM 2152 O O . GLY A 1 290 ? -1.863 33 25.781 1 97.19 290 GLY A O 1
ATOM 2153 N N . LEU A 1 291 ? -3.547 31.938 24.875 1 98 291 LEU A N 1
ATOM 2154 C CA . LEU A 1 291 ? -2.682 31 24.156 1 98 291 LEU A CA 1
ATOM 2155 C C . LEU A 1 291 ? -2.402 31.5 22.75 1 98 291 LEU A C 1
ATOM 2157 O O . LEU A 1 291 ? -3.318 31.938 22.047 1 98 291 LEU A O 1
ATOM 2161 N N . ALA A 1 292 ? -1.153 31.531 22.406 1 98 292 ALA A N 1
ATOM 2162 C CA . ALA A 1 292 ? -0.791 31.922 21.047 1 98 292 ALA A CA 1
ATOM 2163 C C . ALA A 1 292 ? -1.281 30.906 20.031 1 98 292 ALA A C 1
ATOM 2165 O O . ALA A 1 292 ? -1.235 29.688 20.297 1 98 292 ALA A O 1
ATOM 2166 N N . CYS A 1 293 ? -1.761 31.359 18.953 1 98.38 293 CYS A N 1
ATOM 2167 C CA . CYS A 1 293 ? -2.262 30.516 17.875 1 98.38 293 CYS A CA 1
ATOM 2168 C C . CYS A 1 293 ? -2.248 31.266 16.547 1 98.38 293 CYS A C 1
ATOM 2170 O O . CYS A 1 293 ? -2.865 32.312 16.422 1 98.38 293 CYS A O 1
ATOM 2172 N N . ASP A 1 294 ? -1.511 30.781 15.547 1 98.12 294 ASP A N 1
ATOM 2173 C CA . ASP A 1 294 ? -1.537 31.375 14.219 1 98.12 294 ASP A CA 1
ATOM 2174 C C . ASP A 1 294 ? -2.885 31.141 13.539 1 98.12 294 ASP A C 1
ATOM 2176 O O . ASP A 1 294 ? -3.658 30.281 13.961 1 98.12 294 ASP A O 1
ATOM 2180 N N . ASP A 1 295 ? -3.127 32.031 12.555 1 97.31 295 ASP A N 1
ATOM 2181 C CA . ASP A 1 295 ? -4.258 31.656 11.703 1 97.31 295 ASP A CA 1
ATOM 2182 C C . ASP A 1 295 ? -4.059 30.281 11.07 1 97.31 295 ASP A C 1
ATOM 2184 O O . ASP A 1 295 ? -2.947 29.938 10.68 1 97.31 295 ASP A O 1
ATOM 2188 N N . SER A 1 296 ? -5.141 29.547 11.102 1 98.44 296 SER A N 1
ATOM 2189 C CA . SER A 1 296 ? -5.07 28.203 10.555 1 98.44 296 SER A CA 1
ATOM 2190 C C . SER A 1 296 ? -5.742 28.109 9.188 1 98.44 296 SER A C 1
ATOM 2192 O O . SER A 1 296 ? -6.797 28.719 8.969 1 98.44 296 SER A O 1
ATOM 2194 N N . HIS A 1 297 ? -5.09 27.391 8.266 1 98.31 297 HIS A N 1
ATOM 2195 C CA . HIS A 1 297 ? -5.629 27.156 6.926 1 98.31 297 HIS A CA 1
ATOM 2196 C C . HIS A 1 297 ? -5.875 25.672 6.684 1 98.31 297 HIS A C 1
ATOM 2198 O O . HIS A 1 297 ? -5.949 25.219 5.535 1 98.31 297 HIS A O 1
ATOM 2204 N N . ALA A 1 298 ? -5.988 24.875 7.703 1 98.56 298 ALA A N 1
ATOM 2205 C CA . ALA A 1 298 ? -6.184 23.422 7.652 1 98.56 298 ALA A CA 1
ATOM 2206 C C . ALA A 1 298 ? -7.371 23 8.516 1 98.56 298 ALA A C 1
ATOM 2208 O O . ALA A 1 298 ? -8.25 23.812 8.812 1 98.56 298 ALA A O 1
ATOM 2209 N N . ASN A 1 299 ? -7.523 21.75 8.805 1 98.81 299 ASN A N 1
ATOM 2210 C CA . ASN A 1 299 ? -8.594 21.281 9.688 1 98.81 299 ASN A CA 1
ATOM 2211 C C . ASN A 1 299 ? -8.078 21.016 11.102 1 98.81 299 ASN A C 1
ATOM 2213 O O . ASN A 1 299 ? -8.508 20.078 11.758 1 98.81 299 ASN A O 1
ATOM 2217 N N . PHE A 1 300 ? -7.105 21.797 11.484 1 98.88 300 PHE A N 1
ATOM 2218 C CA . PHE A 1 300 ? -6.547 21.766 12.828 1 98.88 300 PHE A CA 1
ATOM 2219 C C . PHE A 1 300 ? -5.984 23.125 13.219 1 98.88 300 PHE A C 1
ATOM 2221 O O . PHE A 1 300 ? -5.852 24.016 12.375 1 98.88 300 PHE A O 1
ATOM 2228 N N . VAL A 1 301 ? -5.73 23.312 14.508 1 98.88 301 VAL A N 1
ATOM 2229 C CA . VAL A 1 301 ? -5.082 24.5 15.031 1 98.88 301 VAL A CA 1
ATOM 2230 C C . VAL A 1 301 ? -3.867 24.109 15.875 1 98.88 301 VAL A C 1
ATOM 2232 O O . VAL A 1 301 ? -3.756 22.969 16.312 1 98.88 301 VAL A O 1
ATOM 2235 N N . LEU A 1 302 ? -2.973 25.031 15.938 1 98.81 302 LEU A N 1
ATOM 2236 C CA . LEU A 1 302 ? -1.771 24.812 16.734 1 98.81 302 LEU A CA 1
ATOM 2237 C C . LEU A 1 302 ? -1.718 25.766 17.906 1 98.81 302 LEU A C 1
ATOM 2239 O O . LEU A 1 302 ? -1.388 26.953 17.75 1 98.81 302 LEU A O 1
ATOM 2243 N N . ALA A 1 303 ? -1.986 25.25 19.094 1 98.81 303 ALA A N 1
ATOM 2244 C CA . ALA A 1 303 ? -1.875 26.031 20.328 1 98.81 303 ALA A CA 1
ATOM 2245 C C . ALA A 1 303 ? -0.429 26.094 20.797 1 98.81 303 ALA A C 1
ATOM 2247 O O . ALA A 1 303 ? 0.238 25.062 20.922 1 98.81 303 ALA A O 1
ATOM 2248 N N . ARG A 1 304 ? 0.073 27.234 21.047 1 98.62 304 ARG A N 1
ATOM 2249 C CA . ARG A 1 304 ? 1.438 27.422 21.516 1 98.62 304 ARG A CA 1
ATOM 2250 C C . ARG A 1 304 ? 1.45 27.906 22.969 1 98.62 304 ARG A C 1
ATOM 2252 O O . ARG A 1 304 ? 0.792 28.891 23.297 1 98.62 304 ARG A O 1
ATOM 2259 N N . PHE A 1 305 ? 2.174 27.234 23.766 1 98.31 305 PHE A N 1
ATOM 2260 C CA . PHE A 1 305 ? 2.273 27.5 25.203 1 98.31 305 PHE A CA 1
ATOM 2261 C C . PHE A 1 305 ? 3.604 28.156 25.531 1 98.31 305 PHE A C 1
ATOM 2263 O O . PHE A 1 305 ? 4.484 28.266 24.688 1 98.31 305 PHE A O 1
ATOM 2270 N N . ALA A 1 306 ? 3.727 28.578 26.797 1 96.94 306 ALA A N 1
ATOM 2271 C CA . ALA A 1 306 ? 4.895 29.328 27.234 1 96.94 306 ALA A CA 1
ATOM 2272 C C . ALA A 1 306 ? 6.133 28.438 27.297 1 96.94 306 ALA A C 1
ATOM 2274 O O . ALA A 1 306 ? 7.262 28.938 27.203 1 96.94 306 ALA A O 1
ATOM 2275 N N . SER A 1 307 ? 5.957 27.172 27.5 1 98 307 SER A N 1
ATOM 2276 C CA . SER A 1 307 ? 7.047 26.203 27.625 1 98 307 SER A CA 1
ATOM 2277 C C . SER A 1 307 ? 6.582 24.797 27.297 1 98 307 SER A C 1
ATOM 2279 O O . SER A 1 307 ? 5.383 24.531 27.219 1 98 307 SER A O 1
ATOM 2281 N N . GLU A 1 308 ? 7.574 24.016 27.031 1 98.31 308 GLU A N 1
ATOM 2282 C CA . GLU A 1 308 ? 7.27 22.594 26.859 1 98.31 308 GLU A CA 1
ATOM 2283 C C . GLU A 1 308 ? 6.52 22.047 28.062 1 98.31 308 GLU A C 1
ATOM 2285 O O . GLU A 1 308 ? 5.574 21.266 27.906 1 98.31 308 GLU A O 1
ATOM 2290 N N . ALA A 1 309 ? 6.922 22.406 29.266 1 98.19 309 ALA A N 1
ATOM 2291 C CA . ALA A 1 309 ? 6.277 21.953 30.5 1 98.19 309 ALA A CA 1
ATOM 2292 C C . ALA A 1 309 ? 4.805 22.359 30.531 1 98.19 309 ALA A C 1
ATOM 2294 O O . ALA A 1 309 ? 3.951 21.578 30.969 1 98.19 309 ALA A O 1
ATOM 2295 N N . ALA A 1 310 ? 4.566 23.578 30.109 1 97.88 310 ALA A N 1
ATOM 2296 C CA . ALA A 1 310 ? 3.189 24.047 30.062 1 97.88 310 ALA A CA 1
ATOM 2297 C C . ALA A 1 310 ? 2.359 23.25 29.062 1 97.88 310 ALA A C 1
ATOM 2299 O O . ALA A 1 310 ? 1.199 22.938 29.328 1 97.88 310 ALA A O 1
ATOM 2300 N N . ALA A 1 311 ? 2.916 23 27.922 1 98.56 311 ALA A N 1
ATOM 2301 C CA . ALA A 1 311 ? 2.236 22.188 26.906 1 98.56 311 ALA A CA 1
ATOM 2302 C C . ALA A 1 311 ? 1.957 20.781 27.438 1 98.56 311 ALA A C 1
ATOM 2304 O O . ALA A 1 311 ? 0.867 20.234 27.234 1 98.56 311 ALA A O 1
ATOM 2305 N N . ASP A 1 312 ? 2.941 20.203 28.109 1 98.31 312 ASP A N 1
ATOM 2306 C CA . ASP A 1 312 ? 2.781 18.875 28.703 1 98.31 312 ASP A CA 1
ATOM 2307 C C . ASP A 1 312 ? 1.657 18.859 29.734 1 98.31 312 ASP A C 1
ATOM 2309 O O . ASP A 1 312 ? 0.876 17.906 29.797 1 98.31 312 ASP A O 1
ATOM 2313 N N . ALA A 1 313 ? 1.645 19.875 30.531 1 97.81 313 ALA A N 1
ATOM 2314 C CA . ALA A 1 313 ? 0.597 19.984 31.531 1 97.81 313 ALA A CA 1
ATOM 2315 C C . ALA A 1 313 ? -0.782 20.078 30.891 1 97.81 313 ALA A C 1
ATOM 2317 O O . ALA A 1 313 ? -1.744 19.484 31.375 1 97.81 313 ALA A O 1
ATOM 2318 N N . ALA A 1 314 ? -0.845 20.875 29.891 1 98.5 314 ALA A N 1
ATOM 2319 C CA . ALA A 1 314 ? -2.105 21.016 29.156 1 98.5 314 ALA A CA 1
ATOM 2320 C C . ALA A 1 314 ? -2.527 19.688 28.531 1 98.5 314 ALA A C 1
ATOM 2322 O O . ALA A 1 314 ? -3.703 19.312 28.594 1 98.5 314 ALA A O 1
ATOM 2323 N N . ASP A 1 315 ? -1.608 19 27.922 1 98.12 315 ASP A N 1
ATOM 2324 C CA . ASP A 1 315 ? -1.882 17.703 27.328 1 98.12 315 ASP A CA 1
ATOM 2325 C C . ASP A 1 315 ? -2.406 16.719 28.375 1 98.12 315 ASP A C 1
ATOM 2327 O O . ASP A 1 315 ? -3.396 16.031 28.141 1 98.12 315 ASP A O 1
ATOM 2331 N N . ALA A 1 316 ? -1.756 16.656 29.484 1 97.5 316 ALA A N 1
ATOM 2332 C CA . ALA A 1 316 ? -2.164 15.773 30.578 1 97.5 316 ALA A CA 1
ATOM 2333 C C . ALA A 1 316 ? -3.564 16.125 31.062 1 97.5 316 ALA A C 1
ATOM 2335 O O . ALA A 1 316 ? -4.363 15.242 31.375 1 97.5 316 ALA A O 1
ATOM 2336 N N . HIS A 1 317 ? -3.805 17.391 31.203 1 97.56 317 HIS A N 1
ATOM 2337 C CA . HIS A 1 317 ? -5.109 17.875 31.656 1 97.56 317 HIS A CA 1
ATOM 2338 C C . HIS A 1 317 ? -6.211 17.453 30.688 1 97.56 317 HIS A C 1
ATOM 2340 O O . HIS A 1 317 ? -7.266 16.969 31.109 1 97.56 317 HIS A O 1
ATOM 2346 N N . LEU A 1 318 ? -5.988 17.719 29.406 1 98.12 318 LEU A N 1
ATOM 2347 C CA . LEU A 1 318 ? -6.945 17.312 28.375 1 98.12 318 LEU A CA 1
ATOM 2348 C C . LEU A 1 318 ? -7.203 15.805 28.438 1 98.12 318 LEU A C 1
ATOM 2350 O O . LEU A 1 318 ? -8.352 15.367 28.359 1 98.12 318 LEU A O 1
ATOM 2354 N N . LYS A 1 319 ? -6.152 15 28.594 1 97.25 319 LYS A N 1
ATOM 2355 C CA . LYS A 1 319 ? -6.285 13.555 28.688 1 97.25 319 LYS A CA 1
ATOM 2356 C C . LYS A 1 319 ? -7.117 13.141 29.891 1 97.25 319 LYS A C 1
ATOM 2358 O O . LYS A 1 319 ? -7.922 12.211 29.812 1 97.25 319 LYS A O 1
ATOM 2363 N N . ARG A 1 320 ? -6.918 13.789 30.969 1 96 320 ARG A N 1
ATOM 2364 C CA . ARG A 1 320 ? -7.723 13.523 32.156 1 96 320 ARG A CA 1
ATOM 2365 C C . ARG A 1 320 ? -9.203 13.766 31.891 1 96 320 ARG A C 1
ATOM 2367 O O . ARG A 1 320 ? -10.062 13.078 32.438 1 96 320 ARG A O 1
ATOM 2374 N N . ASP A 1 321 ? -9.438 14.703 31.016 1 96.44 321 ASP A N 1
ATOM 2375 C CA . ASP A 1 321 ? -10.82 15.031 30.656 1 96.44 321 ASP A CA 1
ATOM 2376 C C . ASP A 1 321 ? -11.281 14.188 29.469 1 96.44 321 ASP A C 1
ATOM 2378 O O . ASP A 1 321 ? -12.336 14.453 28.891 1 96.44 321 ASP A O 1
ATOM 2382 N N . GLY A 1 322 ? -10.5 13.258 29.031 1 97 322 GLY A N 1
ATOM 2383 C CA . GLY A 1 322 ? -10.891 12.328 27.984 1 97 322 GLY A CA 1
ATOM 2384 C C . GLY A 1 322 ? -10.68 12.891 26.578 1 97 322 GLY A C 1
ATOM 2385 O O . GLY A 1 322 ? -11.359 12.484 25.641 1 97 322 GLY A O 1
ATOM 2386 N N . ILE A 1 323 ? -9.805 13.875 26.453 1 98.12 323 ILE A N 1
ATOM 2387 C CA . ILE A 1 323 ? -9.539 14.5 25.156 1 98.12 323 ILE A CA 1
ATOM 2388 C C . ILE A 1 323 ? -8.102 14.211 24.734 1 98.12 323 ILE A C 1
ATOM 2390 O O . ILE A 1 323 ? -7.16 14.477 25.484 1 98.12 323 ILE A O 1
ATOM 2394 N N . ILE A 1 324 ? -7.961 13.594 23.531 1 97.62 324 ILE A N 1
ATOM 2395 C CA . ILE A 1 324 ? -6.645 13.281 23 1 97.62 324 ILE A CA 1
ATOM 2396 C C . ILE A 1 324 ? -6.293 14.25 21.875 1 97.62 324 ILE A C 1
ATOM 2398 O O . ILE A 1 324 ? -7.023 14.359 20.891 1 97.62 324 ILE A O 1
ATOM 2402 N N . VAL A 1 325 ? -5.281 14.992 22.047 1 98 325 VAL A N 1
ATOM 2403 C CA . VAL A 1 325 ? -4.734 15.859 21 1 98 325 VAL A CA 1
ATOM 2404 C C . VAL A 1 325 ? -3.299 15.453 20.688 1 98 325 VAL A C 1
ATOM 2406 O O . VAL A 1 325 ? -2.812 14.43 21.188 1 98 325 VAL A O 1
ATOM 2409 N N . ARG A 1 326 ? -2.639 16.156 19.812 1 97.44 326 ARG A N 1
ATOM 2410 C CA . ARG A 1 326 ? -1.304 15.766 19.375 1 97.44 326 ARG A CA 1
ATOM 2411 C C . ARG A 1 326 ? -0.244 16.703 19.938 1 97.44 326 ARG A C 1
ATOM 2413 O O . ARG A 1 326 ? -0.324 17.922 19.766 1 97.44 326 ARG A O 1
ATOM 2420 N N . ALA A 1 327 ? 0.701 16.109 20.656 1 97.31 327 ALA A N 1
ATOM 2421 C CA . ALA A 1 327 ? 1.93 16.844 20.984 1 97.31 327 ALA A CA 1
ATOM 2422 C C . ALA A 1 327 ? 2.965 16.672 19.875 1 97.31 327 ALA A C 1
ATOM 2424 O O . ALA A 1 327 ? 3.592 15.617 19.75 1 97.31 327 ALA A O 1
ATOM 2425 N N . PRO A 1 328 ? 3.227 17.719 19.078 1 97 328 PRO A N 1
ATOM 2426 C CA . PRO A 1 328 ? 4.09 17.562 17.891 1 97 328 PRO A CA 1
ATOM 2427 C C . PRO A 1 328 ? 5.566 17.797 18.219 1 97 328 PRO A C 1
ATOM 2429 O O . PRO A 1 328 ? 6.254 18.516 17.484 1 97 328 PRO A O 1
ATOM 2432 N N . LYS A 1 329 ? 6.082 17.125 19.234 1 96.19 329 LYS A N 1
ATOM 2433 C CA . LYS A 1 329 ? 7.473 17.266 19.656 1 96.19 329 LYS A CA 1
ATOM 2434 C C . LYS A 1 329 ? 8.43 16.797 18.562 1 96.19 329 LYS A C 1
ATOM 2436 O O . LYS A 1 329 ? 9.492 17.391 18.359 1 96.19 329 LYS A O 1
ATOM 2441 N N . SER A 1 330 ? 8.023 15.75 17.875 1 93.44 330 SER A N 1
ATOM 2442 C CA . SER A 1 330 ? 8.867 15.188 16.812 1 93.44 330 SER A CA 1
ATOM 2443 C C . SER A 1 330 ? 9.023 16.156 15.648 1 93.44 330 SER A C 1
ATOM 2445 O O . SER A 1 330 ? 9.922 16 14.828 1 93.44 330 SER A O 1
ATOM 2447 N N . TYR A 1 331 ? 8.203 17.203 15.602 1 96.44 331 TYR A N 1
ATOM 2448 C CA . TYR A 1 331 ? 8.281 18.219 14.562 1 96.44 331 TYR A CA 1
ATOM 2449 C C . TYR A 1 331 ? 9.062 19.438 15.039 1 96.44 331 TYR A C 1
ATOM 2451 O O . TYR A 1 331 ? 9.086 20.469 14.367 1 96.44 331 TYR A O 1
ATOM 2459 N N . GLY A 1 332 ? 9.602 19.328 16.266 1 96.69 332 GLY A N 1
ATOM 2460 C CA . GLY A 1 332 ? 10.359 20.422 16.828 1 96.69 332 GLY A CA 1
ATOM 2461 C C . GLY A 1 332 ? 9.484 21.484 17.469 1 96.69 332 GLY A C 1
ATOM 2462 O O . GLY A 1 332 ? 9.859 22.656 17.531 1 96.69 332 GLY A O 1
ATOM 2463 N N . LEU A 1 333 ? 8.32 21.078 17.797 1 98.06 333 LEU A N 1
ATOM 2464 C CA . LEU A 1 333 ? 7.379 21.984 18.453 1 98.06 333 LEU A CA 1
ATOM 2465 C C . LEU A 1 333 ? 6.969 21.453 19.828 1 98.06 333 LEU A C 1
ATOM 2467 O O . LEU A 1 333 ? 5.797 21.141 20.047 1 98.06 333 LEU A O 1
ATOM 2471 N N . PRO A 1 334 ? 7.914 21.438 20.766 1 98 334 PRO A N 1
ATOM 2472 C CA . PRO A 1 334 ? 7.652 20.797 22.047 1 98 334 PRO A CA 1
ATOM 2473 C C . PRO A 1 334 ? 6.715 21.609 22.938 1 98 334 PRO A C 1
ATOM 2475 O O . PRO A 1 334 ? 6.148 21.094 23.891 1 98 334 PRO A O 1
ATOM 2478 N N . ASP A 1 335 ? 6.578 22.938 22.625 1 98.5 335 ASP A N 1
ATOM 2479 C CA . ASP A 1 335 ? 5.738 23.797 23.453 1 98.5 335 ASP A CA 1
ATOM 2480 C C . ASP A 1 335 ? 4.359 23.984 22.828 1 98.5 335 ASP A C 1
ATOM 2482 O O . ASP A 1 335 ? 3.67 24.969 23.094 1 98.5 335 ASP A O 1
ATOM 2486 N N . CYS A 1 336 ? 3.967 23.078 21.953 1 98.75 336 CYS A N 1
ATOM 2487 C CA . CYS A 1 336 ? 2.711 23.234 21.234 1 98.75 336 CYS A CA 1
ATOM 2488 C C . CYS A 1 336 ? 1.82 22.016 21.406 1 98.75 336 CYS A C 1
ATOM 2490 O O . CYS A 1 336 ? 2.287 20.953 21.844 1 98.75 336 CYS A O 1
ATOM 2492 N N . LEU A 1 337 ? 0.542 22.141 21.188 1 98.75 337 LEU A N 1
ATOM 2493 C CA . LEU A 1 337 ? -0.445 21.078 20.969 1 98.75 337 LEU A CA 1
ATOM 2494 C C . LEU A 1 337 ? -1.219 21.328 19.672 1 98.75 337 LEU A C 1
ATOM 2496 O O . LEU A 1 337 ? -1.742 22.422 19.453 1 98.75 337 LEU A O 1
ATOM 2500 N N . ARG A 1 338 ? -1.187 20.359 18.812 1 98.75 338 ARG A N 1
ATOM 2501 C CA . ARG A 1 338 ? -2.014 20.422 17.609 1 98.75 338 ARG A CA 1
ATOM 2502 C C . ARG A 1 338 ? -3.387 19.812 17.859 1 98.75 338 ARG A C 1
ATOM 2504 O O . ARG A 1 338 ? -3.486 18.656 18.281 1 98.75 338 ARG A O 1
ATOM 2511 N N . ILE A 1 339 ? -4.406 20.547 17.594 1 98.81 339 ILE A N 1
ATOM 2512 C CA . ILE A 1 339 ? -5.773 20.141 17.906 1 98.81 339 ILE A CA 1
ATOM 2513 C C . ILE A 1 339 ? -6.602 20.094 16.625 1 98.81 339 ILE A C 1
ATOM 2515 O O . ILE A 1 339 ? -6.805 21.109 15.961 1 98.81 339 ILE A O 1
ATOM 2519 N N . THR A 1 340 ? -7.082 18.875 16.281 1 98.75 340 THR A N 1
ATOM 2520 C CA . THR A 1 340 ? -7.988 18.734 15.156 1 98.75 340 THR A CA 1
ATOM 2521 C C . THR A 1 340 ? -9.289 19.5 15.398 1 98.75 340 THR A C 1
ATOM 2523 O O . THR A 1 340 ? -9.828 19.469 16.5 1 98.75 340 THR A O 1
ATOM 2526 N N . VAL A 1 341 ? -9.766 20.172 14.375 1 98.88 341 VAL A N 1
ATOM 2527 C CA . VAL A 1 341 ? -11.07 20.828 14.484 1 98.88 341 VAL A CA 1
ATOM 2528 C C . VAL A 1 341 ? -12.172 19.766 14.523 1 98.88 341 VAL A C 1
ATOM 2530 O O . VAL A 1 341 ? -12.328 18.984 13.586 1 98.88 341 VAL A O 1
ATOM 2533 N N . GLY A 1 342 ? -12.844 19.656 15.664 1 98.44 342 GLY A N 1
ATOM 2534 C CA . GLY A 1 342 ? -13.93 18.688 15.82 1 98.44 342 GLY A CA 1
ATOM 2535 C C . GLY A 1 342 ? -15.289 19.281 15.508 1 98.44 342 GLY A C 1
ATOM 2536 O O . GLY A 1 342 ? -15.391 20.297 14.812 1 98.44 342 GLY A O 1
ATOM 2537 N N . ARG A 1 343 ? -16.344 18.609 15.883 1 97.62 343 ARG A N 1
ATOM 2538 C CA . ARG A 1 343 ? -17.703 19.125 15.859 1 97.62 343 ARG A CA 1
ATOM 2539 C C . ARG A 1 343 ? -17.891 20.25 16.875 1 97.62 343 ARG A C 1
ATOM 2541 O O . ARG A 1 343 ? -17.047 20.438 17.766 1 97.62 343 ARG A O 1
ATOM 2548 N N . PRO A 1 344 ? -18.922 20.953 16.625 1 98.38 344 PRO A N 1
ATOM 2549 C CA . PRO A 1 344 ? -19.125 22.078 17.562 1 98.38 344 PRO A CA 1
ATOM 2550 C C . PRO A 1 344 ? -19.062 21.641 19.016 1 98.38 344 PRO A C 1
ATOM 2552 O O . PRO A 1 344 ? -18.391 22.297 19.828 1 98.38 344 PRO A O 1
ATOM 2555 N N . GLU A 1 345 ? -19.656 20.516 19.344 1 98.38 345 GLU A N 1
ATOM 2556 C CA . GLU A 1 345 ? -19.672 20.031 20.719 1 98.38 345 GLU A CA 1
ATOM 2557 C C . GLU A 1 345 ? -18.281 19.594 21.172 1 98.38 345 GLU A C 1
ATOM 2559 O O . GLU A 1 345 ? -17.922 19.75 22.328 1 98.38 345 GLU A O 1
ATOM 2564 N N . ASP A 1 346 ? -17.531 19.016 20.25 1 98.5 346 ASP A N 1
ATOM 2565 C CA . ASP A 1 346 ? -16.156 18.609 20.547 1 98.5 346 ASP A CA 1
ATOM 2566 C C . ASP A 1 346 ? -15.297 19.828 20.891 1 98.5 346 ASP A C 1
ATOM 2568 O O . ASP A 1 346 ? -14.555 19.797 21.891 1 98.5 346 ASP A O 1
ATOM 2572 N N . ASN A 1 347 ? -15.461 20.859 20.125 1 98.69 347 ASN A N 1
ATOM 2573 C CA . ASN A 1 347 ? -14.672 22.062 20.328 1 98.69 347 ASN A CA 1
ATOM 2574 C C . ASN A 1 347 ? -15.055 22.781 21.625 1 98.69 347 ASN A C 1
ATOM 2576 O O . ASN A 1 347 ? -14.203 23.375 22.281 1 98.69 347 ASN A O 1
ATOM 2580 N N . SER A 1 348 ? -16.344 22.75 21.953 1 98.56 348 SER A N 1
ATOM 2581 C CA . SER A 1 348 ? -16.781 23.297 23.219 1 98.56 348 SER A CA 1
ATOM 2582 C C . SER A 1 348 ? -16.109 22.594 24.391 1 98.56 348 SER A C 1
ATOM 2584 O O . SER A 1 348 ? -15.688 23.234 25.359 1 98.56 348 SER A O 1
ATOM 2586 N N . ARG A 1 349 ? -16 21.281 24.266 1 98.31 349 ARG A N 1
ATOM 2587 C CA . ARG A 1 349 ? -15.352 20.5 25.312 1 98.31 349 ARG A CA 1
ATOM 2588 C C . ARG A 1 349 ? -13.875 20.891 25.438 1 98.31 349 ARG A C 1
ATOM 2590 O O . ARG A 1 349 ? -13.359 21 26.562 1 98.31 349 ARG A O 1
ATOM 2597 N N . VAL A 1 350 ? -13.211 21.062 24.359 1 98.75 350 VAL A N 1
ATOM 2598 C CA . VAL A 1 350 ? -11.797 21.422 24.344 1 98.75 350 VAL A CA 1
ATOM 2599 C C . VAL A 1 350 ? -11.602 22.781 25.016 1 98.75 350 VAL A C 1
ATOM 2601 O O . VAL A 1 350 ? -10.766 22.922 25.906 1 98.75 350 VAL A O 1
ATOM 2604 N N . LEU A 1 351 ? -12.375 23.75 24.594 1 98.56 351 LEU A N 1
ATOM 2605 C CA . LEU A 1 351 ? -12.234 25.109 25.109 1 98.56 351 LEU A CA 1
ATOM 2606 C C . LEU A 1 351 ? -12.594 25.156 26.594 1 98.56 351 LEU A C 1
ATOM 2608 O O . LEU A 1 351 ? -11.945 25.875 27.359 1 98.56 351 LEU A O 1
ATOM 2612 N N . ALA A 1 352 ? -13.625 24.391 26.984 1 98.44 352 ALA A N 1
ATOM 2613 C CA . ALA A 1 352 ? -14 24.328 28.406 1 98.44 352 ALA A CA 1
ATOM 2614 C C . ALA A 1 352 ? -12.867 23.75 29.25 1 98.44 352 ALA A C 1
ATOM 2616 O O . ALA A 1 352 ? -12.57 24.266 30.328 1 98.44 352 ALA A O 1
ATOM 2617 N N . SER A 1 353 ? -12.328 22.703 28.75 1 98.31 353 SER A N 1
ATOM 2618 C CA . SER A 1 353 ? -11.234 22.047 29.469 1 98.31 353 SER A CA 1
ATOM 2619 C C . SER A 1 353 ? -10.039 22.969 29.609 1 98.31 353 SER A C 1
ATOM 2621 O O . SER A 1 353 ? -9.461 23.094 30.703 1 98.31 353 SER A O 1
ATOM 2623 N N . LEU A 1 354 ? -9.648 23.641 28.578 1 98.25 354 LEU A N 1
ATOM 2624 C CA . LEU A 1 354 ? -8.5 24.547 28.609 1 98.25 354 LEU A CA 1
ATOM 2625 C C . LEU A 1 354 ? -8.797 25.766 29.484 1 98.25 354 LEU A C 1
ATOM 2627 O O . LEU A 1 354 ? -7.895 26.297 30.125 1 98.25 354 LEU A O 1
ATOM 2631 N N . THR A 1 355 ? -10.023 26.203 29.453 1 97.81 355 THR A N 1
ATOM 2632 C CA . THR A 1 355 ? -10.422 27.297 30.328 1 97.81 355 THR A CA 1
ATOM 2633 C C . THR A 1 355 ? -10.203 26.938 31.781 1 97.81 355 THR A C 1
ATOM 2635 O O . THR A 1 355 ? -9.672 27.734 32.562 1 97.81 355 THR A O 1
ATOM 2638 N N . ALA A 1 356 ? -10.602 25.703 32.094 1 97.06 356 ALA A N 1
ATOM 2639 C CA . ALA A 1 356 ? -10.414 25.219 33.469 1 97.06 356 ALA A CA 1
ATOM 2640 C C . ALA A 1 356 ? -8.93 25.172 33.812 1 97.06 356 ALA A C 1
ATOM 2642 O O . ALA A 1 356 ? -8.555 25.453 34.969 1 97.06 356 ALA A O 1
ATOM 2643 N N . LEU A 1 357 ? -8.125 24.766 32.938 1 95.44 357 LEU A N 1
ATOM 2644 C CA . LEU A 1 357 ? -6.688 24.672 33.156 1 95.44 357 LEU A CA 1
ATOM 2645 C C . LEU A 1 357 ? -6.082 26.047 33.438 1 95.44 357 LEU A C 1
ATOM 2647 O O . LEU A 1 357 ? -5.27 26.203 34.344 1 95.44 357 LEU A O 1
ATOM 2651 N N . VAL A 1 358 ? -6.402 27 32.625 1 91.94 358 VAL A N 1
ATOM 2652 C CA . VAL A 1 358 ? -5.832 28.344 32.719 1 91.94 358 VAL A CA 1
ATOM 2653 C C . VAL A 1 358 ? -6.324 29.016 34 1 91.94 358 VAL A C 1
ATOM 2655 O O . VAL A 1 358 ? -5.605 29.812 34.625 1 91.94 358 VAL A O 1
ATOM 2658 N N . ALA A 1 359 ? -7.527 28.688 34.406 1 89.06 359 ALA A N 1
ATOM 2659 C CA . ALA A 1 359 ? -8.102 29.266 35.594 1 89.06 359 ALA A CA 1
ATOM 2660 C C . ALA A 1 359 ? -7.484 28.656 36.875 1 89.06 359 ALA A C 1
ATOM 2662 O O . ALA A 1 359 ? -7.594 29.219 37.969 1 89.06 359 ALA A O 1
ATOM 2663 N N . ALA A 1 360 ? -6.934 27.547 36.781 1 83.25 360 ALA A N 1
ATOM 2664 C CA . ALA A 1 360 ? -6.312 26.891 37.906 1 83.25 360 ALA A CA 1
ATOM 2665 C C . ALA A 1 360 ? -4.91 27.438 38.188 1 83.25 360 ALA A C 1
ATOM 2667 O O . ALA A 1 360 ? -4.648 28.609 37.969 1 83.25 360 ALA A O 1
ATOM 2668 N N . MET B 1 1 ? 25.953 21.531 -17.891 1 31.98 1 MET B N 1
ATOM 2669 C CA . MET B 1 1 ? 24.703 21.156 -18.516 1 31.98 1 MET B CA 1
ATOM 2670 C C . MET B 1 1 ? 23.844 20.312 -17.578 1 31.98 1 MET B C 1
ATOM 2672 O O . MET B 1 1 ? 24.266 19.25 -17.125 1 31.98 1 MET B O 1
ATOM 2676 N N . THR B 1 2 ? 23.125 20.922 -16.578 1 46.66 2 THR B N 1
ATOM 2677 C CA . THR B 1 2 ? 22.469 20.359 -15.414 1 46.66 2 THR B CA 1
ATOM 2678 C C . THR B 1 2 ? 21.531 19.234 -15.812 1 46.66 2 THR B C 1
ATOM 2680 O O . THR B 1 2 ? 20.828 19.312 -16.812 1 46.66 2 THR B O 1
ATOM 2683 N N . ALA B 1 3 ? 21.844 18.031 -15.422 1 61.22 3 ALA B N 1
ATOM 2684 C CA . ALA B 1 3 ? 21.203 16.781 -15.836 1 61.22 3 ALA B CA 1
ATOM 2685 C C . ALA B 1 3 ? 19.688 16.844 -15.609 1 61.22 3 ALA B C 1
ATOM 2687 O O . ALA B 1 3 ? 19.219 17.422 -14.625 1 61.22 3 ALA B O 1
ATOM 2688 N N . PRO B 1 4 ? 18.953 16.641 -16.672 1 78 4 PRO B N 1
ATOM 2689 C CA . PRO B 1 4 ? 17.5 16.547 -16.594 1 78 4 PRO B CA 1
ATOM 2690 C C . PRO B 1 4 ? 17.031 15.617 -15.477 1 78 4 PRO B C 1
ATOM 2692 O O . PRO B 1 4 ? 17.844 14.938 -14.844 1 78 4 PRO B O 1
ATOM 2695 N N . ILE B 1 5 ? 15.922 15.852 -14.984 1 87.31 5 ILE B N 1
ATOM 2696 C CA . ILE B 1 5 ? 15.273 14.969 -14.023 1 87.31 5 ILE B CA 1
ATOM 2697 C C . ILE B 1 5 ? 15.336 13.523 -14.523 1 87.31 5 ILE B C 1
ATOM 2699 O O . ILE B 1 5 ? 14.797 13.203 -15.578 1 87.31 5 ILE B O 1
ATOM 2703 N N . ARG B 1 6 ? 16.172 12.742 -13.852 1 86.75 6 ARG B N 1
ATOM 2704 C CA . ARG B 1 6 ? 16.359 11.352 -14.25 1 86.75 6 ARG B CA 1
ATOM 2705 C C . ARG B 1 6 ? 15.992 10.398 -13.109 1 86.75 6 ARG B C 1
ATOM 2707 O O . ARG B 1 6 ? 16.469 10.562 -11.984 1 86.75 6 ARG B O 1
ATOM 2714 N N . PRO B 1 7 ? 15.164 9.344 -13.359 1 90.62 7 PRO B N 1
ATOM 2715 C CA . PRO B 1 7 ? 14.859 8.344 -12.336 1 90.62 7 PRO B CA 1
ATOM 2716 C C . PRO B 1 7 ? 16.078 7.516 -11.93 1 90.62 7 PRO B C 1
ATOM 2718 O O . PRO B 1 7 ? 17.094 7.508 -12.648 1 90.62 7 PRO B O 1
ATOM 2721 N N . GLN B 1 8 ? 15.969 6.926 -10.742 1 89.12 8 GLN B N 1
ATOM 2722 C CA . GLN B 1 8 ? 17 6.012 -10.258 1 89.12 8 GLN B CA 1
ATOM 2723 C C . GLN B 1 8 ? 17.203 4.855 -11.227 1 89.12 8 GLN B C 1
ATOM 2725 O O . GLN B 1 8 ? 16.297 4.496 -11.984 1 89.12 8 GLN B O 1
ATOM 2730 N N . PRO B 1 9 ? 18.406 4.277 -11.227 1 84.94 9 PRO B N 1
ATOM 2731 C CA . PRO B 1 9 ? 18.703 3.186 -12.156 1 84.94 9 PRO B CA 1
ATOM 2732 C C . PRO B 1 9 ? 17.734 2.018 -12.023 1 84.94 9 PRO B C 1
ATOM 2734 O O . PRO B 1 9 ? 17.297 1.69 -10.914 1 84.94 9 PRO B O 1
ATOM 2737 N N . GLY B 1 10 ? 17.391 1.445 -13.102 1 87.12 10 GLY B N 1
ATOM 2738 C CA . GLY B 1 10 ? 16.562 0.249 -13.133 1 87.12 10 GLY B CA 1
ATOM 2739 C C . GLY B 1 10 ? 15.094 0.547 -13.312 1 87.12 10 GLY B C 1
ATOM 2740 O O . GLY B 1 10 ? 14.344 -0.283 -13.836 1 87.12 10 GLY B O 1
ATOM 2741 N N . ILE B 1 11 ? 14.664 1.741 -12.977 1 90.12 11 ILE B N 1
ATOM 2742 C CA . ILE B 1 11 ? 13.234 2.053 -12.922 1 90.12 11 ILE B CA 1
ATOM 2743 C C . ILE B 1 11 ? 12.672 2.131 -14.336 1 90.12 11 ILE B C 1
ATOM 2745 O O . ILE B 1 11 ? 11.602 1.581 -14.617 1 90.12 11 ILE B O 1
ATOM 2749 N N . LEU B 1 12 ? 13.398 2.732 -15.289 1 86.88 12 LEU B N 1
ATOM 2750 C CA . LEU B 1 12 ? 12.898 2.916 -16.641 1 86.88 12 LEU B CA 1
ATOM 2751 C C . LEU B 1 12 ? 12.922 1.603 -17.422 1 86.88 12 LEU B C 1
ATOM 2753 O O . LEU B 1 12 ? 12.32 1.495 -18.484 1 86.88 12 LEU B O 1
ATOM 2757 N N . ASP B 1 13 ? 13.562 0.564 -16.812 1 87.81 13 ASP B N 1
ATOM 2758 C CA . ASP B 1 13 ? 13.594 -0.76 -17.422 1 87.81 13 ASP B CA 1
ATOM 2759 C C . ASP B 1 13 ? 12.328 -1.552 -17.094 1 87.81 13 ASP B C 1
ATOM 2761 O O . ASP B 1 13 ? 12.109 -2.637 -17.625 1 87.81 13 ASP B O 1
ATOM 2765 N N . ILE B 1 14 ? 11.617 -1.005 -16.219 1 89.25 14 ILE B N 1
ATOM 2766 C CA . ILE B 1 14 ? 10.344 -1.638 -15.875 1 89.25 14 ILE B CA 1
ATOM 2767 C C . ILE B 1 14 ? 9.266 -1.188 -16.859 1 89.25 14 ILE B C 1
ATOM 2769 O O . ILE B 1 14 ? 9.023 0.01 -17.016 1 89.25 14 ILE B O 1
ATOM 2773 N N . ALA B 1 15 ? 8.633 -2.172 -17.5 1 82.62 15 ALA B N 1
ATOM 2774 C CA . ALA B 1 15 ? 7.527 -1.836 -18.375 1 82.62 15 ALA B CA 1
ATOM 2775 C C . ALA B 1 15 ? 6.301 -1.398 -17.578 1 82.62 15 ALA B C 1
ATOM 2777 O O . ALA B 1 15 ? 6.047 -1.911 -16.484 1 82.62 15 ALA B O 1
ATOM 2778 N N . LEU B 1 16 ? 5.621 -0.488 -18.172 1 79.5 16 LEU B N 1
ATOM 2779 C CA . LEU B 1 16 ? 4.348 -0.131 -17.547 1 79.5 16 LEU B CA 1
ATOM 2780 C C . LEU B 1 16 ? 3.4 -1.324 -17.531 1 79.5 16 LEU B C 1
ATOM 2782 O O . LEU B 1 16 ? 3.326 -2.08 -18.5 1 79.5 16 LEU B O 1
ATOM 2786 N N . TYR B 1 17 ? 2.754 -1.548 -16.391 1 71.69 17 TYR B N 1
ATOM 2787 C CA . TYR B 1 17 ? 1.87 -2.693 -16.203 1 71.69 17 TYR B CA 1
ATOM 2788 C C . TYR B 1 17 ? 0.648 -2.59 -17.109 1 71.69 17 TYR B C 1
ATOM 2790 O O . TYR B 1 17 ? 0.04 -1.522 -17.219 1 71.69 17 TYR B O 1
ATOM 2798 N N . GLN B 1 18 ? 0.421 -3.633 -17.797 1 64.44 18 GLN B N 1
ATOM 2799 C CA . GLN B 1 18 ? -0.793 -3.756 -18.594 1 64.44 18 GLN B CA 1
ATOM 2800 C C . GLN B 1 18 ? -1.726 -4.816 -18.016 1 64.44 18 GLN B C 1
ATOM 2802 O O . GLN B 1 18 ? -1.367 -5.996 -17.953 1 64.44 18 GLN B O 1
ATOM 2807 N N . GLY B 1 19 ? -2.85 -4.324 -17.469 1 60.97 19 GLY B N 1
ATOM 2808 C CA . GLY B 1 19 ? -3.775 -5.254 -16.844 1 60.97 19 GLY B CA 1
ATOM 2809 C C . GLY B 1 19 ? -4.344 -6.27 -17.812 1 60.97 19 GLY B C 1
ATOM 2810 O O . GLY B 1 19 ? -4.316 -6.055 -19.031 1 60.97 19 GLY B O 1
ATOM 2811 N N . GLY B 1 20 ? -4.613 -7.418 -17.297 1 60.91 20 GLY B N 1
ATOM 2812 C CA . GLY B 1 20 ? -5.242 -8.453 -18.094 1 60.91 20 GLY B CA 1
ATOM 2813 C C . GLY B 1 20 ? -6.656 -8.102 -18.516 1 60.91 20 GLY B C 1
ATOM 2814 O O . GLY B 1 20 ? -7.27 -7.191 -17.953 1 60.91 20 GLY B O 1
ATOM 2815 N N . ALA B 1 21 ? -7.117 -8.703 -19.516 1 67.25 21 ALA B N 1
ATOM 2816 C CA . ALA B 1 21 ? -8.477 -8.5 -20.016 1 67.25 21 ALA B CA 1
ATOM 2817 C C . ALA B 1 21 ? -9.516 -8.984 -19 1 67.25 21 ALA B C 1
ATOM 2819 O O . ALA B 1 21 ? -9.32 -10.023 -18.359 1 67.25 21 ALA B O 1
ATOM 2820 N N . SER B 1 22 ? -10.391 -8.195 -18.578 1 73.12 22 SER B N 1
ATOM 2821 C CA . SER B 1 22 ? -11.492 -8.602 -17.703 1 73.12 22 SER B CA 1
ATOM 2822 C C . SER B 1 22 ? -12.82 -8.562 -18.453 1 73.12 22 SER B C 1
ATOM 2824 O O . SER B 1 22 ? -13.844 -9 -17.922 1 73.12 22 SER B O 1
ATOM 2826 N N . LYS B 1 23 ? -12.836 -8.18 -19.75 1 77.19 23 LYS B N 1
ATOM 2827 C CA . LYS B 1 23 ? -14.031 -8.086 -20.594 1 77.19 23 LYS B CA 1
ATOM 2828 C C . LYS B 1 23 ? -13.797 -8.719 -21.953 1 77.19 23 LYS B C 1
ATOM 2830 O O . LYS B 1 23 ? -12.672 -8.711 -22.469 1 77.19 23 LYS B O 1
ATOM 2835 N N . ILE B 1 24 ? -14.703 -9.445 -22.281 1 77.81 24 ILE B N 1
ATOM 2836 C CA . ILE B 1 24 ? -14.727 -9.992 -23.625 1 77.81 24 ILE B CA 1
ATOM 2837 C C . ILE B 1 24 ? -15.922 -9.438 -24.391 1 77.81 24 ILE B C 1
ATOM 2839 O O . ILE B 1 24 ? -17.016 -9.32 -23.844 1 77.81 24 ILE B O 1
ATOM 2843 N N . ALA B 1 25 ? -15.617 -9.016 -25.656 1 76.06 25 ALA B N 1
ATOM 2844 C CA . ALA B 1 25 ? -16.703 -8.492 -26.484 1 76.06 25 ALA B CA 1
ATOM 2845 C C . ALA B 1 25 ? -17.812 -9.523 -26.641 1 76.06 25 ALA B C 1
ATOM 2847 O O . ALA B 1 25 ? -17.547 -10.703 -26.859 1 76.06 25 ALA B O 1
ATOM 2848 N N . GLY B 1 26 ? -18.953 -9.117 -26.391 1 78.31 26 GLY B N 1
ATOM 2849 C CA . GLY B 1 26 ? -20.109 -9.969 -26.641 1 78.31 26 GLY B CA 1
ATOM 2850 C C . GLY B 1 26 ? -20.562 -10.727 -25.406 1 78.31 26 GLY B C 1
ATOM 2851 O O . GLY B 1 26 ? -21.594 -11.406 -25.438 1 78.31 26 GLY B O 1
ATOM 2852 N N . HIS B 1 27 ? -19.797 -10.734 -24.359 1 86.56 27 HIS B N 1
ATOM 2853 C CA . HIS B 1 27 ? -20.156 -11.422 -23.125 1 86.56 27 HIS B CA 1
ATOM 2854 C C . HIS B 1 27 ? -20.266 -10.438 -21.953 1 86.56 27 HIS B C 1
ATOM 2856 O O . HIS B 1 27 ? -19.25 -9.898 -21.5 1 86.56 27 HIS B O 1
ATOM 2862 N N . ALA B 1 28 ? -21.391 -10.25 -21.406 1 81.25 28 ALA B N 1
ATOM 2863 C CA . ALA B 1 28 ? -21.641 -9.297 -20.344 1 81.25 28 ALA B CA 1
ATOM 2864 C C . ALA B 1 28 ? -21.047 -9.773 -19.016 1 81.25 28 ALA B C 1
ATOM 2866 O O . ALA B 1 28 ? -20.578 -8.961 -18.219 1 81.25 28 ALA B O 1
ATOM 2867 N N . ASP B 1 29 ? -21.031 -11.172 -18.859 1 87.88 29 ASP B N 1
ATOM 2868 C CA . ASP B 1 29 ? -20.531 -11.75 -17.625 1 87.88 29 ASP B CA 1
ATOM 2869 C C . ASP B 1 29 ? -19.656 -12.961 -17.891 1 87.88 29 ASP B C 1
ATOM 2871 O O . ASP B 1 29 ? -20.047 -14.094 -17.609 1 87.88 29 ASP B O 1
ATOM 2875 N N . PRO B 1 30 ? -18.5 -12.68 -18.312 1 94.25 30 PRO B N 1
ATOM 2876 C CA . PRO B 1 30 ? -17.609 -13.805 -18.641 1 94.25 30 PRO B CA 1
ATOM 2877 C C . PRO B 1 30 ? -17.156 -14.57 -17.406 1 94.25 30 PRO B C 1
ATOM 2879 O O . PRO B 1 30 ? -17.125 -14.016 -16.297 1 94.25 30 PRO B O 1
ATOM 2882 N N . LEU B 1 31 ? -16.938 -15.922 -17.625 1 96.69 31 LEU B N 1
ATOM 2883 C CA . LEU B 1 31 ? -16.297 -16.75 -16.609 1 96.69 31 LEU B CA 1
ATOM 2884 C C . LEU B 1 31 ? -14.805 -16.453 -16.531 1 96.69 31 LEU B C 1
ATOM 2886 O O . LEU B 1 31 ? -14.055 -16.781 -17.453 1 96.69 31 LEU B O 1
ATOM 2890 N N . LYS B 1 32 ? -14.477 -15.734 -15.484 1 95.69 32 LYS B N 1
ATOM 2891 C CA . LYS B 1 32 ? -13.086 -15.328 -15.336 1 95.69 32 LYS B CA 1
ATOM 2892 C C . LYS B 1 32 ? -12.297 -16.344 -14.5 1 95.69 32 LYS B C 1
ATOM 2894 O O . LYS B 1 32 ? -12.562 -16.516 -13.312 1 95.69 32 LYS B O 1
ATOM 2899 N N . LEU B 1 33 ? -11.359 -17.016 -15.102 1 97.94 33 LEU B N 1
ATOM 2900 C CA . LEU B 1 33 ? -10.477 -18 -14.492 1 97.94 33 LEU B CA 1
ATOM 2901 C C . LEU B 1 33 ? -9.016 -17.719 -14.828 1 97.94 33 LEU B C 1
ATOM 2903 O O . LEU B 1 33 ? -8.25 -18.625 -15.133 1 97.94 33 LEU B O 1
ATOM 2907 N N . SER B 1 34 ? -8.664 -16.391 -14.781 1 96.44 34 SER B N 1
ATOM 2908 C CA . SER B 1 34 ? -7.363 -15.984 -15.305 1 96.44 34 SER B CA 1
ATOM 2909 C C . SER B 1 34 ? -6.457 -15.461 -14.195 1 96.44 34 SER B C 1
ATOM 2911 O O . SER B 1 34 ? -5.258 -15.25 -14.414 1 96.44 34 SER B O 1
ATOM 2913 N N . SER B 1 35 ? -6.914 -15.273 -12.914 1 95.31 35 SER B N 1
ATOM 2914 C CA . SER B 1 35 ? -6.113 -14.57 -11.922 1 95.31 35 SER B CA 1
ATOM 2915 C C . SER B 1 35 ? -6.027 -15.359 -10.617 1 95.31 35 SER B C 1
ATOM 2917 O O . SER B 1 35 ? -5.695 -14.805 -9.57 1 95.31 35 SER B O 1
ATOM 2919 N N . ASN B 1 36 ? -6.395 -16.594 -10.664 1 97.62 36 ASN B N 1
ATOM 2920 C CA . ASN B 1 36 ? -6.273 -17.516 -9.547 1 97.62 36 ASN B CA 1
ATOM 2921 C C . ASN B 1 36 ? -7.039 -17.016 -8.32 1 97.62 36 ASN B C 1
ATOM 2923 O O . ASN B 1 36 ? -6.578 -17.172 -7.188 1 97.62 36 ASN B O 1
ATOM 2927 N N . GLU B 1 37 ? -8.148 -16.359 -8.547 1 97.38 37 GLU B N 1
ATOM 2928 C CA . GLU B 1 37 ? -9.016 -15.898 -7.465 1 97.38 37 GLU B CA 1
ATOM 2929 C C . GLU B 1 37 ? -9.859 -17.047 -6.902 1 97.38 37 GLU B C 1
ATOM 2931 O O . GLU B 1 37 ? -10.078 -18.047 -7.578 1 97.38 37 GLU B O 1
ATOM 2936 N N . ASN B 1 38 ? -10.242 -16.891 -5.645 1 97.81 38 ASN B N 1
ATOM 2937 C CA . ASN B 1 38 ? -11.133 -17.875 -5.027 1 97.81 38 ASN B CA 1
ATOM 2938 C C . ASN B 1 38 ? -12.547 -17.766 -5.582 1 97.81 38 ASN B C 1
ATOM 2940 O O . ASN B 1 38 ? -13.211 -16.75 -5.426 1 97.81 38 ASN B O 1
ATOM 2944 N N . PRO B 1 39 ? -12.992 -18.828 -6.246 1 96.44 39 PRO B N 1
ATOM 2945 C CA . PRO B 1 39 ? -14.32 -18.734 -6.867 1 96.44 39 PRO B CA 1
ATOM 2946 C C . PRO B 1 39 ? -15.445 -18.625 -5.844 1 96.44 39 PRO B C 1
ATOM 2948 O O . PRO B 1 39 ? -16.562 -18.25 -6.188 1 96.44 39 PRO B O 1
ATOM 2951 N N . PHE B 1 40 ? -15.195 -18.922 -4.621 1 96.38 40 PHE B N 1
ATOM 2952 C CA . PHE B 1 40 ? -16.234 -18.938 -3.605 1 96.38 40 PHE B CA 1
ATOM 2953 C C . PHE B 1 40 ? -16.281 -17.594 -2.865 1 96.38 40 PHE B C 1
ATOM 2955 O O . PHE B 1 40 ? -17.234 -17.328 -2.139 1 96.38 40 PHE B O 1
ATOM 2962 N N . GLY B 1 41 ? -15.258 -16.797 -3.033 1 96 41 GLY B N 1
ATOM 2963 C CA . GLY B 1 41 ? -15.234 -15.492 -2.377 1 96 41 GLY B CA 1
ATOM 2964 C C . GLY B 1 41 ? -14.82 -15.57 -0.919 1 96 41 GLY B C 1
ATOM 2965 O O . GLY B 1 41 ? -14.352 -16.609 -0.454 1 96 41 GLY B O 1
ATOM 2966 N N . PRO B 1 42 ? -14.883 -14.422 -0.246 1 96.75 42 PRO B N 1
ATOM 2967 C CA . PRO B 1 42 ? -14.555 -14.398 1.181 1 96.75 42 PRO B CA 1
ATOM 2968 C C . PRO B 1 42 ? -15.586 -15.125 2.039 1 96.75 42 PRO B C 1
ATOM 2970 O O . PRO B 1 42 ? -16.734 -15.258 1.637 1 96.75 42 PRO B O 1
ATOM 2973 N N . SER B 1 43 ? -15.156 -15.539 3.213 1 97.56 43 SER B N 1
ATOM 2974 C CA . SER B 1 43 ? -16.109 -16.141 4.148 1 97.56 43 SER B CA 1
ATOM 2975 C C . SER B 1 43 ? -17.172 -15.133 4.562 1 97.56 43 SER B C 1
ATOM 2977 O O . SER B 1 43 ? -16.938 -13.922 4.57 1 97.56 43 SER B O 1
ATOM 2979 N N . PRO B 1 44 ? -18.328 -15.672 4.922 1 97.25 44 PRO B N 1
ATOM 2980 C CA . PRO B 1 44 ? -19.375 -14.781 5.43 1 97.25 44 PRO B CA 1
ATOM 2981 C C . PRO B 1 44 ? -18.906 -13.945 6.621 1 97.25 44 PRO B C 1
ATOM 2983 O O . PRO B 1 44 ? -19.281 -12.781 6.742 1 97.25 44 PRO B O 1
ATOM 2986 N N . ALA B 1 45 ? -18.062 -14.539 7.453 1 97.94 45 ALA B N 1
ATOM 2987 C CA . ALA B 1 45 ? -17.531 -13.805 8.602 1 97.94 45 ALA B CA 1
ATOM 2988 C C . ALA B 1 45 ? -16.672 -12.633 8.156 1 97.94 45 ALA B C 1
ATOM 2990 O O . ALA B 1 45 ? -16.734 -11.547 8.75 1 97.94 45 ALA B O 1
ATOM 2991 N N . ALA B 1 46 ? -15.859 -12.812 7.172 1 98 46 ALA B N 1
ATOM 2992 C CA . ALA B 1 46 ? -15.023 -11.742 6.633 1 98 46 ALA B CA 1
ATOM 2993 C C . ALA B 1 46 ? -15.883 -10.648 6.008 1 98 46 ALA B C 1
ATOM 2995 O O . ALA B 1 46 ? -15.609 -9.461 6.188 1 98 46 ALA B O 1
ATOM 2996 N N . VAL B 1 47 ? -16.938 -11.055 5.262 1 97.12 47 VAL B N 1
ATOM 2997 C CA . VAL B 1 47 ? -17.844 -10.102 4.648 1 97.12 47 VAL B CA 1
ATOM 2998 C C . VAL B 1 47 ? -18.469 -9.219 5.727 1 97.12 47 VAL B C 1
ATOM 3000 O O . VAL B 1 47 ? -18.484 -7.992 5.598 1 97.12 47 VAL B O 1
ATOM 3003 N N . GLN B 1 48 ? -18.922 -9.844 6.762 1 97.19 48 GLN B N 1
ATOM 3004 C CA . GLN B 1 48 ? -19.547 -9.102 7.855 1 97.19 48 GLN B CA 1
ATOM 3005 C C . GLN B 1 48 ? -18.531 -8.172 8.523 1 97.19 48 GLN B C 1
ATOM 3007 O O . GLN B 1 48 ? -18.859 -7.02 8.828 1 97.19 48 GLN B O 1
ATOM 3012 N N . ALA B 1 49 ? -17.359 -8.648 8.781 1 97.44 49 ALA B N 1
ATOM 3013 C CA . ALA B 1 49 ? -16.312 -7.844 9.422 1 97.44 49 ALA B CA 1
ATOM 3014 C C . ALA B 1 49 ? -15.984 -6.605 8.586 1 97.44 49 ALA B C 1
ATOM 3016 O O . ALA B 1 49 ? -15.812 -5.512 9.133 1 97.44 49 ALA B O 1
ATOM 3017 N N . MET B 1 50 ? -15.867 -6.773 7.289 1 96.88 50 MET B N 1
ATOM 3018 C CA . MET B 1 50 ? -15.594 -5.652 6.395 1 96.88 50 MET B CA 1
ATOM 3019 C C . MET B 1 50 ? -16.734 -4.645 6.414 1 96.88 50 MET B C 1
ATOM 3021 O O . MET B 1 50 ? -16.5 -3.436 6.492 1 96.88 50 MET B O 1
ATOM 3025 N N . ALA B 1 51 ? -17.922 -5.172 6.324 1 95.06 51 ALA B N 1
ATOM 3026 C CA . ALA B 1 51 ? -19.094 -4.305 6.34 1 95.06 51 ALA B CA 1
ATOM 3027 C C . ALA B 1 51 ? -19.141 -3.482 7.625 1 95.06 51 ALA B C 1
ATOM 3029 O O . ALA B 1 51 ? -19.469 -2.293 7.594 1 95.06 51 ALA B O 1
ATOM 3030 N N . ASP B 1 52 ? -18.828 -4.094 8.719 1 95.06 52 ASP B N 1
ATOM 3031 C CA . ASP B 1 52 ? -18.844 -3.424 10.016 1 95.06 52 ASP B CA 1
ATOM 3032 C C . ASP B 1 52 ? -17.781 -2.328 10.078 1 95.06 52 ASP B C 1
ATOM 3034 O O . ASP B 1 52 ? -17.953 -1.332 10.781 1 95.06 52 ASP B O 1
ATOM 3038 N N . ALA B 1 53 ? -16.719 -2.494 9.375 1 94.38 53 ALA B N 1
ATOM 3039 C CA . ALA B 1 53 ? -15.594 -1.569 9.438 1 94.38 53 ALA B CA 1
ATOM 3040 C C . ALA B 1 53 ? -15.867 -0.322 8.594 1 94.38 53 ALA B C 1
ATOM 3042 O O . ALA B 1 53 ? -15.18 0.693 8.742 1 94.38 53 ALA B O 1
ATOM 3043 N N . VAL B 1 54 ? -16.859 -0.352 7.711 1 92.62 54 VAL B N 1
ATOM 3044 C CA . VAL B 1 54 ? -17.156 0.746 6.797 1 92.62 54 VAL B CA 1
ATOM 3045 C C . VAL B 1 54 ? -17.5 2.004 7.59 1 92.62 54 VAL B C 1
ATOM 3047 O O . VAL B 1 54 ? -17.047 3.1 7.254 1 92.62 54 VAL B O 1
ATOM 3050 N N . ALA B 1 55 ? -18.172 1.871 8.656 1 87.06 55 ALA B N 1
ATOM 3051 C CA . ALA B 1 55 ? -18.672 3.006 9.422 1 87.06 55 ALA B CA 1
ATOM 3052 C C . ALA B 1 55 ? -17.531 3.795 10.047 1 87.06 55 ALA B C 1
ATOM 3054 O O . ALA B 1 55 ? -17.641 5.004 10.266 1 87.06 55 ALA B O 1
ATOM 3055 N N . SER B 1 56 ? -16.438 3.137 10.289 1 89.56 56 SER B N 1
ATOM 3056 C CA . SER B 1 56 ? -15.312 3.791 10.953 1 89.56 56 SER B CA 1
ATOM 3057 C C . SER B 1 56 ? -14.172 4.062 9.969 1 89.56 56 SER B C 1
ATOM 3059 O O . SER B 1 56 ? -13.016 4.188 10.375 1 89.56 56 SER B O 1
ATOM 3061 N N . SER B 1 57 ? -14.539 4.172 8.719 1 92.25 57 SER B N 1
ATOM 3062 C CA . SER B 1 57 ? -13.531 4.289 7.668 1 92.25 57 SER B CA 1
ATOM 3063 C C . SER B 1 57 ? -12.828 5.645 7.727 1 92.25 57 SER B C 1
ATOM 3065 O O . SER B 1 57 ? -11.805 5.848 7.07 1 92.25 57 SER B O 1
ATOM 3067 N N . HIS B 1 58 ? -13.281 6.566 8.539 1 93.19 58 HIS B N 1
ATOM 3068 C CA . HIS B 1 58 ? -12.641 7.867 8.68 1 93.19 58 HIS B CA 1
ATOM 3069 C C . HIS B 1 58 ? -11.508 7.816 9.695 1 93.19 58 HIS B C 1
ATOM 3071 O O . HIS B 1 58 ? -10.688 8.734 9.766 1 93.19 58 HIS B O 1
ATOM 3077 N N . ARG B 1 59 ? -11.477 6.82 10.516 1 92.5 59 ARG B N 1
ATOM 3078 C CA . ARG B 1 59 ? -10.445 6.684 11.539 1 92.5 59 ARG B CA 1
ATOM 3079 C C . ARG B 1 59 ? -9.242 5.91 11 1 92.5 59 ARG B C 1
ATOM 3081 O O . ARG B 1 59 ? -9.406 4.887 10.336 1 92.5 59 ARG B O 1
ATOM 3088 N N . TYR B 1 60 ? -8.07 6.48 11.281 1 92.19 60 TYR B N 1
ATOM 3089 C CA . TYR B 1 60 ? -6.859 5.75 10.922 1 92.19 60 TYR B CA 1
ATOM 3090 C C . TYR B 1 60 ? -6.789 4.418 11.656 1 92.19 60 TYR B C 1
ATOM 3092 O O . TYR B 1 60 ? -7.141 4.332 12.836 1 92.19 60 TYR B O 1
ATOM 3100 N N . PRO B 1 61 ? -6.332 3.414 10.945 1 90.38 61 PRO B N 1
ATOM 3101 C CA . PRO B 1 61 ? -6.172 2.113 11.602 1 90.38 61 PRO B CA 1
ATOM 3102 C C . PRO B 1 61 ? -4.957 2.062 12.523 1 90.38 61 PRO B C 1
ATOM 3104 O O . PRO B 1 61 ? -4.16 3.004 12.555 1 90.38 61 PRO B O 1
ATOM 3107 N N . ASN B 1 62 ? -4.992 0.996 13.273 1 86.88 62 ASN B N 1
ATOM 3108 C CA . ASN B 1 62 ? -3.777 0.73 14.039 1 86.88 62 ASN B CA 1
ATOM 3109 C C . ASN B 1 62 ? -2.566 0.552 13.125 1 86.88 62 ASN B C 1
ATOM 3111 O O . ASN B 1 62 ? -2.686 -0 12.031 1 86.88 62 ASN B O 1
ATOM 3115 N N . THR B 1 63 ? -1.44 0.924 13.672 1 88.5 63 THR B N 1
ATOM 3116 C CA . THR B 1 63 ? -0.281 1.019 12.797 1 88.5 63 THR B CA 1
ATOM 3117 C C . THR B 1 63 ? 0.576 -0.24 12.891 1 88.5 63 THR B C 1
ATOM 3119 O O . THR B 1 63 ? 1.416 -0.494 12.031 1 88.5 63 THR B O 1
ATOM 3122 N N . ASP B 1 64 ? 0.365 -1.034 13.93 1 91.38 64 ASP B N 1
ATOM 3123 C CA . ASP B 1 64 ? 1.261 -2.174 14.094 1 91.38 64 ASP B CA 1
ATOM 3124 C C . ASP B 1 64 ? 0.596 -3.469 13.633 1 91.38 64 ASP B C 1
ATOM 3126 O O . ASP B 1 64 ? 1.209 -4.535 13.68 1 91.38 64 ASP B O 1
ATOM 3130 N N . HIS B 1 65 ? -0.669 -3.406 13.25 1 96.19 65 HIS B N 1
ATOM 3131 C CA . HIS B 1 65 ? -1.415 -4.547 12.734 1 96.19 65 HIS B CA 1
ATOM 3132 C C . HIS B 1 65 ? -1.476 -5.676 13.758 1 96.19 65 HIS B C 1
ATOM 3134 O O . HIS B 1 65 ? -1.494 -6.852 13.391 1 96.19 65 HIS B O 1
ATOM 3140 N N . ALA B 1 66 ? -1.455 -5.32 15.047 1 96.06 66 ALA B N 1
ATOM 3141 C CA . ALA B 1 66 ? -1.293 -6.297 16.109 1 96.06 66 ALA B CA 1
ATOM 3142 C C . ALA B 1 66 ? -2.395 -7.352 16.062 1 96.06 66 ALA B C 1
ATOM 3144 O O . ALA B 1 66 ? -2.125 -8.547 16.203 1 96.06 66 ALA B O 1
ATOM 3145 N N . ASP B 1 67 ? -3.641 -6.918 15.875 1 97.5 67 ASP B N 1
ATOM 3146 C CA . ASP B 1 67 ? -4.758 -7.855 15.891 1 97.5 67 ASP B CA 1
ATOM 3147 C C . ASP B 1 67 ? -4.652 -8.859 14.75 1 97.5 67 ASP B C 1
ATOM 3149 O O . ASP B 1 67 ? -4.898 -10.055 14.938 1 97.5 67 ASP B O 1
ATOM 3153 N N . LEU B 1 68 ? -4.305 -8.406 13.562 1 98.5 68 LEU B N 1
ATOM 3154 C CA . LEU B 1 68 ? -4.148 -9.305 12.43 1 98.5 68 LEU B CA 1
ATOM 3155 C C . LEU B 1 68 ? -2.961 -10.242 12.641 1 98.5 68 LEU B C 1
ATOM 3157 O O . LEU B 1 68 ? -3.062 -11.445 12.383 1 98.5 68 LEU B O 1
ATOM 3161 N N . ARG B 1 69 ? -1.82 -9.688 13.078 1 98.56 69 ARG B N 1
ATOM 3162 C CA . ARG B 1 69 ? -0.665 -10.531 13.367 1 98.56 69 ARG B CA 1
ATOM 3163 C C . ARG B 1 69 ? -1.016 -11.609 14.383 1 98.56 69 ARG B C 1
ATOM 3165 O O . ARG B 1 69 ? -0.601 -12.766 14.242 1 98.56 69 ARG B O 1
ATOM 3172 N N . ALA B 1 70 ? -1.778 -11.227 15.391 1 98.62 70 ALA B N 1
ATOM 3173 C CA . ALA B 1 70 ? -2.199 -12.188 16.406 1 98.62 70 ALA B CA 1
ATOM 3174 C C . ALA B 1 70 ? -3.084 -13.273 15.812 1 98.62 70 ALA B C 1
ATOM 3176 O O . ALA B 1 70 ? -2.957 -14.453 16.156 1 98.62 70 ALA B O 1
ATOM 3177 N N . ALA B 1 71 ? -3.998 -12.891 14.969 1 98.81 71 ALA B N 1
ATOM 3178 C CA . ALA B 1 71 ? -4.883 -13.852 14.32 1 98.81 71 ALA B CA 1
ATOM 3179 C C . ALA B 1 71 ? -4.09 -14.844 13.477 1 98.81 71 ALA B C 1
ATOM 3181 O O . ALA B 1 71 ? -4.328 -16.062 13.539 1 98.81 71 ALA B O 1
ATOM 3182 N N . ILE B 1 72 ? -3.143 -14.375 12.695 1 98.75 72 ILE B N 1
ATOM 3183 C CA . ILE B 1 72 ? -2.287 -15.227 11.875 1 98.75 72 ILE B CA 1
ATOM 3184 C C . ILE B 1 72 ? -1.489 -16.172 12.773 1 98.75 72 ILE B C 1
ATOM 3186 O O . ILE B 1 72 ? -1.392 -17.359 12.492 1 98.75 72 ILE B O 1
ATOM 3190 N N . SER B 1 73 ? -0.953 -15.586 13.797 1 98.69 73 SER B N 1
ATOM 3191 C CA . SER B 1 73 ? -0.197 -16.359 14.766 1 98.69 73 SER B CA 1
ATOM 3192 C C . SER B 1 73 ? -1.043 -17.484 15.352 1 98.69 73 SER B C 1
ATOM 3194 O O . SER B 1 73 ? -0.587 -18.625 15.445 1 98.69 73 SER B O 1
ATOM 3196 N N . GLU B 1 74 ? -2.211 -17.172 15.758 1 98.44 74 GLU B N 1
ATOM 3197 C CA . GLU B 1 74 ? -3.141 -18.125 16.359 1 98.44 74 GLU B CA 1
ATOM 3198 C C . GLU B 1 74 ? -3.438 -19.281 15.422 1 98.44 74 GLU B C 1
ATOM 3200 O O . GLU B 1 74 ? -3.402 -20.453 15.836 1 98.44 74 GLU B O 1
ATOM 3205 N N . ILE B 1 75 ? -3.648 -19.062 14.211 1 98.31 75 ILE B N 1
ATOM 3206 C CA . ILE B 1 75 ? -4.156 -20.062 13.273 1 98.31 75 ILE B CA 1
ATOM 3207 C C . ILE B 1 75 ? -2.992 -20.859 12.695 1 98.31 75 ILE B C 1
ATOM 3209 O O . ILE B 1 75 ? -3.1 -22.062 12.492 1 98.31 75 ILE B O 1
ATOM 3213 N N . HIS B 1 76 ? -1.834 -20.188 12.445 1 97.75 76 HIS B N 1
ATOM 3214 C CA . HIS B 1 76 ? -0.756 -20.844 11.711 1 97.75 76 HIS B CA 1
ATOM 3215 C C . HIS B 1 76 ? 0.401 -21.203 12.641 1 97.75 76 HIS B C 1
ATOM 3217 O O . HIS B 1 76 ? 1.378 -21.828 12.211 1 97.75 76 HIS B O 1
ATOM 3223 N N . GLY B 1 77 ? 0.313 -20.812 13.867 1 97.81 77 GLY B N 1
ATOM 3224 C CA . GLY B 1 77 ? 1.353 -21.156 14.828 1 97.81 77 GLY B CA 1
ATOM 3225 C C . GLY B 1 77 ? 2.652 -20.406 14.578 1 97.81 77 GLY B C 1
ATOM 3226 O O . GLY B 1 77 ? 3.734 -21 14.656 1 97.81 77 GLY B O 1
ATOM 3227 N N . LEU B 1 78 ? 2.588 -19.203 14.188 1 98.38 78 LEU B N 1
ATOM 3228 C CA . LEU B 1 78 ? 3.752 -18.359 13.93 1 98.38 78 LEU B CA 1
ATOM 3229 C C . LEU B 1 78 ? 3.994 -17.391 15.078 1 98.38 78 LEU B C 1
ATOM 3231 O O . LEU B 1 78 ? 3.078 -17.094 15.852 1 98.38 78 LEU B O 1
ATOM 3235 N N . GLU B 1 79 ? 5.207 -16.938 15.25 1 98.12 79 GLU B N 1
ATOM 3236 C CA . GLU B 1 79 ? 5.496 -15.867 16.203 1 98.12 79 GLU B CA 1
ATOM 3237 C C . GLU B 1 79 ? 5 -14.516 15.68 1 98.12 79 GLU B C 1
ATOM 3239 O O . GLU B 1 79 ? 5.484 -14.023 14.656 1 98.12 79 GLU B O 1
ATOM 3244 N N . ALA B 1 80 ? 4.125 -13.898 16.406 1 98.25 80 ALA B N 1
ATOM 3245 C CA . ALA B 1 80 ? 3.432 -12.703 15.945 1 98.25 80 ALA B CA 1
ATOM 3246 C C . ALA B 1 80 ? 4.422 -11.578 15.648 1 98.25 80 ALA B C 1
ATOM 3248 O O . ALA B 1 80 ? 4.254 -10.836 14.68 1 98.25 80 ALA B O 1
ATOM 3249 N N . ASP B 1 81 ? 5.449 -11.391 16.469 1 97.06 81 ASP B N 1
ATOM 3250 C CA . ASP B 1 81 ? 6.406 -10.289 16.328 1 97.06 81 ASP B CA 1
ATOM 3251 C C . ASP B 1 81 ? 7.285 -10.484 15.094 1 97.06 81 ASP B C 1
ATOM 3253 O O . ASP B 1 81 ? 7.984 -9.555 14.672 1 97.06 81 ASP B O 1
ATOM 3257 N N . ASN B 1 82 ? 7.246 -11.68 14.484 1 98.38 82 ASN B N 1
ATOM 3258 C CA . ASN B 1 82 ? 8.023 -11.992 13.289 1 98.38 82 ASN B CA 1
ATOM 3259 C C . ASN B 1 82 ? 7.168 -11.922 12.031 1 98.38 82 ASN B C 1
ATOM 3261 O O . ASN B 1 82 ? 7.547 -12.453 10.984 1 98.38 82 ASN B O 1
ATOM 3265 N N . ILE B 1 83 ? 5.984 -11.336 12.234 1 98.75 83 ILE B N 1
ATOM 3266 C CA . ILE B 1 83 ? 5.062 -11.18 11.117 1 98.75 83 ILE B CA 1
ATOM 3267 C C . ILE B 1 83 ? 4.996 -9.719 10.695 1 98.75 83 ILE B C 1
ATOM 3269 O O . ILE B 1 83 ? 4.898 -8.828 11.539 1 98.75 83 ILE B O 1
ATOM 3273 N N . ILE B 1 84 ? 5.117 -9.445 9.398 1 98.44 84 ILE B N 1
ATOM 3274 C CA . ILE B 1 84 ? 4.828 -8.141 8.82 1 98.44 84 ILE B CA 1
ATOM 3275 C C . ILE B 1 84 ? 3.658 -8.25 7.848 1 98.44 84 ILE B C 1
ATOM 3277 O O . ILE B 1 84 ? 3.566 -9.219 7.09 1 98.44 84 ILE B O 1
ATOM 3281 N N . CYS B 1 85 ? 2.725 -7.297 7.91 1 98.56 85 CYS B N 1
ATOM 3282 C CA . CYS B 1 85 ? 1.587 -7.301 7 1 98.56 85 CYS B CA 1
ATOM 3283 C C . CYS B 1 85 ? 1.771 -6.266 5.895 1 98.56 85 CYS B C 1
ATOM 3285 O O . CYS B 1 85 ? 2.32 -5.188 6.133 1 98.56 85 CYS B O 1
ATOM 3287 N N . GLY B 1 86 ? 1.326 -6.609 4.715 1 97.94 86 GLY B N 1
ATOM 3288 C CA . GLY B 1 86 ? 1.485 -5.734 3.566 1 97.94 86 GLY B CA 1
ATOM 3289 C C . GLY B 1 86 ? 0.271 -5.715 2.658 1 97.94 86 GLY B C 1
ATOM 3290 O O . GLY B 1 86 ? -0.634 -6.539 2.805 1 97.94 86 GLY B O 1
ATOM 3291 N N . VAL B 1 87 ? 0.21 -4.715 1.763 1 97.5 87 VAL B N 1
ATOM 3292 C CA . VAL B 1 87 ? -0.781 -4.664 0.693 1 97.5 87 VAL B CA 1
ATOM 3293 C C . VAL B 1 87 ? -0.539 -5.805 -0.293 1 97.5 87 VAL B C 1
ATOM 3295 O O . VAL B 1 87 ? 0.023 -5.59 -1.37 1 97.5 87 VAL B O 1
ATOM 3298 N N . GLY B 1 88 ? -1.086 -6.961 0.08 1 96.5 88 GLY B N 1
ATOM 3299 C CA . GLY B 1 88 ? -0.656 -8.188 -0.568 1 96.5 88 GLY B CA 1
ATOM 3300 C C . GLY B 1 88 ? 0.768 -8.578 -0.22 1 96.5 88 GLY B C 1
ATOM 3301 O O . GLY B 1 88 ? 1.507 -7.793 0.372 1 96.5 88 GLY B O 1
ATOM 3302 N N . SER B 1 89 ? 1.095 -9.844 -0.593 1 97.44 89 SER B N 1
ATOM 3303 C CA . SER B 1 89 ? 2.488 -10.234 -0.405 1 97.44 89 SER B CA 1
ATOM 3304 C C . SER B 1 89 ? 3.408 -9.477 -1.356 1 97.44 89 SER B C 1
ATOM 3306 O O . SER B 1 89 ? 4.621 -9.43 -1.146 1 97.44 89 SER B O 1
ATOM 3308 N N . ASP B 1 90 ? 2.832 -8.836 -2.379 1 96.62 90 ASP B N 1
ATOM 3309 C CA . ASP B 1 90 ? 3.594 -8.031 -3.332 1 96.62 90 ASP B CA 1
ATOM 3310 C C . ASP B 1 90 ? 4.352 -6.91 -2.627 1 96.62 90 ASP B C 1
ATOM 3312 O O . ASP B 1 90 ? 5.504 -6.629 -2.957 1 96.62 90 ASP B O 1
ATOM 3316 N N . GLU B 1 91 ? 3.652 -6.309 -1.687 1 97.75 91 GLU B N 1
ATOM 3317 C CA . GLU B 1 91 ? 4.324 -5.207 -0.997 1 97.75 91 GLU B CA 1
ATOM 3318 C C . GLU B 1 91 ? 5.496 -5.715 -0.161 1 97.75 91 GLU B C 1
ATOM 3320 O O . GLU B 1 91 ? 6.52 -5.043 -0.049 1 97.75 91 GLU B O 1
ATOM 3325 N N . VAL B 1 92 ? 5.359 -6.891 0.448 1 98.5 92 VAL B N 1
ATOM 3326 C CA . VAL B 1 92 ? 6.445 -7.48 1.224 1 98.5 92 VAL B CA 1
ATOM 3327 C C . VAL B 1 92 ? 7.629 -7.785 0.308 1 98.5 92 VAL B C 1
ATOM 3329 O O . VAL B 1 92 ? 8.781 -7.531 0.667 1 98.5 92 VAL B O 1
ATOM 3332 N N . ILE B 1 93 ? 7.352 -8.336 -0.875 1 98.56 93 ILE B N 1
ATOM 3333 C CA . ILE B 1 93 ? 8.383 -8.609 -1.87 1 98.56 93 ILE B CA 1
ATOM 3334 C C . ILE B 1 93 ? 9.109 -7.316 -2.23 1 98.56 93 ILE B C 1
ATOM 3336 O O . ILE B 1 93 ? 10.336 -7.285 -2.299 1 98.56 93 ILE B O 1
ATOM 3340 N N . HIS B 1 94 ? 8.352 -6.277 -2.396 1 97.88 94 HIS B N 1
ATOM 3341 C CA . HIS B 1 94 ? 8.93 -4.977 -2.701 1 97.88 94 HIS B CA 1
ATOM 3342 C C . HIS B 1 94 ? 9.836 -4.5 -1.57 1 97.88 94 HIS B C 1
ATOM 3344 O O . HIS B 1 94 ? 10.953 -4.031 -1.815 1 97.88 94 HIS B O 1
ATOM 3350 N N . PHE B 1 95 ? 9.352 -4.613 -0.296 1 98 95 PHE B N 1
ATOM 3351 C CA . PHE B 1 95 ? 10.141 -4.211 0.862 1 98 95 PHE B CA 1
ATOM 3352 C C . PHE B 1 95 ? 11.453 -4.973 0.91 1 98 95 PHE B C 1
ATOM 3354 O O . PHE B 1 95 ? 12.508 -4.387 1.17 1 98 95 PHE B O 1
ATOM 3361 N N . LEU B 1 96 ? 11.375 -6.266 0.665 1 98.62 96 LEU B N 1
ATOM 3362 C CA . LEU B 1 96 ? 12.562 -7.105 0.728 1 98.62 96 LEU B CA 1
ATOM 3363 C C . LEU B 1 96 ? 13.609 -6.648 -0.284 1 98.62 96 LEU B C 1
ATOM 3365 O O . LEU B 1 96 ? 14.789 -6.508 0.054 1 98.62 96 LEU B O 1
ATOM 3369 N N . CYS B 1 97 ? 13.203 -6.398 -1.487 1 98.31 97 CYS B N 1
ATOM 3370 C CA . CYS B 1 97 ? 14.141 -5.93 -2.504 1 98.31 97 CYS B CA 1
ATOM 3371 C C . CYS B 1 97 ? 14.68 -4.551 -2.15 1 98.31 97 CYS B C 1
ATOM 3373 O O . CYS B 1 97 ? 15.891 -4.324 -2.203 1 98.31 97 CYS B O 1
ATOM 3375 N N . GLN B 1 98 ? 13.805 -3.66 -1.771 1 97.06 98 GLN B N 1
ATOM 3376 C CA . GLN B 1 98 ? 14.219 -2.295 -1.459 1 97.06 98 GLN B CA 1
ATOM 3377 C C . GLN B 1 98 ? 15.211 -2.27 -0.3 1 97.06 98 GLN B C 1
ATOM 3379 O O . GLN B 1 98 ? 16.156 -1.482 -0.305 1 97.06 98 GLN B O 1
ATOM 3384 N N . CYS B 1 99 ? 15 -3.088 0.678 1 97.56 99 CYS B N 1
ATOM 3385 C CA . CYS B 1 99 ? 15.797 -3.064 1.897 1 97.56 99 CYS B CA 1
ATOM 3386 C C . CYS B 1 99 ? 17.141 -3.764 1.686 1 97.56 99 CYS B C 1
ATOM 3388 O O . CYS B 1 99 ? 18.125 -3.432 2.342 1 97.56 99 CYS B O 1
ATOM 3390 N N . TYR B 1 100 ? 17.234 -4.746 0.767 1 97.88 100 TYR B N 1
ATOM 3391 C CA . TYR B 1 100 ? 18.406 -5.609 0.835 1 97.88 100 TYR B CA 1
ATOM 3392 C C . TYR B 1 100 ? 19.109 -5.672 -0.512 1 97.88 100 TYR B C 1
ATOM 3394 O O . TYR B 1 100 ? 20.172 -6.305 -0.639 1 97.88 100 TYR B O 1
ATOM 3402 N N . ALA B 1 101 ? 18.594 -5.074 -1.532 1 96.69 101 ALA B N 1
ATOM 3403 C CA . ALA B 1 101 ? 19.234 -5.082 -2.844 1 96.69 101 ALA B CA 1
ATOM 3404 C C . ALA B 1 101 ? 19.266 -3.684 -3.451 1 96.69 101 ALA B C 1
ATOM 3406 O O . ALA B 1 101 ? 18.328 -2.896 -3.25 1 96.69 101 ALA B O 1
ATOM 3407 N N . GLY B 1 102 ? 20.266 -3.336 -4.176 1 95.12 102 GLY B N 1
ATOM 3408 C CA . GLY B 1 102 ? 20.453 -2.07 -4.863 1 95.12 102 GLY B CA 1
ATOM 3409 C C . GLY B 1 102 ? 21.422 -2.166 -6.031 1 95.12 102 GLY B C 1
ATOM 3410 O O . GLY B 1 102 ? 21.703 -3.264 -6.516 1 95.12 102 GLY B O 1
ATOM 3411 N N . PRO B 1 103 ? 21.844 -0.951 -6.547 1 93.69 103 PRO B N 1
ATOM 3412 C CA . PRO B 1 103 ? 22.797 -0.959 -7.66 1 93.69 103 PRO B CA 1
ATOM 3413 C C . PRO B 1 103 ? 24.016 -1.821 -7.375 1 93.69 103 PRO B C 1
ATOM 3415 O O . PRO B 1 103 ? 24.656 -1.665 -6.332 1 93.69 103 PRO B O 1
ATOM 3418 N N . GLY B 1 104 ? 24.297 -2.752 -8.273 1 95.81 104 GLY B N 1
ATOM 3419 C CA . GLY B 1 104 ? 25.453 -3.639 -8.125 1 95.81 104 GLY B CA 1
ATOM 3420 C C . GLY B 1 104 ? 25.078 -4.988 -7.535 1 95.81 104 GLY B C 1
ATOM 3421 O O . GLY B 1 104 ? 25.859 -5.938 -7.609 1 95.81 104 GLY B O 1
ATOM 3422 N N . ASP B 1 105 ? 23.906 -5.113 -6.953 1 97.25 105 ASP B N 1
ATOM 3423 C CA . ASP B 1 105 ? 23.438 -6.363 -6.355 1 97.25 105 ASP B CA 1
ATOM 3424 C C . ASP B 1 105 ? 22.594 -7.164 -7.348 1 97.25 105 ASP B C 1
ATOM 3426 O O . ASP B 1 105 ? 22.156 -6.629 -8.367 1 97.25 105 ASP B O 1
ATOM 3430 N N . GLU B 1 106 ? 22.469 -8.422 -7.031 1 98.38 106 GLU B N 1
ATOM 3431 C CA . GLU B 1 106 ? 21.672 -9.328 -7.859 1 98.38 106 GLU B CA 1
ATOM 3432 C C . GLU B 1 106 ? 20.547 -9.969 -7.059 1 98.38 106 GLU B C 1
ATOM 3434 O O . GLU B 1 106 ? 20.719 -10.273 -5.875 1 98.38 106 GLU B O 1
ATOM 3439 N N . VAL B 1 107 ? 19.406 -10.109 -7.68 1 98.69 107 VAL B N 1
ATOM 3440 C CA . VAL B 1 107 ? 18.266 -10.859 -7.168 1 98.69 107 VAL B CA 1
ATOM 3441 C C . VAL B 1 107 ? 17.969 -12.055 -8.07 1 98.69 107 VAL B C 1
ATOM 3443 O O . VAL B 1 107 ? 17.656 -11.883 -9.25 1 98.69 107 VAL B O 1
ATOM 3446 N N . LEU B 1 108 ? 18.109 -13.234 -7.523 1 98.81 108 LEU B N 1
ATOM 3447 C CA . LEU B 1 108 ? 17.984 -14.469 -8.297 1 98.81 108 LEU B CA 1
ATOM 3448 C C . LEU B 1 108 ? 16.562 -15.016 -8.219 1 98.81 108 LEU B C 1
ATOM 3450 O O . LEU B 1 108 ? 15.945 -15 -7.152 1 98.81 108 LEU B O 1
ATOM 3454 N N . TYR B 1 109 ? 16.016 -15.5 -9.336 1 98.62 109 TYR B N 1
ATOM 3455 C CA . TYR B 1 109 ? 14.734 -16.188 -9.43 1 98.62 109 TYR B CA 1
ATOM 3456 C C . TYR B 1 109 ? 14.727 -17.188 -10.57 1 98.62 109 TYR B C 1
ATOM 3458 O O . TYR B 1 109 ? 15.727 -17.312 -11.289 1 98.62 109 TYR B O 1
ATOM 3466 N N . THR B 1 110 ? 13.719 -17.984 -10.797 1 98.44 110 THR B N 1
ATOM 3467 C CA . THR B 1 110 ? 13.734 -19.094 -11.75 1 98.44 110 THR B CA 1
ATOM 3468 C C . THR B 1 110 ? 13.039 -18.688 -13.047 1 98.44 110 THR B C 1
ATOM 3470 O O . THR B 1 110 ? 12.289 -17.719 -13.086 1 98.44 110 THR B O 1
ATOM 3473 N N . GLN B 1 111 ? 13.25 -19.438 -14.055 1 97.81 111 GLN B N 1
ATOM 3474 C CA . GLN B 1 111 ? 12.867 -19.25 -15.453 1 97.81 111 GLN B CA 1
ATOM 3475 C C . GLN B 1 111 ? 11.414 -18.828 -15.57 1 97.81 111 GLN B C 1
ATOM 3477 O O . GLN B 1 111 ? 11.094 -17.891 -16.328 1 97.81 111 GLN B O 1
ATOM 3482 N N . HIS B 1 112 ? 10.523 -19.406 -14.867 1 98.12 112 HIS B N 1
ATOM 3483 C CA . HIS B 1 112 ? 9.102 -19.109 -14.953 1 98.12 112 HIS B CA 1
ATOM 3484 C C . HIS B 1 112 ? 8.594 -18.469 -13.672 1 98.12 112 HIS B C 1
ATOM 3486 O O . HIS B 1 112 ? 7.391 -18.484 -13.398 1 98.12 112 HIS B O 1
ATOM 3492 N N . GLY B 1 113 ? 9.531 -17.922 -12.867 1 97.25 113 GLY B N 1
ATOM 3493 C CA . GLY B 1 113 ? 9.164 -17.344 -11.586 1 97.25 113 GLY B CA 1
ATOM 3494 C C . GLY B 1 113 ? 8.188 -16.188 -11.711 1 97.25 113 GLY B C 1
ATOM 3495 O O . GLY B 1 113 ? 8.047 -15.602 -12.789 1 97.25 113 GLY B O 1
ATOM 3496 N N . PHE B 1 114 ? 7.637 -15.875 -10.672 1 96.31 114 PHE B N 1
ATOM 3497 C CA . PHE B 1 114 ? 6.613 -14.844 -10.602 1 96.31 114 PHE B CA 1
ATOM 3498 C C . PHE B 1 114 ? 7.141 -13.516 -11.148 1 96.31 114 PHE B C 1
ATOM 3500 O O . PHE B 1 114 ? 8.25 -13.094 -10.797 1 96.31 114 PHE B O 1
ATOM 3507 N N . GLY B 1 115 ? 6.316 -12.789 -11.914 1 94 115 GLY B N 1
ATOM 3508 C CA . GLY B 1 115 ? 6.703 -11.609 -12.664 1 94 115 GLY B CA 1
ATOM 3509 C C . GLY B 1 115 ? 7.086 -10.438 -11.766 1 94 115 GLY B C 1
ATOM 3510 O O . GLY B 1 115 ? 7.824 -9.547 -12.188 1 94 115 GLY B O 1
ATOM 3511 N N . MET B 1 116 ? 6.668 -10.445 -10.508 1 94.38 116 MET B N 1
ATOM 3512 C CA . MET B 1 116 ? 6.926 -9.328 -9.602 1 94.38 116 MET B CA 1
ATOM 3513 C C . MET B 1 116 ? 8.359 -9.359 -9.086 1 94.38 116 MET B C 1
ATOM 3515 O O . MET B 1 116 ? 8.891 -8.344 -8.641 1 94.38 116 MET B O 1
ATOM 3519 N N . TYR B 1 117 ? 9.055 -10.523 -9.148 1 97.75 117 TYR B N 1
ATOM 3520 C CA . TYR B 1 117 ? 10.406 -10.625 -8.609 1 97.75 117 TYR B CA 1
ATOM 3521 C C . TYR B 1 117 ? 11.367 -9.719 -9.375 1 97.75 117 TYR B C 1
ATOM 3523 O O . TYR B 1 117 ? 11.992 -8.836 -8.789 1 97.75 117 TYR B O 1
ATOM 3531 N N . PRO B 1 118 ? 11.406 -9.867 -10.719 1 97.12 118 PRO B N 1
ATOM 3532 C CA . PRO B 1 118 ? 12.32 -8.992 -11.453 1 97.12 118 PRO B CA 1
ATOM 3533 C C . PRO B 1 118 ? 11.891 -7.527 -11.43 1 97.12 118 PRO B C 1
ATOM 3535 O O . PRO B 1 118 ? 12.734 -6.629 -11.461 1 97.12 118 PRO B O 1
ATOM 3538 N N . ILE B 1 119 ? 10.609 -7.258 -11.375 1 95.69 119 ILE B N 1
ATOM 3539 C CA . ILE B 1 119 ? 10.109 -5.887 -11.297 1 95.69 119 ILE B CA 1
ATOM 3540 C C . ILE B 1 119 ? 10.578 -5.242 -9.992 1 95.69 119 ILE B C 1
ATOM 3542 O O . ILE B 1 119 ? 11.094 -4.121 -10 1 95.69 119 ILE B O 1
ATOM 3546 N N . ALA B 1 120 ? 10.422 -5.949 -8.875 1 97.25 120 ALA B N 1
ATOM 3547 C CA . ALA B 1 120 ? 10.844 -5.43 -7.578 1 97.25 120 ALA B CA 1
ATOM 3548 C C . ALA B 1 120 ? 12.359 -5.25 -7.531 1 97.25 120 ALA B C 1
ATOM 3550 O O . ALA B 1 120 ? 12.859 -4.289 -6.941 1 97.25 120 ALA B O 1
ATOM 3551 N N . ALA B 1 121 ? 13.078 -6.172 -8.133 1 98 121 ALA B N 1
ATOM 3552 C CA . ALA B 1 121 ? 14.531 -6.051 -8.203 1 98 121 ALA B CA 1
ATOM 3553 C C . ALA B 1 121 ? 14.938 -4.781 -8.945 1 98 121 ALA B C 1
ATOM 3555 O O . ALA B 1 121 ? 15.75 -3.994 -8.445 1 98 121 ALA B O 1
ATOM 3556 N N . LYS B 1 122 ? 14.367 -4.543 -10.102 1 97 122 LYS B N 1
ATOM 3557 C CA . LYS B 1 122 ? 14.68 -3.367 -10.906 1 97 122 LYS B CA 1
ATOM 3558 C C . LYS B 1 122 ? 14.281 -2.084 -10.18 1 97 122 LYS B C 1
ATOM 3560 O O . LYS B 1 122 ? 14.984 -1.078 -10.258 1 97 122 LYS B O 1
ATOM 3565 N N . ALA B 1 123 ? 13.172 -2.15 -9.508 1 95.69 123 ALA B N 1
ATOM 3566 C CA . ALA B 1 123 ? 12.695 -0.994 -8.75 1 95.69 123 ALA B CA 1
ATOM 3567 C C . ALA B 1 123 ? 13.711 -0.579 -7.688 1 95.69 123 ALA B C 1
ATOM 3569 O O . ALA B 1 123 ? 13.812 0.602 -7.348 1 95.69 123 ALA B O 1
ATOM 3570 N N . ALA B 1 124 ? 14.461 -1.524 -7.172 1 96.06 124 ALA B N 1
ATOM 3571 C CA . ALA B 1 124 ? 15.477 -1.26 -6.156 1 96.06 124 ALA B CA 1
ATOM 3572 C C . ALA B 1 124 ? 16.812 -0.922 -6.801 1 96.06 124 ALA B C 1
ATOM 3574 O O . ALA B 1 124 ? 17.797 -0.659 -6.102 1 96.06 124 ALA B O 1
ATOM 3575 N N . GLY B 1 125 ? 16.875 -0.978 -8.133 1 94.94 125 GLY B N 1
ATOM 3576 C CA . GLY B 1 125 ? 18.109 -0.706 -8.852 1 94.94 125 GLY B CA 1
ATOM 3577 C C . GLY B 1 125 ? 19 -1.921 -8.977 1 94.94 125 GLY B C 1
ATOM 3578 O O . GLY B 1 125 ? 20.141 -1.814 -9.445 1 94.94 125 GLY B O 1
ATOM 3579 N N . ALA B 1 126 ? 18.531 -3.074 -8.539 1 97.19 126 ALA B N 1
ATOM 3580 C CA . ALA B 1 126 ? 19.312 -4.312 -8.602 1 97.19 126 ALA B CA 1
ATOM 3581 C C . ALA B 1 126 ? 19.125 -5.004 -9.953 1 97.19 126 ALA B C 1
ATOM 3583 O O . ALA B 1 126 ? 18.281 -4.594 -10.758 1 97.19 126 ALA B O 1
ATOM 3584 N N . THR B 1 127 ? 19.938 -5.988 -10.211 1 98.06 127 THR B N 1
ATOM 3585 C CA . THR B 1 127 ? 19.875 -6.777 -11.438 1 98.06 127 THR B CA 1
ATOM 3586 C C . THR B 1 127 ? 19.156 -8.102 -11.188 1 98.06 127 THR B C 1
ATOM 3588 O O . THR B 1 127 ? 19.625 -8.93 -10.406 1 98.06 127 THR B O 1
ATOM 3591 N N . PRO B 1 128 ? 18.016 -8.281 -11.805 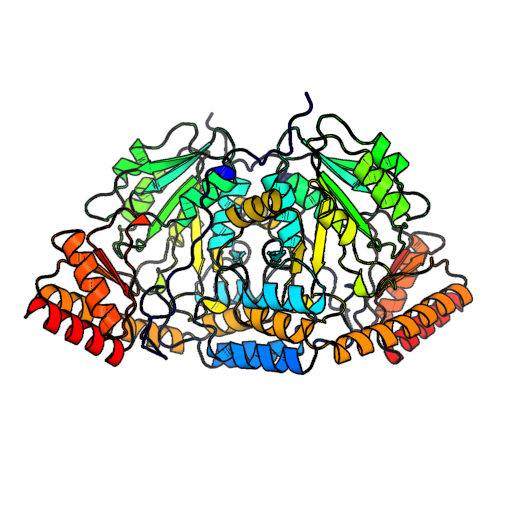1 98.38 128 PRO B N 1
ATOM 3592 C CA . PRO B 1 128 ? 17.422 -9.609 -11.727 1 98.38 128 PRO B CA 1
ATOM 3593 C C . PRO B 1 128 ? 18.188 -10.656 -12.539 1 98.38 128 PRO B C 1
ATOM 3595 O O . PRO B 1 128 ? 18.594 -10.383 -13.672 1 98.38 128 PRO B O 1
ATOM 3598 N N . VAL B 1 129 ? 18.422 -11.758 -11.953 1 98.75 129 VAL B N 1
ATOM 3599 C CA . VAL B 1 129 ? 19.125 -12.859 -12.602 1 98.75 129 VAL B CA 1
ATOM 3600 C C . VAL B 1 129 ? 18.234 -14.086 -12.656 1 98.75 129 VAL B C 1
ATOM 3602 O O . VAL B 1 129 ? 17.828 -14.625 -11.617 1 98.75 129 VAL B O 1
ATOM 3605 N N . GLN B 1 130 ? 17.922 -14.492 -13.812 1 98.56 130 GLN B N 1
ATOM 3606 C CA . GLN B 1 130 ? 17.047 -15.633 -14.039 1 98.56 130 GLN B CA 1
ATOM 3607 C C . GLN B 1 130 ? 17.844 -16.906 -14.273 1 98.56 130 GLN B C 1
ATOM 3609 O O . GLN B 1 130 ? 18.797 -16.922 -15.047 1 98.56 130 GLN B O 1
ATOM 3614 N N . VAL B 1 131 ? 17.5 -17.969 -13.617 1 98.69 131 VAL B N 1
ATOM 3615 C CA . VAL B 1 131 ? 18.156 -19.266 -13.828 1 98.69 131 VAL B CA 1
ATOM 3616 C C . VAL B 1 131 ? 17.141 -20.266 -14.359 1 98.69 131 VAL B C 1
ATOM 3618 O O . VAL B 1 131 ? 15.93 -20.109 -14.188 1 98.69 131 VAL B O 1
ATOM 3621 N N . ALA B 1 132 ? 17.609 -21.312 -14.961 1 98.19 132 ALA B N 1
ATOM 3622 C CA . ALA B 1 132 ? 16.781 -22.297 -15.641 1 98.19 132 ALA B CA 1
ATOM 3623 C C . ALA B 1 132 ? 16 -23.141 -14.633 1 98.19 132 ALA B C 1
ATOM 3625 O O . ALA B 1 132 ? 16.453 -23.344 -13.5 1 98.19 132 ALA B O 1
ATOM 3626 N N . GLU B 1 133 ? 14.797 -23.531 -15.031 1 98.38 133 GLU B N 1
ATOM 3627 C CA . GLU B 1 133 ? 14.039 -24.578 -14.352 1 98.38 133 GLU B CA 1
ATOM 3628 C C . GLU B 1 133 ? 14.203 -25.922 -15.055 1 98.38 133 GLU B C 1
ATOM 3630 O O . GLU B 1 133 ? 14.797 -26 -16.141 1 98.38 133 GLU B O 1
ATOM 3635 N N . ASP B 1 134 ? 13.852 -27 -14.289 1 97.81 134 ASP B N 1
ATOM 3636 C CA . ASP B 1 134 ? 13.82 -28.328 -14.875 1 97.81 134 ASP B CA 1
ATOM 3637 C C . ASP B 1 134 ? 12.391 -28.844 -15 1 97.81 134 ASP B C 1
ATOM 3639 O O . ASP B 1 134 ? 11.773 -29.219 -14 1 97.81 134 ASP B O 1
ATOM 3643 N N . ALA B 1 135 ? 11.867 -28.938 -16.25 1 97.06 135 ALA B N 1
ATOM 3644 C CA . ALA B 1 135 ? 10.508 -29.422 -16.516 1 97.06 135 ALA B CA 1
ATOM 3645 C C . ALA B 1 135 ? 9.492 -28.703 -15.633 1 97.06 135 ALA B C 1
ATOM 3647 O O . ALA B 1 135 ? 8.68 -29.344 -14.961 1 97.06 135 ALA B O 1
ATOM 3648 N N . ARG B 1 136 ? 9.656 -27.312 -15.555 1 98.06 136 ARG B N 1
ATOM 3649 C CA . ARG B 1 136 ? 8.695 -26.438 -14.883 1 98.06 136 ARG B CA 1
ATOM 3650 C C . ARG B 1 136 ? 8.789 -26.594 -13.367 1 98.06 136 ARG B C 1
ATOM 3652 O O . ARG B 1 136 ? 7.891 -26.156 -12.641 1 98.06 136 ARG B O 1
ATOM 3659 N N . HIS B 1 137 ? 9.891 -27.25 -12.883 1 98.31 137 HIS B N 1
ATOM 3660 C CA . HIS B 1 137 ? 10.203 -27.297 -11.461 1 98.31 137 HIS B CA 1
ATOM 3661 C C . HIS B 1 137 ? 11.398 -26.406 -11.133 1 98.31 137 HIS B C 1
ATOM 3663 O O . HIS B 1 137 ? 12.336 -26.297 -11.922 1 98.31 137 HIS B O 1
ATOM 3669 N N . VAL B 1 138 ? 11.359 -25.812 -9.938 1 98.31 138 VAL B N 1
ATOM 3670 C CA . VAL B 1 138 ? 12.539 -25.125 -9.445 1 98.31 138 VAL B CA 1
ATOM 3671 C C . VAL B 1 138 ? 13.742 -26.062 -9.477 1 98.31 138 VAL B C 1
ATOM 3673 O O . VAL B 1 138 ? 13.664 -27.188 -8.992 1 98.31 138 VAL B O 1
ATOM 3676 N N . ASP B 1 139 ? 14.812 -25.641 -10.086 1 98.62 139 ASP B N 1
ATOM 3677 C CA . ASP B 1 139 ? 16.062 -26.391 -10.102 1 98.62 139 ASP B CA 1
ATOM 3678 C C . ASP B 1 139 ? 17.062 -25.812 -9.094 1 98.62 139 ASP B C 1
ATOM 3680 O O . ASP B 1 139 ? 17.719 -24.812 -9.367 1 98.62 139 ASP B O 1
ATOM 3684 N N . VAL B 1 140 ? 17.172 -26.484 -8 1 98.62 140 VAL B N 1
ATOM 3685 C CA . VAL B 1 140 ? 18 -26.016 -6.895 1 98.62 140 VAL B CA 1
ATOM 3686 C C . VAL B 1 140 ? 19.469 -25.938 -7.328 1 98.62 140 VAL B C 1
ATOM 3688 O O . VAL B 1 140 ? 20.188 -25.016 -6.949 1 98.62 140 VAL B O 1
ATOM 3691 N N . ASP B 1 141 ? 19.969 -26.922 -8.125 1 98.62 141 ASP B N 1
ATOM 3692 C CA . ASP B 1 141 ? 21.344 -26.891 -8.617 1 98.62 141 ASP B CA 1
ATOM 3693 C C . ASP B 1 141 ? 21.578 -25.656 -9.484 1 98.62 141 ASP B C 1
ATOM 3695 O O . ASP B 1 141 ? 22.625 -25.031 -9.391 1 98.62 141 ASP B O 1
ATOM 3699 N N . ALA B 1 142 ? 20.625 -25.344 -10.32 1 98.75 142 ALA B N 1
ATOM 3700 C CA . ALA B 1 142 ? 20.75 -24.156 -11.156 1 98.75 142 ALA B CA 1
ATOM 3701 C C . ALA B 1 142 ? 20.797 -22.891 -10.312 1 98.75 142 ALA B C 1
ATOM 3703 O O . ALA B 1 142 ? 21.547 -21.953 -10.617 1 98.75 142 ALA B O 1
ATOM 3704 N N . LEU B 1 143 ? 19.969 -22.844 -9.266 1 98.75 143 LEU B N 1
ATOM 3705 C CA . LEU B 1 143 ? 19.969 -21.703 -8.359 1 98.75 143 LEU B CA 1
ATOM 3706 C C . LEU B 1 143 ? 21.328 -21.562 -7.676 1 98.75 143 LEU B C 1
ATOM 3708 O O . LEU B 1 143 ? 21.906 -20.484 -7.652 1 98.75 143 LEU B O 1
ATOM 3712 N N . ILE B 1 144 ? 21.797 -22.672 -7.168 1 98.69 144 ILE B N 1
ATOM 3713 C CA . ILE B 1 144 ? 23.078 -22.641 -6.461 1 98.69 144 ILE B CA 1
ATOM 3714 C C . ILE B 1 144 ? 24.188 -22.203 -7.41 1 98.69 144 ILE B C 1
ATOM 3716 O O . ILE B 1 144 ? 25.031 -21.391 -7.051 1 98.69 144 ILE B O 1
ATOM 3720 N N . ALA B 1 145 ? 24.156 -22.688 -8.625 1 98.69 145 ALA B N 1
ATOM 3721 C CA . ALA B 1 145 ? 25.172 -22.359 -9.625 1 98.69 145 ALA B CA 1
ATOM 3722 C C . ALA B 1 145 ? 25.094 -20.891 -10.016 1 98.69 145 ALA B C 1
ATOM 3724 O O . ALA B 1 145 ? 26.078 -20.297 -10.461 1 98.69 145 ALA B O 1
ATOM 3725 N N . GLY B 1 146 ? 23.906 -20.266 -9.867 1 98.56 146 GLY B N 1
ATOM 3726 C CA . GLY B 1 146 ? 23.688 -18.891 -10.258 1 98.56 146 GLY B CA 1
ATOM 3727 C C . GLY B 1 146 ? 24.109 -17.891 -9.195 1 98.56 146 GLY B C 1
ATOM 3728 O O . GLY B 1 146 ? 24.188 -16.688 -9.453 1 98.56 146 GLY B O 1
ATOM 3729 N N . ILE B 1 147 ? 24.469 -18.344 -8.016 1 98.31 147 ILE B N 1
ATOM 3730 C CA . ILE B 1 147 ? 24.859 -17.469 -6.906 1 98.31 147 ILE B CA 1
ATOM 3731 C C . ILE B 1 147 ? 26.219 -16.828 -7.191 1 98.31 147 ILE B C 1
ATOM 3733 O O . ILE B 1 147 ? 27.141 -17.516 -7.633 1 98.31 147 ILE B O 1
ATOM 3737 N N . THR B 1 148 ? 26.344 -15.57 -7.023 1 97.75 148 THR B N 1
ATOM 3738 C CA . THR B 1 148 ? 27.594 -14.797 -7.082 1 97.75 148 THR B CA 1
ATOM 3739 C C . THR B 1 148 ? 27.781 -13.992 -5.801 1 97.75 148 THR B C 1
ATOM 3741 O O . THR B 1 148 ? 26.891 -13.953 -4.945 1 97.75 148 THR B O 1
ATOM 3744 N N . PRO B 1 149 ? 28.938 -13.32 -5.66 1 96.38 149 PRO B N 1
ATOM 3745 C CA . PRO B 1 149 ? 29.141 -12.461 -4.496 1 96.38 149 PRO B CA 1
ATOM 3746 C C . PRO B 1 149 ? 28.172 -11.289 -4.453 1 96.38 149 PRO B C 1
ATOM 3748 O O . PRO B 1 149 ? 27.984 -10.672 -3.4 1 96.38 149 PRO B O 1
ATOM 3751 N N . ALA B 1 150 ? 27.5 -11.016 -5.574 1 97.56 150 ALA B N 1
ATOM 3752 C CA . ALA B 1 150 ? 26.578 -9.891 -5.664 1 97.56 150 ALA B CA 1
ATOM 3753 C C . ALA B 1 150 ? 25.156 -10.312 -5.285 1 97.56 150 ALA B C 1
ATOM 3755 O O . ALA B 1 150 ? 24.281 -9.469 -5.082 1 97.56 150 ALA B O 1
ATOM 3756 N N . THR B 1 151 ? 24.891 -11.633 -5.133 1 98.25 151 THR B N 1
ATOM 3757 C CA . THR B 1 151 ? 23.547 -12.125 -4.867 1 98.25 151 THR B CA 1
ATOM 3758 C C . THR B 1 151 ? 23.109 -11.758 -3.453 1 98.25 151 THR B C 1
ATOM 3760 O O . THR B 1 151 ? 23.812 -12.039 -2.482 1 98.25 151 THR B O 1
ATOM 3763 N N . ARG B 1 152 ? 21.953 -11.086 -3.348 1 98.38 152 ARG B N 1
ATOM 3764 C CA . ARG B 1 152 ? 21.438 -10.656 -2.047 1 98.38 152 ARG B CA 1
ATOM 3765 C C . ARG B 1 152 ? 20.141 -11.375 -1.705 1 98.38 152 ARG B C 1
ATOM 3767 O O . ARG B 1 152 ? 19.828 -11.586 -0.531 1 98.38 152 ARG B O 1
ATOM 3774 N N . LEU B 1 153 ? 19.328 -11.648 -2.703 1 98.75 153 LEU B N 1
ATOM 3775 C CA . LEU B 1 153 ? 18.047 -12.305 -2.527 1 98.75 153 LEU B CA 1
ATOM 3776 C C . LEU B 1 153 ? 17.859 -13.43 -3.543 1 98.75 153 LEU B C 1
ATOM 3778 O O . LEU B 1 153 ? 18.281 -13.305 -4.691 1 98.75 153 LEU B O 1
ATOM 3782 N N . ILE B 1 154 ? 17.25 -14.477 -3.16 1 98.88 154 ILE B N 1
ATOM 3783 C CA . ILE B 1 154 ? 16.75 -15.539 -4.027 1 98.88 154 ILE B CA 1
ATOM 3784 C C . ILE B 1 154 ? 15.258 -15.758 -3.762 1 98.88 154 ILE B C 1
ATOM 3786 O O . ILE B 1 154 ? 14.859 -16.016 -2.625 1 98.88 154 ILE B O 1
ATOM 3790 N N . PHE B 1 155 ? 14.43 -15.617 -4.82 1 98.88 155 PHE B N 1
ATOM 3791 C CA . PHE B 1 155 ? 13 -15.875 -4.715 1 98.88 155 PHE B CA 1
ATOM 3792 C C . PHE B 1 155 ? 12.641 -17.219 -5.332 1 98.88 155 PHE B C 1
ATOM 3794 O O . PHE B 1 155 ? 13.055 -17.516 -6.453 1 98.88 155 PHE B O 1
ATOM 3801 N N . ILE B 1 156 ? 11.875 -17.984 -4.699 1 98.06 156 ILE B N 1
ATOM 3802 C CA . ILE B 1 156 ? 11.234 -19.141 -5.301 1 98.06 156 ILE B CA 1
ATOM 3803 C C . ILE B 1 156 ? 9.773 -19.219 -4.863 1 98.06 156 ILE B C 1
ATOM 3805 O O . ILE B 1 156 ? 9.453 -18.922 -3.711 1 98.06 156 ILE B O 1
ATOM 3809 N N . ALA B 1 157 ? 8.93 -19.453 -5.762 1 98.44 157 ALA B N 1
ATOM 3810 C CA . ALA B 1 157 ? 7.535 -19.781 -5.457 1 98.44 157 ALA B CA 1
ATOM 3811 C C . ALA B 1 157 ? 7.348 -21.281 -5.312 1 98.44 157 ALA B C 1
ATOM 3813 O O . ALA B 1 157 ? 7.781 -22.062 -6.168 1 98.44 157 ALA B O 1
ATOM 3814 N N . ASN B 1 158 ? 6.781 -21.672 -4.23 1 98.38 158 ASN B N 1
ATOM 3815 C CA . ASN B 1 158 ? 6.496 -23.062 -3.953 1 98.38 158 ASN B CA 1
ATOM 3816 C C . ASN B 1 158 ? 5.191 -23.234 -3.174 1 98.38 158 ASN B C 1
ATOM 3818 O O . ASN B 1 158 ? 5.156 -23 -1.964 1 98.38 158 ASN B O 1
ATOM 3822 N N . PRO B 1 159 ? 4.094 -23.734 -3.838 1 98.19 159 PRO B N 1
ATOM 3823 C CA . PRO B 1 159 ? 3.967 -24.141 -5.238 1 98.19 159 PRO B CA 1
ATOM 3824 C C . PRO B 1 159 ? 4.289 -23.016 -6.219 1 98.19 159 PRO B C 1
ATOM 3826 O O . PRO B 1 159 ? 4.059 -21.844 -5.918 1 98.19 159 PRO B O 1
ATOM 3829 N N . SER B 1 160 ? 4.773 -23.484 -7.367 1 97.81 160 SER B N 1
ATOM 3830 C CA . SER B 1 160 ? 5.246 -22.562 -8.391 1 97.81 160 SER B CA 1
ATOM 3831 C C . SER B 1 160 ? 4.086 -21.859 -9.086 1 97.81 160 SER B C 1
ATOM 3833 O O . SER B 1 160 ? 3.066 -22.484 -9.391 1 97.81 160 SER B O 1
ATOM 3835 N N . ASN B 1 161 ? 4.09 -20.609 -9.25 1 96.62 161 ASN B N 1
ATOM 3836 C CA . ASN B 1 161 ? 3.334 -19.812 -10.211 1 96.62 161 ASN B CA 1
ATOM 3837 C C . ASN B 1 161 ? 4.215 -19.328 -11.367 1 96.62 161 ASN B C 1
ATOM 3839 O O . ASN B 1 161 ? 5.223 -18.656 -11.148 1 96.62 161 ASN B O 1
ATOM 3843 N N . PRO B 1 162 ? 3.861 -19.797 -12.453 1 97.31 162 PRO B N 1
ATOM 3844 C CA . PRO B 1 162 ? 2.555 -20.219 -12.969 1 97.31 162 PRO B CA 1
ATOM 3845 C C . PRO B 1 162 ? 2.479 -21.734 -13.219 1 97.31 162 PRO B C 1
ATOM 3847 O O . PRO B 1 162 ? 1.534 -22.203 -13.859 1 97.31 162 PRO B O 1
ATOM 3850 N N . CYS B 1 163 ? 3.4 -22.516 -12.703 1 98.12 163 CYS B N 1
ATOM 3851 C CA . CYS B 1 163 ? 3.52 -23.891 -13.172 1 98.12 163 CYS B CA 1
ATOM 3852 C C . CYS B 1 163 ? 2.756 -24.844 -12.258 1 98.12 163 CYS B C 1
ATOM 3854 O O . CYS B 1 163 ? 2.494 -25.984 -12.633 1 98.12 163 CYS B O 1
ATOM 3856 N N . ALA B 1 164 ? 2.443 -24.453 -11.055 1 97.94 164 ALA B N 1
ATOM 3857 C CA . ALA B 1 164 ? 1.674 -25.188 -10.062 1 97.94 164 ALA B CA 1
ATOM 3858 C C . ALA B 1 164 ? 2.477 -26.359 -9.516 1 97.94 164 ALA B C 1
ATOM 3860 O O . ALA B 1 164 ? 1.999 -27.109 -8.648 1 97.94 164 ALA B O 1
ATOM 3861 N N . THR B 1 165 ? 3.744 -26.578 -9.984 1 98.19 165 THR B N 1
ATOM 3862 C CA . THR B 1 165 ? 4.613 -27.641 -9.5 1 98.19 165 THR B CA 1
ATOM 3863 C C . THR B 1 165 ? 5.277 -27.25 -8.18 1 98.19 165 THR B C 1
ATOM 3865 O O . THR B 1 165 ? 5.141 -26.109 -7.73 1 98.19 165 THR B O 1
ATOM 3868 N N . MET B 1 166 ? 5.891 -28.219 -7.543 1 97.81 166 MET B N 1
ATOM 3869 C CA . MET B 1 166 ? 6.547 -27.922 -6.27 1 97.81 166 MET B CA 1
ATOM 3870 C C . MET B 1 166 ? 7.793 -28.781 -6.094 1 97.81 166 MET B C 1
ATOM 3872 O O . MET B 1 166 ? 7.945 -29.812 -6.762 1 97.81 166 MET B O 1
ATOM 3876 N N . ILE B 1 167 ? 8.719 -28.359 -5.312 1 97.75 167 ILE B N 1
ATOM 3877 C CA . ILE B 1 167 ? 9.852 -29.156 -4.855 1 97.75 167 ILE B CA 1
ATOM 3878 C C . ILE B 1 167 ? 9.695 -29.484 -3.371 1 97.75 167 ILE B C 1
ATOM 3880 O O . ILE B 1 167 ? 8.93 -28.812 -2.666 1 97.75 167 ILE B O 1
ATOM 3884 N N . ASP B 1 168 ? 10.352 -30.5 -2.906 1 95.69 168 ASP B N 1
ATOM 3885 C CA . ASP B 1 168 ? 10.156 -30.938 -1.527 1 95.69 168 ASP B CA 1
ATOM 3886 C C . ASP B 1 168 ? 11.039 -30.141 -0.567 1 95.69 168 ASP B C 1
ATOM 3888 O O . ASP B 1 168 ? 11.891 -29.359 -1 1 95.69 168 ASP B O 1
ATOM 3892 N N . ASN B 1 169 ? 10.828 -30.312 0.687 1 95.56 169 ASN B N 1
ATOM 3893 C CA . ASN B 1 169 ? 11.5 -29.562 1.736 1 95.56 169 ASN B CA 1
ATOM 3894 C C . ASN B 1 169 ? 13 -29.828 1.746 1 95.56 169 ASN B C 1
ATOM 3896 O O . ASN B 1 169 ? 13.797 -28.953 2.098 1 95.56 169 ASN B O 1
ATOM 3900 N N . GLY B 1 170 ? 13.336 -31.031 1.429 1 96.88 170 GLY B N 1
ATOM 3901 C CA . GLY B 1 170 ? 14.758 -31.344 1.362 1 96.88 170 GLY B CA 1
ATOM 3902 C C . GLY B 1 170 ? 15.516 -30.484 0.378 1 96.88 170 GLY B C 1
ATOM 3903 O O . GLY B 1 170 ? 16.609 -30 0.679 1 96.88 170 GLY B O 1
ATOM 3904 N N . GLU B 1 171 ? 14.93 -30.297 -0.792 1 97.69 171 GLU B N 1
ATOM 3905 C CA . GLU B 1 171 ? 15.539 -29.438 -1.806 1 97.69 171 GLU B CA 1
ATOM 3906 C C . GLU B 1 171 ? 15.602 -27.984 -1.339 1 97.69 171 GLU B C 1
ATOM 3908 O O . GLU B 1 171 ? 16.594 -27.297 -1.581 1 97.69 171 GLU B O 1
ATOM 3913 N N . ILE B 1 172 ? 14.609 -27.516 -0.716 1 98 172 ILE B N 1
ATOM 3914 C CA . ILE B 1 172 ? 14.586 -26.156 -0.207 1 98 172 ILE B CA 1
ATOM 3915 C C . ILE B 1 172 ? 15.664 -25.984 0.857 1 98 172 ILE B C 1
ATOM 3917 O O . ILE B 1 172 ? 16.359 -24.969 0.88 1 98 172 ILE B O 1
ATOM 3921 N N . THR B 1 173 ? 15.766 -26.953 1.727 1 97.88 173 THR B N 1
ATOM 3922 C CA . THR B 1 173 ? 16.797 -26.922 2.766 1 97.88 173 THR B CA 1
ATOM 3923 C C . THR B 1 173 ? 18.188 -26.875 2.148 1 97.88 173 THR B C 1
ATOM 3925 O O . THR B 1 173 ? 19.047 -26.125 2.602 1 97.88 173 THR B O 1
ATOM 3928 N N . ARG B 1 174 ? 18.359 -27.703 1.141 1 98.06 174 ARG B N 1
ATOM 3929 C CA . ARG B 1 174 ? 19.625 -27.719 0.428 1 98.06 174 ARG B CA 1
ATOM 3930 C C . ARG B 1 174 ? 19.953 -26.344 -0.127 1 98.06 174 ARG B C 1
ATOM 3932 O O . ARG B 1 174 ? 21.109 -25.891 -0.042 1 98.06 174 ARG B O 1
ATOM 3939 N N . LEU B 1 175 ? 19.016 -25.688 -0.689 1 98.38 175 LEU B N 1
ATOM 3940 C CA . LEU B 1 175 ? 19.219 -24.344 -1.2 1 98.38 175 LEU B CA 1
ATOM 3941 C C . LEU B 1 175 ? 19.578 -23.375 -0.072 1 98.38 175 LEU B C 1
ATOM 3943 O O . LEU B 1 175 ? 20.531 -22.609 -0.182 1 98.38 175 LEU B O 1
ATOM 3947 N N . ALA B 1 176 ? 18.812 -23.406 1.01 1 97.62 176 ALA B N 1
ATOM 3948 C CA . ALA B 1 176 ? 19.047 -22.531 2.146 1 97.62 176 ALA B CA 1
ATOM 3949 C C . ALA B 1 176 ? 20.469 -22.703 2.689 1 97.62 176 ALA B C 1
ATOM 3951 O O . ALA B 1 176 ? 21.125 -21.734 3.082 1 97.62 176 ALA B O 1
ATOM 3952 N N . ASP B 1 177 ? 20.922 -23.891 2.711 1 97.12 177 ASP B N 1
ATOM 3953 C CA . ASP B 1 177 ? 22.25 -24.234 3.229 1 97.12 177 ASP B CA 1
ATOM 3954 C C . ASP B 1 177 ? 23.344 -23.672 2.326 1 97.12 177 ASP B C 1
ATOM 3956 O O . ASP B 1 177 ? 24.453 -23.391 2.791 1 97.12 177 ASP B O 1
ATOM 3960 N N . ALA B 1 178 ? 23.062 -23.531 1.113 1 97.56 178 ALA B N 1
ATOM 3961 C CA . ALA B 1 178 ? 24.078 -23.188 0.122 1 97.56 178 ALA B CA 1
ATOM 3962 C C . ALA B 1 178 ? 24.234 -21.672 0.027 1 97.56 178 ALA B C 1
ATOM 3964 O O . ALA B 1 178 ? 25.188 -21.188 -0.589 1 97.56 178 ALA B O 1
ATOM 3965 N N . LEU B 1 179 ? 23.359 -20.891 0.635 1 96.69 179 LEU B N 1
ATOM 3966 C CA . LEU B 1 179 ? 23.375 -19.438 0.469 1 96.69 179 LEU B CA 1
ATOM 3967 C C . LEU B 1 179 ? 24.594 -18.828 1.149 1 96.69 179 LEU B C 1
ATOM 3969 O O . LEU B 1 179 ? 24.969 -19.234 2.248 1 96.69 179 LEU B O 1
ATOM 3973 N N . PRO B 1 180 ? 25.234 -17.875 0.475 1 95.5 180 PRO B N 1
ATOM 3974 C CA . PRO B 1 180 ? 26.234 -17.094 1.197 1 95.5 180 PRO B CA 1
ATOM 3975 C C . PRO B 1 180 ? 25.641 -16.281 2.348 1 95.5 180 PRO B C 1
ATOM 3977 O O . PRO B 1 180 ? 24.422 -16.094 2.41 1 95.5 180 PRO B O 1
ATOM 3980 N N . ASP B 1 181 ? 26.516 -15.68 3.205 1 93.31 181 ASP B N 1
ATOM 3981 C CA . ASP B 1 181 ? 26.094 -15.055 4.461 1 93.31 181 ASP B CA 1
ATOM 3982 C C . ASP B 1 181 ? 25.266 -13.805 4.203 1 93.31 181 ASP B C 1
ATOM 3984 O O . ASP B 1 181 ? 24.453 -13.406 5.047 1 93.31 181 ASP B O 1
ATOM 3988 N N . GLN B 1 182 ? 25.406 -13.258 3.07 1 94.44 182 GLN B N 1
ATOM 3989 C CA . GLN B 1 182 ? 24.766 -11.969 2.809 1 94.44 182 GLN B CA 1
ATOM 3990 C C . GLN B 1 182 ? 23.438 -12.148 2.09 1 94.44 182 GLN B C 1
ATOM 3992 O O . GLN B 1 182 ? 22.781 -11.172 1.719 1 94.44 182 GLN B O 1
ATOM 3997 N N . CYS B 1 183 ? 23.062 -13.391 1.886 1 97.5 183 CYS B N 1
ATOM 3998 C CA . CYS B 1 183 ? 21.938 -13.664 0.995 1 97.5 183 CYS B CA 1
ATOM 3999 C C . CYS B 1 183 ? 20.734 -14.18 1.775 1 97.5 183 CYS B C 1
ATOM 4001 O O . CYS B 1 183 ? 20.875 -15 2.686 1 97.5 183 CYS B O 1
ATOM 4003 N N . LEU B 1 184 ? 19.531 -13.633 1.451 1 98.5 184 LEU B N 1
ATOM 4004 C CA . LEU B 1 184 ? 18.266 -14.117 1.986 1 98.5 184 LEU B CA 1
ATOM 4005 C C . LEU B 1 184 ? 17.562 -15.016 0.98 1 98.5 184 LEU B C 1
ATOM 4007 O O . LEU B 1 184 ? 17.562 -14.742 -0.221 1 98.5 184 LEU B O 1
ATOM 4011 N N . LEU B 1 185 ? 16.969 -16.109 1.438 1 98.75 185 LEU B N 1
ATOM 4012 C CA . LEU B 1 185 ? 16.047 -16.922 0.667 1 98.75 185 LEU B CA 1
ATOM 4013 C C . LEU B 1 185 ? 14.602 -16.547 0.97 1 98.75 185 LEU B C 1
ATOM 4015 O O . LEU B 1 185 ? 14.188 -16.531 2.131 1 98.75 185 LEU B O 1
ATOM 4019 N N . ILE B 1 186 ? 13.875 -16.188 -0.04 1 98.88 186 ILE B N 1
ATOM 4020 C CA . ILE B 1 186 ? 12.461 -15.852 0.118 1 98.88 186 ILE B CA 1
ATOM 4021 C C . ILE B 1 186 ? 11.602 -16.969 -0.461 1 98.88 186 ILE B C 1
ATOM 4023 O O . ILE B 1 186 ? 11.672 -17.266 -1.657 1 98.88 186 ILE B O 1
ATOM 4027 N N . LEU B 1 187 ? 10.844 -17.547 0.366 1 98.81 187 LEU B N 1
ATOM 4028 C CA . LEU B 1 187 ? 9.883 -18.578 -0.033 1 98.81 187 LEU B CA 1
ATOM 4029 C C . LEU B 1 187 ? 8.5 -17.984 -0.234 1 98.81 187 LEU B C 1
ATOM 4031 O O . LEU B 1 187 ? 7.773 -17.734 0.734 1 98.81 187 LEU B O 1
ATOM 4035 N N . ASP B 1 188 ? 8.172 -17.766 -1.483 1 98.69 188 ASP B N 1
ATOM 4036 C CA . ASP B 1 188 ? 6.855 -17.219 -1.834 1 98.69 188 ASP B CA 1
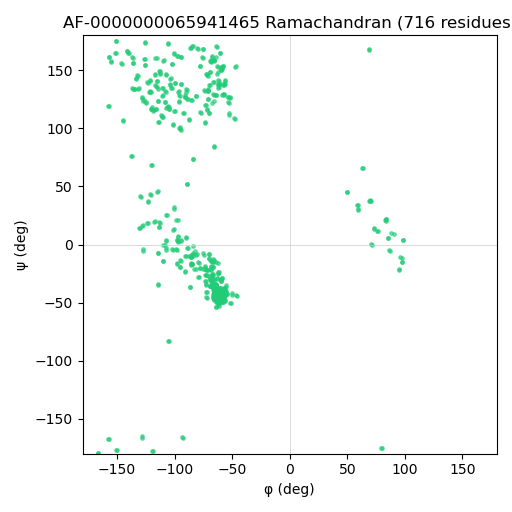ATOM 4037 C C . ASP B 1 188 ? 5.781 -18.312 -1.751 1 98.69 188 ASP B C 1
ATOM 4039 O O . ASP B 1 188 ? 5.73 -19.203 -2.594 1 98.69 188 ASP B O 1
ATOM 4043 N N . GLY B 1 189 ? 4.887 -18.109 -0.768 1 98.44 189 GLY B N 1
ATOM 4044 C CA . GLY B 1 189 ? 3.916 -19.156 -0.464 1 98.44 189 GLY B CA 1
ATOM 4045 C C . GLY B 1 189 ? 2.486 -18.734 -0.758 1 98.44 189 GLY B C 1
ATOM 4046 O O . GLY B 1 189 ? 1.589 -18.969 0.056 1 98.44 189 GLY B O 1
ATOM 4047 N N . ALA B 1 190 ? 2.217 -18.141 -1.898 1 98.12 190 ALA B N 1
ATOM 4048 C CA . ALA B 1 190 ? 0.881 -17.656 -2.25 1 98.12 190 ALA B CA 1
ATOM 4049 C C . ALA B 1 190 ? -0.112 -18.812 -2.316 1 98.12 190 ALA B C 1
ATOM 4051 O O . ALA B 1 190 ? -1.314 -18.625 -2.121 1 98.12 190 ALA B O 1
ATOM 4052 N N . TYR B 1 191 ? 0.391 -20.047 -2.551 1 98.62 191 TYR B N 1
ATOM 4053 C CA . TYR B 1 191 ? -0.51 -21.172 -2.811 1 98.62 191 TYR B CA 1
ATOM 4054 C C . TYR B 1 191 ? -0.277 -22.297 -1.813 1 98.62 191 TYR B C 1
ATOM 4056 O O . TYR B 1 191 ? -0.71 -23.438 -2.037 1 98.62 191 TYR B O 1
ATOM 4064 N N . VAL B 1 192 ? 0.363 -21.984 -0.709 1 98.12 192 VAL B N 1
ATOM 4065 C CA . VAL B 1 192 ? 0.815 -22.969 0.259 1 98.12 192 VAL B CA 1
ATOM 4066 C C . VAL B 1 192 ? -0.383 -23.75 0.802 1 98.12 192 VAL B C 1
ATOM 4068 O O . VAL B 1 192 ? -0.299 -24.969 1.02 1 98.12 192 VAL B O 1
ATOM 4071 N N . GLU B 1 193 ? -1.537 -23.109 1.02 1 97.94 193 GLU B N 1
ATOM 4072 C CA . GLU B 1 193 ? -2.695 -23.75 1.627 1 97.94 193 GLU B CA 1
ATOM 4073 C C . GLU B 1 193 ? -3.203 -24.906 0.759 1 97.94 193 GLU B C 1
ATOM 4075 O O . GLU B 1 193 ? -3.814 -25.844 1.265 1 97.94 193 GLU B O 1
ATOM 4080 N N . PHE B 1 194 ? -2.932 -24.828 -0.5 1 98.5 194 PHE B N 1
ATOM 4081 C CA . PHE B 1 194 ? -3.465 -25.812 -1.438 1 98.5 194 PHE B CA 1
ATOM 4082 C C . PHE B 1 194 ? -2.574 -27.047 -1.494 1 98.5 194 PHE B C 1
ATOM 4084 O O . PHE B 1 194 ? -2.957 -28.062 -2.068 1 98.5 194 PHE B O 1
ATOM 4091 N N . ALA B 1 195 ? -1.355 -26.938 -1.021 1 97.38 195 ALA B N 1
ATOM 4092 C CA . ALA B 1 195 ? -0.387 -28.031 -1.051 1 97.38 195 ALA B CA 1
ATOM 4093 C C . ALA B 1 195 ? -0.393 -28.812 0.265 1 97.38 195 ALA B C 1
ATOM 4095 O O . ALA B 1 195 ? 0.291 -28.438 1.219 1 97.38 195 ALA B O 1
ATOM 4096 N N . ASP B 1 196 ? -1.064 -29.891 0.272 1 91.75 196 ASP B N 1
ATOM 4097 C CA . ASP B 1 196 ? -1.222 -30.688 1.487 1 91.75 196 ASP B CA 1
ATOM 4098 C C . ASP B 1 196 ? 0.135 -31.094 2.057 1 91.75 196 ASP B C 1
ATOM 4100 O O . ASP B 1 196 ? 1.008 -31.562 1.32 1 91.75 196 ASP B O 1
ATOM 4104 N N . GLY B 1 197 ? 0.287 -30.812 3.355 1 91.75 197 GLY B N 1
ATOM 4105 C CA . GLY B 1 197 ? 1.467 -31.281 4.062 1 91.75 197 GLY B CA 1
ATOM 4106 C C . GLY B 1 197 ? 2.643 -30.328 3.963 1 91.75 197 GLY B C 1
ATOM 4107 O O . GLY B 1 197 ? 3.689 -30.562 4.57 1 91.75 197 GLY B O 1
ATOM 4108 N N . TYR B 1 198 ? 2.561 -29.328 3.238 1 95.31 198 TYR B N 1
ATOM 4109 C CA . TYR B 1 198 ? 3.619 -28.344 3.084 1 95.31 198 TYR B CA 1
ATOM 4110 C C . TYR B 1 198 ? 3.396 -27.156 4.012 1 95.31 198 TYR B C 1
ATOM 4112 O O . TYR B 1 198 ? 2.307 -26.578 4.035 1 95.31 198 TYR B O 1
ATOM 4120 N N . ASP B 1 199 ? 4.391 -26.797 4.781 1 94.94 199 ASP B N 1
ATOM 4121 C CA . ASP B 1 199 ? 4.195 -25.766 5.801 1 94.94 199 ASP B CA 1
ATOM 4122 C C . ASP B 1 199 ? 4.598 -24.391 5.273 1 94.94 199 ASP B C 1
ATOM 4124 O O . ASP B 1 199 ? 4.66 -23.422 6.039 1 94.94 199 ASP B O 1
ATOM 4128 N N . GLY B 1 200 ? 4.973 -24.328 3.998 1 95.25 200 GLY B N 1
ATOM 4129 C CA . GLY B 1 200 ? 5.293 -23.047 3.375 1 95.25 200 GLY B CA 1
ATOM 4130 C C . GLY B 1 200 ? 6.645 -22.5 3.791 1 95.25 200 GLY B C 1
ATOM 4131 O O . GLY B 1 200 ? 6.934 -21.312 3.594 1 95.25 200 GLY B O 1
ATOM 4132 N N . GLY B 1 201 ? 7.512 -23.281 4.453 1 95.69 201 GLY B N 1
ATOM 4133 C CA . GLY B 1 201 ? 8.828 -22.828 4.883 1 95.69 201 GLY B CA 1
ATOM 4134 C C . GLY B 1 201 ? 8.867 -22.406 6.336 1 95.69 201 GLY B C 1
ATOM 4135 O O . GLY B 1 201 ? 9.898 -21.938 6.828 1 95.69 201 GLY B O 1
ATOM 4136 N N . LYS B 1 202 ? 7.742 -22.562 7.086 1 97.25 202 LYS B N 1
ATOM 4137 C CA . LYS B 1 202 ? 7.656 -22.125 8.477 1 97.25 202 LYS B CA 1
ATOM 4138 C C . LYS B 1 202 ? 8.828 -22.672 9.297 1 97.25 202 LYS B C 1
ATOM 4140 O O . LYS B 1 202 ? 9.547 -21.906 9.945 1 97.25 202 LYS B O 1
ATOM 4145 N N . ASN B 1 203 ? 9.078 -23.969 9.211 1 96.88 203 ASN B N 1
ATOM 4146 C CA . ASN B 1 203 ? 10.133 -24.609 10 1 96.88 203 ASN B CA 1
ATOM 4147 C C . ASN B 1 203 ? 11.508 -24.078 9.617 1 96.88 203 ASN B C 1
ATOM 4149 O O . ASN B 1 203 ? 12.375 -23.906 10.477 1 96.88 203 ASN B O 1
ATOM 4153 N N . LEU B 1 204 ? 11.695 -23.859 8.375 1 97.25 204 LEU B N 1
ATOM 4154 C CA . LEU B 1 204 ? 12.977 -23.344 7.906 1 97.25 204 LEU B CA 1
ATOM 4155 C C . LEU B 1 204 ? 13.219 -21.938 8.422 1 97.25 204 LEU B C 1
ATOM 4157 O O . LEU B 1 204 ? 14.336 -21.609 8.828 1 97.25 204 LEU B O 1
ATOM 4161 N N . VAL B 1 205 ? 12.18 -21.047 8.414 1 97.81 205 VAL B N 1
ATOM 4162 C CA . VAL B 1 205 ? 12.281 -19.688 8.93 1 97.81 205 VAL B CA 1
ATOM 4163 C C . VAL B 1 205 ? 12.641 -19.734 10.414 1 97.81 205 VAL B C 1
ATOM 4165 O O . VAL B 1 205 ? 13.516 -18.984 10.875 1 97.81 205 VAL B O 1
ATOM 4168 N N . GLU B 1 206 ? 12.031 -20.578 11.141 1 97.62 206 GLU B N 1
ATOM 4169 C CA . GLU B 1 206 ? 12.219 -20.641 12.586 1 97.62 206 GLU B CA 1
ATOM 4170 C C . GLU B 1 206 ? 13.594 -21.188 12.945 1 97.62 206 GLU B C 1
ATOM 4172 O O . GLU B 1 206 ? 14.117 -20.906 14.023 1 97.62 206 GLU B O 1
ATOM 4177 N N . ALA B 1 207 ? 14.164 -21.906 12 1 97 207 ALA B N 1
ATOM 4178 C CA . ALA B 1 207 ? 15.438 -22.562 12.281 1 97 207 ALA B CA 1
ATOM 4179 C C . ALA B 1 207 ? 16.609 -21.734 11.75 1 97 207 ALA B C 1
ATOM 4181 O O . ALA B 1 207 ? 17.766 -22.094 11.977 1 97 207 ALA B O 1
ATOM 4182 N N . ARG B 1 208 ? 16.328 -20.672 11.078 1 96.31 208 ARG B N 1
ATOM 4183 C CA . ARG B 1 208 ? 17.422 -19.969 10.383 1 96.31 208 ARG B CA 1
ATOM 4184 C C . ARG B 1 208 ? 17.25 -18.469 10.477 1 96.31 208 ARG B C 1
ATOM 4186 O O . ARG B 1 208 ? 16.172 -17.969 10.797 1 96.31 208 ARG B O 1
ATOM 4193 N N . ASP B 1 209 ? 18.312 -17.719 10.125 1 95.88 209 ASP B N 1
ATOM 4194 C CA . ASP B 1 209 ? 18.297 -16.266 10.148 1 95.88 209 ASP B CA 1
ATOM 4195 C C . ASP B 1 209 ? 18.266 -15.68 8.734 1 95.88 209 ASP B C 1
ATOM 4197 O O . ASP B 1 209 ? 18.281 -14.461 8.555 1 95.88 209 ASP B O 1
ATOM 4201 N N . ASN B 1 210 ? 18.188 -16.594 7.727 1 96.62 210 ASN B N 1
ATOM 4202 C CA . ASN B 1 210 ? 18.328 -16.094 6.359 1 96.62 210 ASN B CA 1
ATOM 4203 C C . ASN B 1 210 ? 17.172 -16.547 5.473 1 96.62 210 ASN B C 1
ATOM 4205 O O . ASN B 1 210 ? 17.312 -16.594 4.25 1 96.62 210 ASN B O 1
ATOM 4209 N N . VAL B 1 211 ? 16.094 -16.984 6.074 1 98.38 211 VAL B N 1
ATOM 4210 C CA . VAL B 1 211 ? 14.945 -17.438 5.301 1 98.38 211 VAL B CA 1
ATOM 4211 C C . VAL B 1 211 ? 13.711 -16.625 5.68 1 98.38 211 VAL B C 1
ATOM 4213 O O . VAL B 1 211 ? 13.469 -16.375 6.863 1 98.38 211 VAL B O 1
ATOM 4216 N N . VAL B 1 212 ? 12.984 -16.109 4.727 1 98.75 212 VAL B N 1
ATOM 4217 C CA . VAL B 1 212 ? 11.711 -15.414 4.879 1 98.75 212 VAL B CA 1
ATOM 4218 C C . VAL B 1 212 ? 10.641 -16.109 4.035 1 98.75 212 VAL B C 1
ATOM 4220 O O . VAL B 1 212 ? 10.922 -16.594 2.939 1 98.75 212 VAL B O 1
ATOM 4223 N N . MET B 1 213 ? 9.469 -16.25 4.531 1 98.69 213 MET B N 1
ATOM 4224 C CA . MET B 1 213 ? 8.359 -16.688 3.695 1 98.69 213 MET B CA 1
ATOM 4225 C C . MET B 1 213 ? 7.328 -15.578 3.518 1 98.69 213 MET B C 1
ATOM 4227 O O . MET B 1 213 ? 7.215 -14.688 4.363 1 98.69 213 MET B O 1
ATOM 4231 N N . THR B 1 214 ? 6.641 -15.531 2.416 1 98.75 214 THR B N 1
ATOM 4232 C CA . THR B 1 214 ? 5.516 -14.641 2.166 1 98.75 214 THR B CA 1
ATOM 4233 C C . THR B 1 214 ? 4.234 -15.438 1.933 1 98.75 214 THR B C 1
ATOM 4235 O O . THR B 1 214 ? 4.281 -16.562 1.442 1 98.75 214 THR B O 1
ATOM 4238 N N . ARG B 1 215 ? 3.141 -14.891 2.359 1 98.56 215 ARG B N 1
ATOM 4239 C CA . ARG B 1 215 ? 1.798 -15.445 2.219 1 98.56 215 ARG B CA 1
ATOM 4240 C C . ARG B 1 215 ? 0.804 -14.367 1.79 1 98.56 215 ARG B C 1
ATOM 4242 O O . ARG B 1 215 ? 1.076 -13.172 1.927 1 98.56 215 ARG B O 1
ATOM 4249 N N . THR B 1 216 ? -0.337 -14.789 1.249 1 98.25 216 THR B N 1
ATOM 4250 C CA . THR B 1 216 ? -1.329 -13.828 0.782 1 98.25 216 THR B CA 1
ATOM 4251 C C . THR B 1 216 ? -2.732 -14.25 1.214 1 98.25 216 THR B C 1
ATOM 4253 O O . THR B 1 216 ? -2.979 -15.422 1.487 1 98.25 216 THR B O 1
ATOM 4256 N N . PHE B 1 217 ? -3.605 -13.312 1.296 1 98.62 217 PHE B N 1
ATOM 4257 C CA . PHE B 1 217 ? -5.016 -13.57 1.555 1 98.62 217 PHE B CA 1
ATOM 4258 C C . PHE B 1 217 ? -5.812 -13.586 0.254 1 98.62 217 PHE B C 1
ATOM 4260 O O . PHE B 1 217 ? -7.035 -13.742 0.269 1 98.62 217 PHE B O 1
ATOM 4267 N N . SER B 1 218 ? -5.188 -13.531 -0.86 1 97.88 218 SER B N 1
ATOM 4268 C CA . SER B 1 218 ? -5.832 -13.297 -2.148 1 97.88 218 SER B CA 1
ATOM 4269 C C . SER B 1 218 ? -6.406 -14.586 -2.719 1 97.88 218 SER B C 1
ATOM 4271 O O . SER B 1 218 ? -7.258 -14.555 -3.609 1 97.88 218 SER B O 1
ATOM 4273 N N . LYS B 1 219 ? -5.902 -15.742 -2.258 1 98.25 219 LYS B N 1
ATOM 4274 C CA . LYS B 1 219 ? -6.23 -17 -2.926 1 98.25 219 LYS B CA 1
ATOM 4275 C C . LYS B 1 219 ? -7.242 -17.812 -2.115 1 98.25 219 LYS B C 1
ATOM 4277 O O . LYS B 1 219 ? -8.438 -17.516 -2.135 1 98.25 219 LYS B O 1
ATOM 4282 N N . VAL B 1 220 ? -6.777 -18.547 -1.146 1 98.19 220 VAL B N 1
ATOM 4283 C CA . VAL B 1 220 ? -7.699 -19.438 -0.449 1 98.19 220 VAL B CA 1
ATOM 4284 C C . VAL B 1 220 ? -8.688 -18.625 0.378 1 98.19 220 VAL B C 1
ATOM 4286 O O . VAL B 1 220 ? -9.844 -19.016 0.545 1 98.19 220 VAL B O 1
ATOM 4289 N N . TYR B 1 221 ? -8.312 -17.453 0.864 1 98.44 221 TYR B N 1
ATOM 4290 C CA . TYR B 1 221 ? -9.148 -16.656 1.766 1 98.44 221 TYR B CA 1
ATOM 4291 C C . TYR B 1 221 ? -10.125 -15.789 0.985 1 98.44 221 TYR B C 1
ATOM 4293 O O . TYR B 1 221 ? -11 -15.156 1.571 1 98.44 221 TYR B O 1
ATOM 4301 N N . GLY B 1 222 ? -9.922 -15.711 -0.32 1 98.06 222 GLY B N 1
ATOM 4302 C CA . GLY B 1 222 ? -10.859 -15 -1.171 1 98.06 222 GLY B CA 1
ATOM 4303 C C . GLY B 1 222 ? -10.844 -13.5 -0.958 1 98.06 222 GLY B C 1
ATOM 4304 O O . GLY B 1 222 ? -11.898 -12.852 -0.98 1 98.06 222 GLY B O 1
ATOM 4305 N N . LEU B 1 223 ? -9.688 -12.984 -0.75 1 97.88 223 LEU B N 1
ATOM 4306 C CA . LEU B 1 223 ? -9.594 -11.555 -0.489 1 97.88 223 LEU B CA 1
ATOM 4307 C C . LEU B 1 223 ? -8.672 -10.875 -1.492 1 97.88 223 LEU B C 1
ATOM 4309 O O . LEU B 1 223 ? -7.93 -9.953 -1.135 1 97.88 223 LEU B O 1
ATOM 4313 N N . GLY B 1 224 ? -8.711 -11.336 -2.746 1 95.44 224 GLY B N 1
ATOM 4314 C CA . GLY B 1 224 ? -7.883 -10.75 -3.783 1 95.44 224 GLY B CA 1
ATOM 4315 C C . GLY B 1 224 ? -8.086 -9.258 -3.939 1 95.44 224 GLY B C 1
ATOM 4316 O O . GLY B 1 224 ? -7.121 -8.508 -4.137 1 95.44 224 GLY B O 1
ATOM 4317 N N . GLY B 1 225 ? -9.305 -8.828 -3.848 1 94.62 225 GLY B N 1
ATOM 4318 C CA . GLY B 1 225 ? -9.641 -7.426 -4.023 1 94.62 225 GLY B CA 1
ATOM 4319 C C . GLY B 1 225 ? -9.375 -6.586 -2.785 1 94.62 225 GLY B C 1
ATOM 4320 O O . GLY B 1 225 ? -9.492 -5.363 -2.82 1 94.62 225 GLY B O 1
ATOM 4321 N N . LEU B 1 226 ? -9.047 -7.195 -1.675 1 95.56 226 LEU B N 1
ATOM 4322 C CA . LEU B 1 226 ? -8.812 -6.488 -0.422 1 95.56 226 LEU B CA 1
ATOM 4323 C C . LEU B 1 226 ? -7.344 -6.117 -0.272 1 95.56 226 LEU B C 1
ATOM 4325 O O . LEU B 1 226 ? -7 -5.227 0.508 1 95.56 226 LEU B O 1
ATOM 4329 N N . ARG B 1 227 ? -6.492 -6.852 -0.945 1 95.12 227 ARG B N 1
ATOM 4330 C CA . ARG B 1 227 ? -5.062 -6.582 -1.043 1 95.12 227 ARG B CA 1
ATOM 4331 C C . ARG B 1 227 ? -4.391 -6.684 0.323 1 95.12 227 ARG B C 1
ATOM 4333 O O . ARG B 1 227 ? -3.822 -5.707 0.815 1 95.12 227 ARG B O 1
ATOM 4340 N N . VAL B 1 228 ? -4.367 -7.867 0.905 1 97.69 228 VAL B N 1
ATOM 4341 C CA . VAL B 1 228 ? -3.697 -8.133 2.174 1 97.69 228 VAL B CA 1
ATOM 4342 C C . VAL B 1 228 ? -2.82 -9.375 2.045 1 97.69 228 VAL B C 1
ATOM 4344 O O . VAL B 1 228 ? -3.219 -10.359 1.418 1 97.69 228 VAL B O 1
ATOM 4347 N N . GLY B 1 229 ? -1.662 -9.305 2.514 1 98.44 229 GLY B N 1
ATOM 4348 C CA . GLY B 1 229 ? -0.722 -10.398 2.666 1 98.44 229 GLY B CA 1
ATOM 4349 C C . GLY B 1 229 ? 0.235 -10.211 3.828 1 98.44 229 GLY B C 1
ATOM 4350 O O . GLY B 1 229 ? 0.06 -9.297 4.641 1 98.44 229 GLY B O 1
ATOM 4351 N N . TYR B 1 230 ? 1.177 -11.156 3.971 1 98.75 230 TYR B N 1
ATOM 4352 C CA . TYR B 1 230 ? 2.113 -10.992 5.074 1 98.75 230 TYR B CA 1
ATOM 4353 C C . TYR B 1 230 ? 3.422 -11.719 4.797 1 98.75 230 TYR B C 1
ATOM 4355 O O . TYR B 1 230 ? 3.494 -12.547 3.883 1 98.75 230 TYR B O 1
ATOM 4363 N N . GLY B 1 231 ? 4.43 -11.297 5.453 1 98.81 231 GLY B N 1
ATOM 4364 C CA . GLY B 1 231 ? 5.719 -11.969 5.527 1 98.81 231 GLY B CA 1
ATOM 4365 C C . GLY B 1 231 ? 6.035 -12.5 6.914 1 98.81 231 GLY B C 1
ATOM 4366 O O . GLY B 1 231 ? 5.535 -11.984 7.91 1 98.81 231 GLY B O 1
ATOM 4367 N N . TYR B 1 232 ? 6.723 -13.578 6.969 1 98.88 232 TYR B N 1
ATOM 4368 C CA . TYR B 1 232 ? 7.23 -14.188 8.195 1 98.88 232 TYR B CA 1
ATOM 4369 C C . TYR B 1 232 ? 8.719 -14.477 8.078 1 98.88 232 TYR B C 1
ATOM 4371 O O . TYR B 1 232 ? 9.164 -15.094 7.105 1 98.88 232 TYR B O 1
ATOM 4379 N N . GLY B 1 233 ? 9.5 -14.023 8.984 1 98.69 233 GLY B N 1
ATOM 4380 C CA . GLY B 1 233 ? 10.945 -14.156 8.922 1 98.69 233 GLY B CA 1
ATOM 4381 C C . GLY B 1 233 ? 11.633 -13.836 10.234 1 98.69 233 GLY B C 1
ATOM 4382 O O . GLY B 1 233 ? 10.969 -13.586 11.242 1 98.69 233 GLY B O 1
ATOM 4383 N N . PRO B 1 234 ? 13 -13.93 10.219 1 97.69 234 PRO B N 1
ATOM 4384 C CA . PRO B 1 234 ? 13.734 -13.578 11.438 1 97.69 234 PRO B CA 1
ATOM 4385 C C . PRO B 1 234 ? 13.492 -12.133 11.867 1 97.69 234 PRO B C 1
ATOM 4387 O O . PRO B 1 234 ? 13.266 -11.258 11.031 1 97.69 234 PRO B O 1
ATOM 4390 N N . ARG B 1 235 ? 13.625 -11.883 13.148 1 96.31 235 ARG B N 1
ATOM 4391 C CA . ARG B 1 235 ? 13.266 -10.609 13.758 1 96.31 235 ARG B CA 1
ATOM 4392 C C . ARG B 1 235 ? 14.062 -9.461 13.133 1 96.31 235 ARG B C 1
ATOM 4394 O O . ARG B 1 235 ? 13.516 -8.383 12.898 1 96.31 235 ARG B O 1
ATOM 4401 N N . HIS B 1 236 ? 15.32 -9.688 12.844 1 95.81 236 HIS B N 1
ATOM 4402 C CA . HIS B 1 236 ? 16.156 -8.609 12.312 1 95.81 236 HIS B CA 1
ATOM 4403 C C . HIS B 1 236 ? 15.672 -8.164 10.938 1 95.81 236 HIS B C 1
ATOM 440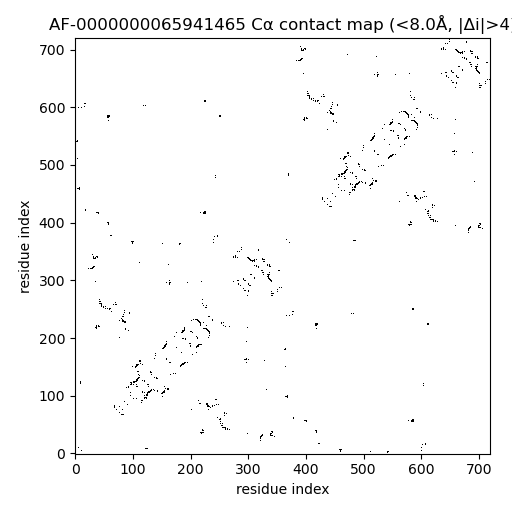5 O O . HIS B 1 236 ? 15.734 -6.98 10.602 1 95.81 236 HIS B O 1
ATOM 4411 N N . VAL B 1 237 ? 15.156 -9.125 10.141 1 97.75 237 VAL B N 1
ATOM 4412 C CA . VAL B 1 237 ? 14.617 -8.797 8.82 1 97.75 237 VAL B CA 1
ATOM 4413 C C . VAL B 1 237 ? 13.297 -8.047 8.969 1 97.75 237 VAL B C 1
ATOM 4415 O O . VAL B 1 237 ? 13.094 -7 8.352 1 97.75 237 VAL B O 1
ATOM 4418 N N . ILE B 1 238 ? 12.406 -8.57 9.875 1 97.5 238 ILE B N 1
ATOM 4419 C CA . ILE B 1 238 ? 11.078 -8 10.07 1 97.5 238 ILE B CA 1
ATOM 4420 C C . ILE B 1 238 ? 11.203 -6.574 10.609 1 97.5 238 ILE B C 1
ATOM 4422 O O . ILE B 1 238 ? 10.516 -5.668 10.141 1 97.5 238 ILE B O 1
ATOM 4426 N N . ASP B 1 239 ? 12.102 -6.332 11.5 1 95.06 239 ASP B N 1
ATOM 4427 C CA . ASP B 1 239 ? 12.344 -5 12.039 1 95.06 239 ASP B CA 1
ATOM 4428 C C . ASP B 1 239 ? 12.805 -4.039 10.945 1 95.06 239 ASP B C 1
ATOM 4430 O O . ASP B 1 239 ? 12.398 -2.877 10.922 1 95.06 239 ASP B O 1
ATOM 4434 N N . THR B 1 240 ? 13.648 -4.527 10.086 1 96.56 240 THR B N 1
ATOM 4435 C CA . THR B 1 240 ? 14.141 -3.717 8.977 1 96.56 240 THR B CA 1
ATOM 4436 C C . THR B 1 240 ? 13.008 -3.342 8.031 1 96.56 240 THR B C 1
ATOM 4438 O O . THR B 1 240 ? 12.859 -2.174 7.664 1 96.56 240 THR B O 1
ATOM 4441 N N . LEU B 1 241 ? 12.172 -4.352 7.699 1 97.62 241 LEU B N 1
ATOM 4442 C CA . LEU B 1 241 ? 11.07 -4.094 6.785 1 97.62 241 LEU B CA 1
ATOM 4443 C C . LEU B 1 241 ? 10.078 -3.109 7.398 1 97.62 241 LEU B C 1
ATOM 4445 O O . LEU B 1 241 ? 9.508 -2.271 6.691 1 97.62 241 LEU B O 1
ATOM 4449 N N . ASN B 1 242 ? 9.898 -3.174 8.68 1 95.56 242 ASN B N 1
ATOM 4450 C CA . ASN B 1 242 ? 8.953 -2.303 9.375 1 95.56 242 ASN B CA 1
ATOM 4451 C C . ASN B 1 242 ? 9.422 -0.851 9.375 1 95.56 242 ASN B C 1
ATOM 4453 O O . ASN B 1 242 ? 8.633 0.063 9.609 1 95.56 242 ASN B O 1
ATOM 4457 N N . ARG B 1 243 ? 10.672 -0.588 9.125 1 93.94 243 ARG B N 1
ATOM 4458 C CA . ARG B 1 243 ? 11.203 0.771 9.086 1 93.94 243 ARG B CA 1
ATOM 4459 C C . ARG B 1 243 ? 10.742 1.494 7.82 1 93.94 243 ARG B C 1
ATOM 4461 O O . ARG B 1 243 ? 10.609 2.721 7.812 1 93.94 243 ARG B O 1
ATOM 4468 N N . ILE B 1 244 ? 10.438 0.721 6.738 1 94.06 244 ILE B N 1
ATOM 4469 C CA . ILE B 1 244 ? 10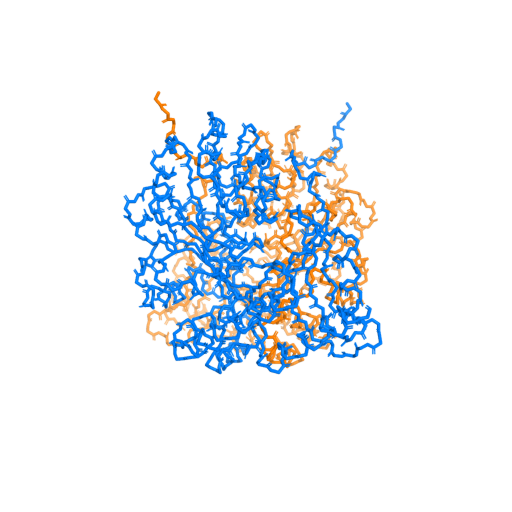.07 1.395 5.496 1 94.06 244 ILE B CA 1
ATOM 4470 C C . ILE B 1 244 ? 8.586 1.179 5.215 1 94.06 244 ILE B C 1
ATOM 4472 O O . ILE B 1 244 ? 8 1.855 4.363 1 94.06 244 ILE B O 1
ATOM 4476 N N . ARG B 1 245 ? 7.992 0.211 5.949 1 95.06 245 ARG B N 1
ATOM 4477 C CA . ARG B 1 245 ? 6.551 0.027 5.801 1 95.06 245 ARG B CA 1
ATOM 4478 C C . ARG B 1 245 ? 5.789 1.261 6.273 1 95.06 245 ARG B C 1
ATOM 4480 O O . ARG B 1 245 ? 6.016 1.749 7.383 1 95.06 245 ARG B O 1
ATOM 4487 N N . GLY B 1 246 ? 4.895 1.748 5.414 1 92 246 GLY B N 1
ATOM 4488 C CA . GLY B 1 246 ? 4.043 2.834 5.875 1 92 246 GLY B CA 1
ATOM 4489 C C . GLY B 1 246 ? 3.172 2.449 7.059 1 92 246 GLY B C 1
ATOM 4490 O O . GLY B 1 246 ? 2.609 1.353 7.09 1 92 246 GLY B O 1
ATOM 4491 N N . PRO B 1 247 ? 3.039 3.338 8.047 1 86.94 247 PRO B N 1
ATOM 4492 C CA . PRO B 1 247 ? 2.264 3.004 9.242 1 86.94 247 PRO B CA 1
ATOM 4493 C C . PRO B 1 247 ? 0.815 2.639 8.922 1 86.94 247 PRO B C 1
ATOM 4495 O O . PRO B 1 247 ? 0.218 1.808 9.617 1 86.94 247 PRO B O 1
ATOM 4498 N N . PHE B 1 248 ? 0.3 3.172 7.895 1 92.38 248 PHE B N 1
ATOM 4499 C CA . PHE B 1 248 ? -1.105 2.99 7.551 1 92.38 248 PHE B CA 1
ATOM 4500 C C . PHE B 1 248 ? -1.249 2.346 6.18 1 92.38 248 PHE B C 1
ATOM 4502 O O . PHE B 1 248 ? -2.115 2.732 5.391 1 92.38 248 PHE B O 1
ATOM 4509 N N . ASN B 1 249 ? -0.428 1.357 5.938 1 95.31 249 ASN B N 1
ATOM 4510 C CA . ASN B 1 249 ? -0.454 0.769 4.602 1 95.31 249 ASN B CA 1
ATOM 4511 C C . ASN B 1 249 ? -1.705 -0.078 4.387 1 95.31 249 ASN B C 1
ATOM 4513 O O . ASN B 1 249 ? -2.096 -0.337 3.246 1 95.31 249 ASN B O 1
ATOM 4517 N N . LEU B 1 250 ? -2.328 -0.512 5.473 1 96.88 250 LEU B N 1
ATOM 4518 C CA . LEU B 1 250 ? -3.549 -1.301 5.344 1 96.88 250 LEU B CA 1
ATOM 4519 C C . LEU B 1 250 ? -4.742 -0.556 5.93 1 96.88 250 LEU B C 1
ATOM 4521 O O . LEU B 1 250 ? -4.625 0.083 6.98 1 96.88 250 LEU B O 1
ATOM 4525 N N . SER B 1 251 ? -5.867 -0.667 5.246 1 96.06 251 SER B N 1
ATOM 4526 C CA . SER B 1 251 ? -7.094 -0.038 5.73 1 96.06 251 SER B CA 1
ATOM 4527 C C . SER B 1 251 ? -7.699 -0.823 6.891 1 96.06 251 SER B C 1
ATOM 4529 O O . SER B 1 251 ? -7.363 -1.991 7.098 1 96.06 251 SER B O 1
ATOM 4531 N N . GLY B 1 252 ? -8.586 -0.096 7.648 1 94.88 252 GLY B N 1
ATOM 4532 C CA . GLY B 1 252 ? -9.328 -0.788 8.688 1 94.88 252 GLY B CA 1
ATOM 4533 C C . GLY B 1 252 ? -10.133 -1.961 8.164 1 94.88 252 GLY B C 1
ATOM 4534 O O . GLY B 1 252 ? -10.219 -3.004 8.812 1 94.88 252 GLY B O 1
ATOM 4535 N N . MET B 1 253 ? -10.688 -1.838 7.02 1 95.25 253 MET B N 1
ATOM 4536 C CA . MET B 1 253 ? -11.477 -2.898 6.398 1 95.25 253 MET B CA 1
ATOM 4537 C C . MET B 1 253 ? -10.594 -4.09 6.039 1 95.25 253 MET B C 1
ATOM 4539 O O . MET B 1 253 ? -10.992 -5.242 6.223 1 95.25 253 MET B O 1
ATOM 4543 N N . ALA B 1 254 ? -9.461 -3.789 5.465 1 96.56 254 ALA B N 1
ATOM 4544 C CA . ALA B 1 254 ? -8.516 -4.848 5.117 1 96.56 254 ALA B CA 1
ATOM 4545 C C . ALA B 1 254 ? -8.109 -5.652 6.352 1 96.56 254 ALA B C 1
ATOM 4547 O O . ALA B 1 254 ? -8.094 -6.887 6.316 1 96.56 254 ALA B O 1
ATOM 4548 N N . LEU B 1 255 ? -7.809 -4.938 7.426 1 97.5 255 LEU B N 1
ATOM 4549 C CA . LEU B 1 255 ? -7.391 -5.582 8.664 1 97.5 255 LEU B CA 1
ATOM 4550 C C . LEU B 1 255 ? -8.523 -6.43 9.25 1 97.5 255 LEU B C 1
ATOM 4552 O O . LEU B 1 255 ? -8.32 -7.602 9.57 1 97.5 255 LEU B O 1
ATOM 4556 N N . ALA B 1 256 ? -9.734 -5.859 9.305 1 97.25 256 ALA B N 1
ATOM 4557 C CA . ALA B 1 256 ? -10.883 -6.559 9.875 1 97.25 256 ALA B CA 1
ATOM 4558 C C . ALA B 1 256 ? -11.25 -7.777 9.031 1 97.25 256 ALA B C 1
ATOM 4560 O O . ALA B 1 256 ? -11.508 -8.852 9.57 1 97.25 256 ALA B O 1
ATOM 4561 N N . GLY B 1 257 ? -11.289 -7.586 7.727 1 97.75 257 GLY B N 1
ATOM 4562 C CA . GLY B 1 257 ? -11.617 -8.68 6.828 1 97.75 257 GLY B CA 1
ATOM 4563 C C . GLY B 1 257 ? -10.633 -9.828 6.898 1 97.75 257 GLY B C 1
ATOM 4564 O O . GLY B 1 257 ? -11.031 -10.992 6.98 1 97.75 257 GLY B O 1
ATOM 4565 N N . ALA B 1 258 ? -9.344 -9.523 6.855 1 98.62 258 ALA B N 1
ATOM 4566 C CA . ALA B 1 258 ? -8.305 -10.547 6.887 1 98.62 258 ALA B CA 1
ATOM 4567 C C . ALA B 1 258 ? -8.32 -11.305 8.211 1 98.62 258 ALA B C 1
ATOM 4569 O O . ALA B 1 258 ? -8.148 -12.523 8.234 1 98.62 258 ALA B O 1
ATOM 4570 N N . GLU B 1 259 ? -8.492 -10.539 9.297 1 98.62 259 GLU B N 1
ATOM 4571 C CA . GLU B 1 259 ? -8.562 -11.164 10.617 1 98.62 259 GLU B CA 1
ATOM 4572 C C . GLU B 1 259 ? -9.695 -12.18 10.68 1 98.62 259 GLU B C 1
ATOM 4574 O O . GLU B 1 259 ? -9.5 -13.305 11.148 1 98.62 259 GLU B O 1
ATOM 4579 N N . ALA B 1 260 ? -10.859 -11.773 10.211 1 98.62 260 ALA B N 1
ATOM 4580 C CA . ALA B 1 260 ? -12.016 -12.664 10.227 1 98.62 260 ALA B CA 1
ATOM 4581 C C . ALA B 1 260 ? -11.812 -13.852 9.297 1 98.62 260 ALA B C 1
ATOM 4583 O O . ALA B 1 260 ? -12.172 -14.984 9.633 1 98.62 260 ALA B O 1
ATOM 4584 N N . ALA B 1 261 ? -11.242 -13.641 8.195 1 98.62 261 ALA B N 1
ATOM 4585 C CA . ALA B 1 261 ? -11.062 -14.688 7.184 1 98.62 261 ALA B CA 1
ATOM 4586 C C . ALA B 1 261 ? -10.133 -15.781 7.688 1 98.62 261 ALA B C 1
ATOM 4588 O O . ALA B 1 261 ? -10.422 -16.969 7.547 1 98.62 261 ALA B O 1
ATOM 4589 N N . VAL B 1 262 ? -9.008 -15.359 8.266 1 98.75 262 VAL B N 1
ATOM 4590 C CA . VAL B 1 262 ? -8.008 -16.328 8.68 1 98.75 262 VAL B CA 1
ATOM 4591 C C . VAL B 1 262 ? -8.555 -17.172 9.828 1 98.75 262 VAL B C 1
ATOM 4593 O O . VAL B 1 262 ? -8.211 -18.359 9.961 1 98.75 262 VAL B O 1
ATOM 4596 N N . ARG B 1 263 ? -9.469 -16.672 10.609 1 98.69 263 ARG B N 1
ATOM 4597 C CA . ARG B 1 263 ? -10.039 -17.375 11.758 1 98.69 263 ARG B CA 1
ATOM 4598 C C . ARG B 1 263 ? -11.188 -18.281 11.328 1 98.69 263 ARG B C 1
ATOM 4600 O O . ARG B 1 263 ? -11.609 -19.156 12.094 1 98.69 263 ARG B O 1
ATOM 4607 N N . ASP B 1 264 ? -11.727 -18.078 10.141 1 98.5 264 ASP B N 1
ATOM 4608 C CA . ASP B 1 264 ? -12.812 -18.922 9.656 1 98.5 264 ASP B CA 1
ATOM 4609 C C . ASP B 1 264 ? -12.273 -20.203 9.023 1 98.5 264 ASP B C 1
ATOM 4611 O O . ASP B 1 264 ? -12.406 -20.406 7.816 1 98.5 264 ASP B O 1
ATOM 4615 N N . VAL B 1 265 ? -11.828 -21.078 9.828 1 98.19 265 VAL B N 1
ATOM 4616 C CA . VAL B 1 265 ? -11.125 -22.281 9.422 1 98.19 265 VAL B CA 1
ATOM 4617 C C . VAL B 1 265 ? -12.07 -23.203 8.656 1 98.19 265 VAL B C 1
ATOM 4619 O O . VAL B 1 265 ? -11.672 -23.875 7.703 1 98.19 265 VAL B O 1
ATOM 4622 N N . ASP B 1 266 ? -13.328 -23.234 9.031 1 98.5 266 ASP B N 1
ATOM 4623 C CA . ASP B 1 266 ? -14.305 -24.078 8.367 1 98.5 266 ASP B CA 1
ATOM 4624 C C . ASP B 1 266 ? -14.484 -23.672 6.906 1 98.5 266 ASP B C 1
ATOM 4626 O O . ASP B 1 266 ? -14.523 -24.516 6.016 1 98.5 266 ASP B O 1
ATOM 4630 N N . TRP B 1 267 ? -14.617 -22.391 6.695 1 98.38 267 TRP B N 1
ATOM 4631 C CA . TRP B 1 267 ? -14.773 -21.891 5.336 1 98.38 267 TRP B CA 1
ATOM 4632 C C . TRP B 1 267 ? -13.547 -22.219 4.492 1 98.38 267 TRP B C 1
ATOM 4634 O O . TRP B 1 267 ? -13.68 -22.688 3.355 1 98.38 267 TRP B O 1
ATOM 4644 N N . VAL B 1 268 ? -12.383 -22.031 5.039 1 98.25 268 VAL B N 1
ATOM 4645 C CA . VAL B 1 268 ? -11.125 -22.297 4.352 1 98.25 268 VAL B CA 1
ATOM 4646 C C . VAL B 1 268 ? -11.039 -23.781 3.988 1 98.25 268 VAL B C 1
ATOM 4648 O O . VAL B 1 268 ? -10.703 -24.125 2.852 1 98.25 268 VAL B O 1
ATOM 4651 N N . ASN B 1 269 ? -11.375 -24.609 4.898 1 98.19 269 ASN B N 1
ATOM 4652 C CA . ASN B 1 269 ? -11.32 -26.047 4.668 1 98.19 269 ASN B CA 1
ATOM 4653 C C . ASN B 1 269 ? -12.281 -26.484 3.559 1 98.19 269 ASN B C 1
ATOM 4655 O O . ASN B 1 269 ? -11.961 -27.375 2.768 1 98.19 269 ASN B O 1
ATOM 4659 N N . GLU B 1 270 ? -13.414 -25.875 3.541 1 98.25 270 GLU B N 1
ATOM 4660 C CA . GLU B 1 270 ? -14.367 -26.172 2.48 1 98.25 270 GLU B CA 1
ATOM 4661 C C . GLU B 1 270 ? -13.828 -25.766 1.115 1 98.25 270 GLU B C 1
ATOM 4663 O O . GLU B 1 270 ? -13.938 -26.516 0.144 1 98.25 270 GLU B O 1
ATOM 4668 N N . CYS B 1 271 ? -13.273 -24.562 1.051 1 98.38 271 CYS B N 1
ATOM 4669 C CA . CYS B 1 271 ? -12.672 -24.094 -0.191 1 98.38 271 CYS B CA 1
ATOM 4670 C C . CYS B 1 271 ? -11.57 -25.047 -0.648 1 98.38 271 CYS B C 1
ATOM 4672 O O . CYS B 1 271 ? -11.477 -25.375 -1.831 1 98.38 271 CYS B O 1
ATOM 4674 N N . LEU B 1 272 ? -10.75 -25.484 0.287 1 98.56 272 LEU B N 1
ATOM 4675 C CA . LEU B 1 272 ? -9.625 -26.375 -0.024 1 98.56 272 LEU B CA 1
ATOM 4676 C C . LEU B 1 272 ? -10.117 -27.734 -0.511 1 98.56 272 LEU B C 1
ATOM 4678 O O . LEU B 1 272 ? -9.555 -28.297 -1.453 1 98.56 272 LEU B O 1
ATOM 4682 N N . ARG B 1 273 ? -11.117 -28.219 0.117 1 98.31 273 ARG B N 1
ATOM 4683 C CA . ARG B 1 273 ? -11.672 -29.516 -0.263 1 98.31 273 ARG B CA 1
ATOM 4684 C C . ARG B 1 273 ? -12.203 -29.484 -1.692 1 98.31 273 ARG B C 1
ATOM 4686 O O . ARG B 1 273 ? -11.852 -30.344 -2.51 1 98.31 273 ARG B O 1
ATOM 4693 N N . VAL B 1 274 ? -13.039 -28.516 -1.981 1 98.62 274 VAL B N 1
ATOM 4694 C CA . VAL B 1 274 ? -13.633 -28.422 -3.312 1 98.62 274 VAL B CA 1
ATOM 4695 C C . VAL B 1 274 ? -12.531 -28.188 -4.348 1 98.62 274 VAL B C 1
ATOM 4697 O O . VAL B 1 274 ? -12.555 -28.781 -5.43 1 98.62 274 VAL B O 1
ATOM 4700 N N . ASN B 1 275 ? -11.586 -27.297 -4.008 1 98.69 275 ASN B N 1
ATOM 4701 C CA . ASN B 1 275 ? -10.477 -27.047 -4.926 1 98.69 275 ASN B CA 1
ATOM 4702 C C . ASN B 1 275 ? -9.727 -28.344 -5.246 1 98.69 275 ASN B C 1
ATOM 4704 O O . ASN B 1 275 ? -9.375 -28.578 -6.398 1 98.69 275 ASN B O 1
ATOM 4708 N N . ALA B 1 276 ? -9.461 -29.125 -4.242 1 98.5 276 ALA B N 1
ATOM 4709 C CA . ALA B 1 276 ? -8.727 -30.375 -4.441 1 98.5 276 ALA B CA 1
ATOM 4710 C C . ALA B 1 276 ? -9.469 -31.312 -5.391 1 98.5 276 ALA B C 1
ATOM 4712 O O . ALA B 1 276 ? -8.867 -31.875 -6.301 1 98.5 276 ALA B O 1
ATOM 4713 N N . ASP B 1 277 ? -10.742 -31.438 -5.215 1 98.62 277 ASP B N 1
ATOM 4714 C CA . ASP B 1 277 ? -11.57 -32.312 -6.059 1 98.62 277 ASP B CA 1
ATOM 4715 C C . ASP B 1 277 ? -11.602 -31.797 -7.496 1 98.62 277 ASP B C 1
ATOM 4717 O O . ASP B 1 277 ? -11.398 -32.562 -8.438 1 98.62 277 ASP B O 1
ATOM 4721 N N . GLU B 1 278 ? -11.852 -30.516 -7.617 1 98.81 278 GLU B N 1
ATOM 4722 C CA . GLU B 1 278 ? -12.016 -29.922 -8.945 1 98.81 278 GLU B CA 1
ATOM 4723 C C . GLU B 1 278 ? -10.68 -29.812 -9.672 1 98.81 278 GLU B C 1
ATOM 4725 O O . GLU B 1 278 ? -10.625 -29.938 -10.898 1 98.81 278 GLU B O 1
ATOM 4730 N N . ARG B 1 279 ? -9.633 -29.562 -8.922 1 98.75 279 ARG B N 1
ATOM 4731 C CA . ARG B 1 279 ? -8.289 -29.578 -9.484 1 98.75 279 ARG B CA 1
ATOM 4732 C C . ARG B 1 279 ? -7.973 -30.938 -10.109 1 98.75 279 ARG B C 1
ATOM 4734 O O . ARG B 1 279 ? -7.461 -31 -11.227 1 98.75 279 ARG B O 1
ATOM 4741 N N . ALA B 1 280 ? -8.258 -31.969 -9.406 1 98.56 280 ALA B N 1
ATOM 4742 C CA . ALA B 1 280 ? -8.055 -33.344 -9.906 1 98.56 280 ALA B CA 1
ATOM 4743 C C . ALA B 1 280 ? -8.898 -33.594 -11.156 1 98.56 280 ALA B C 1
ATOM 4745 O O . ALA B 1 280 ? -8.43 -34.188 -12.117 1 98.56 280 ALA B O 1
ATOM 4746 N N . ARG B 1 281 ? -10.086 -33.125 -11.102 1 98.69 281 ARG B N 1
ATOM 4747 C CA . ARG B 1 281 ? -11 -33.281 -12.234 1 98.69 281 ARG B CA 1
ATOM 4748 C C . ARG B 1 281 ? -10.469 -32.562 -13.469 1 98.69 281 ARG B C 1
ATOM 4750 O O . ARG B 1 281 ? -10.492 -33.125 -14.57 1 98.69 281 ARG B O 1
ATOM 4757 N N . LEU B 1 282 ? -10 -31.359 -13.305 1 98.75 282 LEU B N 1
ATOM 4758 C CA . LEU B 1 282 ? -9.469 -30.578 -14.414 1 98.75 282 LEU B CA 1
ATOM 4759 C C . LEU B 1 282 ? -8.219 -31.25 -14.992 1 98.75 282 LEU B C 1
ATOM 4761 O O . LEU B 1 282 ? -8.086 -31.375 -16.219 1 98.75 282 LEU B O 1
ATOM 4765 N N . VAL B 1 283 ? -7.293 -31.656 -14.109 1 98.75 283 VAL B N 1
ATOM 4766 C CA . VAL B 1 283 ? -6.07 -32.312 -14.555 1 98.75 283 VAL B CA 1
ATOM 4767 C C . VAL B 1 283 ? -6.414 -33.562 -15.344 1 98.75 283 VAL B C 1
ATOM 4769 O O . VAL B 1 283 ? -5.902 -33.781 -16.438 1 98.75 283 VAL B O 1
ATOM 4772 N N . GLY B 1 284 ? -7.277 -34.375 -14.766 1 98.69 284 GLY B N 1
ATOM 4773 C CA . GLY B 1 284 ? -7.703 -35.594 -15.445 1 98.69 284 GLY B CA 1
ATOM 4774 C C . GLY B 1 284 ? -8.383 -35.312 -16.781 1 98.69 284 GLY B C 1
ATOM 4775 O O . GLY B 1 284 ? -8.102 -36 -17.766 1 98.69 284 GLY B O 1
ATOM 4776 N N . GLY B 1 285 ? -9.312 -34.344 -16.781 1 98.69 285 GLY B N 1
ATOM 4777 C CA . GLY B 1 285 ? -10.008 -33.969 -18 1 98.69 285 GLY B CA 1
ATOM 4778 C C . GLY B 1 285 ? -9.086 -33.5 -19.094 1 98.69 285 GLY B C 1
ATOM 4779 O O . GLY B 1 285 ? -9.25 -33.844 -20.266 1 98.69 285 GLY B O 1
ATOM 4780 N N . LEU B 1 286 ? -8.141 -32.656 -18.766 1 98.69 286 LEU B N 1
ATOM 4781 C CA . LEU B 1 286 ? -7.188 -32.125 -19.734 1 98.69 286 LEU B CA 1
ATOM 4782 C C . LEU B 1 286 ? -6.367 -33.281 -20.344 1 98.69 286 LEU B C 1
ATOM 4784 O O . LEU B 1 286 ? -6.176 -33.344 -21.562 1 98.69 286 LEU B O 1
ATOM 4788 N N . ARG B 1 287 ? -5.918 -34.188 -19.484 1 98.44 287 ARG B N 1
ATOM 4789 C CA . ARG B 1 287 ? -5.121 -35.312 -19.953 1 98.44 287 ARG B CA 1
ATOM 4790 C C . ARG B 1 287 ? -5.938 -36.219 -20.844 1 98.44 287 ARG B C 1
ATOM 4792 O O . ARG B 1 287 ? -5.426 -36.75 -21.844 1 98.44 287 ARG B O 1
ATOM 4799 N N . GLN B 1 288 ? -7.168 -36.406 -20.531 1 98 288 GLN B N 1
ATOM 4800 C CA . GLN B 1 288 ? -8.055 -37.219 -21.344 1 98 288 GLN B CA 1
ATOM 4801 C C . GLN B 1 288 ? -8.234 -36.625 -22.734 1 98 288 GLN B C 1
ATOM 4803 O O . GLN B 1 288 ? -8.43 -37.344 -23.719 1 98 288 GLN B O 1
ATOM 4808 N N . LEU B 1 289 ? -8.125 -35.344 -22.828 1 97.56 289 LEU B N 1
ATOM 4809 C CA . LEU B 1 289 ? -8.258 -34.625 -24.094 1 97.56 289 LEU B CA 1
ATOM 4810 C C . LEU B 1 289 ? -6.945 -34.656 -24.859 1 97.56 289 LEU B C 1
ATOM 4812 O O . LEU B 1 289 ? -6.855 -34.094 -25.953 1 97.56 289 LEU B O 1
ATOM 4816 N N . GLY B 1 290 ? -5.902 -35.188 -24.266 1 97.19 290 GLY B N 1
ATOM 4817 C CA . GLY B 1 290 ? -4.605 -35.281 -24.922 1 97.19 290 GLY B CA 1
ATOM 4818 C C . GLY B 1 290 ? -3.74 -34.062 -24.641 1 97.19 290 GLY B C 1
ATOM 4819 O O . GLY B 1 290 ? -2.711 -33.875 -25.297 1 97.19 290 GLY B O 1
ATOM 4820 N N . LEU B 1 291 ? -4.148 -33.219 -23.766 1 97.94 291 LEU B N 1
ATOM 4821 C CA . LEU B 1 291 ? -3.354 -32.062 -23.391 1 97.94 291 LEU B CA 1
ATOM 4822 C C . LEU B 1 291 ? -2.426 -32.406 -22.219 1 97.94 291 LEU B C 1
ATOM 4824 O O . LEU B 1 291 ? -2.842 -33.031 -21.25 1 97.94 291 LEU B O 1
ATOM 4828 N N . ALA B 1 292 ? -1.191 -32.062 -22.375 1 98 292 ALA B N 1
ATOM 4829 C CA . ALA B 1 292 ? -0.243 -32.25 -21.297 1 98 292 ALA B CA 1
ATOM 4830 C C . ALA B 1 292 ? -0.565 -31.344 -20.109 1 98 292 ALA B C 1
ATOM 4832 O O . ALA B 1 292 ? -0.955 -30.188 -20.297 1 98 292 ALA B O 1
ATOM 4833 N N . CYS B 1 293 ? -0.436 -31.859 -18.953 1 98.38 293 CYS B N 1
ATOM 4834 C CA . CYS B 1 293 ? -0.694 -31.125 -17.719 1 98.38 293 CYS B CA 1
ATOM 4835 C C . CYS B 1 293 ? 0.029 -31.766 -16.531 1 98.38 293 CYS B C 1
ATOM 4837 O O . CYS B 1 293 ? -0.184 -32.938 -16.234 1 98.38 293 CYS B O 1
ATOM 4839 N N . ASP B 1 294 ? 0.924 -31.031 -15.875 1 98.12 294 ASP B N 1
ATOM 4840 C CA . ASP B 1 294 ? 1.575 -31.531 -14.672 1 98.12 294 ASP B CA 1
ATOM 4841 C C . ASP B 1 294 ? 0.584 -31.641 -13.516 1 98.12 294 ASP B C 1
ATOM 4843 O O . ASP B 1 294 ? -0.491 -31.031 -13.555 1 98.12 294 ASP B O 1
ATOM 4847 N N . ASP B 1 295 ? 0.99 -32.5 -12.562 1 97.38 295 ASP B N 1
ATOM 4848 C CA . ASP B 1 295 ? 0.225 -32.406 -11.328 1 97.38 295 ASP B CA 1
ATOM 4849 C C . ASP B 1 295 ? 0.272 -31 -10.742 1 97.38 295 ASP B C 1
ATOM 4851 O O . ASP B 1 295 ? 1.312 -30.344 -10.789 1 97.38 295 ASP B O 1
ATOM 4855 N N . SER B 1 296 ? -0.896 -30.578 -10.305 1 98.44 296 SER B N 1
ATOM 4856 C CA . SER B 1 296 ? -0.986 -29.234 -9.75 1 98.44 296 SER B CA 1
ATOM 4857 C C .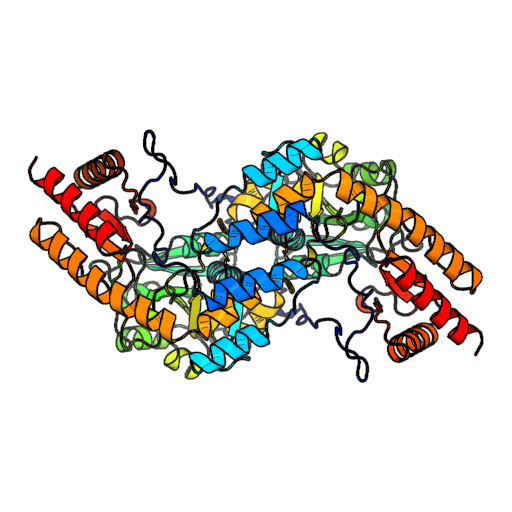 SER B 1 296 ? -1.068 -29.266 -8.234 1 98.44 296 SER B C 1
ATOM 4859 O O . SER B 1 296 ? -1.751 -30.109 -7.656 1 98.44 296 SER B O 1
ATOM 4861 N N . HIS B 1 297 ? -0.332 -28.328 -7.598 1 98.31 297 HIS B N 1
ATOM 4862 C CA . HIS B 1 297 ? -0.351 -28.172 -6.148 1 98.31 297 HIS B CA 1
ATOM 4863 C C . HIS B 1 297 ? -0.88 -26.812 -5.742 1 98.31 297 HIS B C 1
ATOM 4865 O O . HIS B 1 297 ? -0.622 -26.344 -4.633 1 98.31 297 HIS B O 1
ATOM 4871 N N . ALA B 1 298 ? -1.59 -26.125 -6.594 1 98.56 298 ALA B N 1
ATOM 4872 C CA . ALA B 1 298 ? -2.135 -24.797 -6.391 1 98.56 298 ALA B CA 1
ATOM 4873 C C . ALA B 1 298 ? -3.629 -24.75 -6.695 1 98.56 298 ALA B C 1
ATOM 4875 O O . ALA B 1 298 ? -4.305 -25.781 -6.652 1 98.56 298 ALA B O 1
ATOM 4876 N N . ASN B 1 299 ? -4.215 -23.594 -6.855 1 98.81 299 ASN B N 1
ATOM 4877 C CA . ASN B 1 299 ? -5.621 -23.484 -7.227 1 98.81 299 ASN B CA 1
ATOM 4878 C C . ASN B 1 299 ? -5.785 -23.188 -8.711 1 98.81 299 ASN B C 1
ATOM 4880 O O . ASN B 1 299 ? -6.684 -22.438 -9.102 1 98.81 299 ASN B O 1
ATOM 4884 N N . PHE B 1 300 ? -4.867 -23.672 -9.484 1 98.88 300 PHE B N 1
ATOM 4885 C CA . PHE B 1 300 ? -4.906 -23.562 -10.938 1 98.88 300 PHE B CA 1
ATOM 4886 C C . PHE B 1 300 ? -4.191 -24.75 -11.586 1 98.88 300 PHE B C 1
ATOM 4888 O O . PHE B 1 300 ? -3.508 -25.516 -10.914 1 98.88 300 PHE B O 1
ATOM 4895 N N . VAL B 1 301 ? -4.418 -24.938 -12.883 1 98.88 301 VAL B N 1
ATOM 4896 C CA . VAL B 1 301 ? -3.723 -25.938 -13.68 1 98.88 301 VAL B CA 1
ATOM 4897 C C . VAL B 1 301 ? -3.08 -25.281 -14.898 1 98.88 301 VAL B C 1
ATOM 4899 O O . VAL B 1 301 ? -3.463 -24.172 -15.281 1 98.88 301 VAL B O 1
ATOM 4902 N N . LEU B 1 302 ? -2.066 -25.906 -15.352 1 98.81 302 LEU B N 1
ATOM 4903 C CA . LEU B 1 302 ? -1.371 -25.422 -16.531 1 98.81 302 LEU B CA 1
ATOM 4904 C C . LEU B 1 302 ? -1.518 -26.406 -17.703 1 98.81 302 LEU B C 1
ATOM 4906 O O . LEU B 1 302 ? -0.843 -27.438 -17.734 1 98.81 302 LEU B O 1
ATOM 4910 N N . ALA B 1 303 ? -2.361 -26.031 -18.656 1 98.81 303 ALA B N 1
ATOM 4911 C CA . ALA B 1 303 ? -2.518 -26.828 -19.875 1 98.81 303 ALA B CA 1
ATOM 4912 C C . ALA B 1 303 ? -1.41 -26.516 -20.875 1 98.81 303 ALA B C 1
ATOM 4914 O O . ALA B 1 303 ? -1.145 -25.359 -21.188 1 98.81 303 ALA B O 1
ATOM 4915 N N . ARG B 1 304 ? -0.746 -27.5 -21.344 1 98.62 304 ARG B N 1
ATOM 4916 C CA . ARG B 1 304 ? 0.322 -27.328 -22.328 1 98.62 304 ARG B CA 1
ATOM 4917 C C . ARG B 1 304 ? -0.096 -27.875 -23.688 1 98.62 304 ARG B C 1
ATOM 4919 O O . ARG B 1 304 ? -0.542 -29.016 -23.797 1 98.62 304 ARG B O 1
ATOM 4926 N N . PHE B 1 305 ? 0.05 -27.078 -24.672 1 98.31 305 PHE B N 1
ATOM 4927 C CA . PHE B 1 305 ? -0.341 -27.391 -26.047 1 98.31 305 PHE B CA 1
ATOM 4928 C C . PHE B 1 305 ? 0.883 -27.688 -26.906 1 98.31 305 PHE B C 1
ATOM 4930 O O . PHE B 1 305 ? 2.018 -27.5 -26.469 1 98.31 305 PHE B O 1
ATOM 4937 N N . ALA B 1 306 ? 0.623 -28.125 -28.141 1 96.94 306 ALA B N 1
ATOM 4938 C CA . ALA B 1 306 ? 1.692 -28.562 -29.031 1 96.94 306 ALA B CA 1
ATOM 4939 C C . ALA B 1 306 ? 2.516 -27.375 -29.531 1 96.94 306 ALA B C 1
ATOM 4941 O O . ALA B 1 306 ? 3.682 -27.531 -29.891 1 96.94 306 ALA B O 1
ATOM 4942 N N . SER B 1 307 ? 1.937 -26.203 -29.578 1 98 307 SER B N 1
ATOM 4943 C CA . SER B 1 307 ? 2.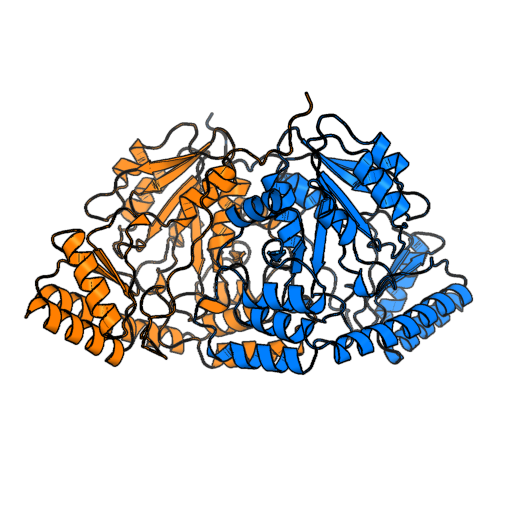59 -25 -30.062 1 98 307 SER B CA 1
ATOM 4944 C C . SER B 1 307 ? 1.922 -23.75 -29.5 1 98 307 SER B C 1
ATOM 4946 O O . SER B 1 307 ? 0.826 -23.812 -28.938 1 98 307 SER B O 1
ATOM 4948 N N . GLU B 1 308 ? 2.684 -22.703 -29.594 1 98.31 308 GLU B N 1
ATOM 4949 C CA . GLU B 1 308 ? 2.102 -21.422 -29.234 1 98.31 308 GLU B CA 1
ATOM 4950 C C . GLU B 1 308 ? 0.823 -21.156 -30.016 1 98.31 308 GLU B C 1
ATOM 4952 O O . GLU B 1 308 ? -0.161 -20.656 -29.469 1 98.31 308 GLU B O 1
ATOM 4957 N N . ALA B 1 309 ? 0.813 -21.453 -31.312 1 98.19 309 ALA B N 1
ATOM 4958 C CA . ALA B 1 309 ? -0.354 -21.25 -32.156 1 98.19 309 ALA B CA 1
ATOM 4959 C C . ALA B 1 309 ? -1.553 -22.047 -31.656 1 98.19 309 ALA B C 1
ATOM 4961 O O . ALA B 1 309 ? -2.686 -21.547 -31.672 1 98.19 309 ALA B O 1
ATOM 4962 N N . ALA B 1 310 ? -1.277 -23.25 -31.234 1 97.88 310 ALA B N 1
ATOM 4963 C CA . ALA B 1 310 ? -2.348 -24.094 -30.703 1 97.88 310 ALA B CA 1
ATOM 4964 C C . ALA B 1 310 ? -2.906 -23.484 -29.406 1 97.88 310 ALA B C 1
ATOM 4966 O O . ALA B 1 310 ? -4.121 -23.516 -29.188 1 97.88 310 ALA B O 1
ATOM 4967 N N . ALA B 1 311 ? -2.039 -23.031 -28.547 1 98.5 311 ALA B N 1
ATOM 4968 C CA . ALA B 1 311 ? -2.471 -22.375 -27.312 1 98.5 311 ALA B CA 1
ATOM 4969 C C . ALA B 1 311 ? -3.301 -21.141 -27.625 1 98.5 311 ALA B C 1
ATOM 4971 O O . ALA B 1 311 ? -4.328 -20.891 -26.984 1 98.5 311 ALA B O 1
ATOM 4972 N N . ASP B 1 312 ? -2.846 -20.344 -28.578 1 98.25 312 ASP B N 1
ATOM 4973 C CA . ASP B 1 312 ? -3.57 -19.141 -28.984 1 98.25 312 ASP B CA 1
ATOM 4974 C C . ASP B 1 312 ? -4.965 -19.484 -29.516 1 98.25 312 ASP B C 1
ATOM 4976 O O . ASP B 1 312 ? -5.934 -18.781 -29.219 1 98.25 312 ASP B O 1
ATOM 4980 N N . ALA B 1 313 ? -5.016 -20.5 -30.281 1 97.75 313 ALA B N 1
ATOM 4981 C CA . ALA B 1 313 ? -6.297 -20.953 -30.812 1 97.75 313 ALA B CA 1
ATOM 4982 C C . ALA B 1 313 ? -7.238 -21.375 -29.703 1 97.75 313 ALA B C 1
ATOM 4984 O O . ALA B 1 313 ? -8.438 -21.078 -29.734 1 97.75 313 ALA B O 1
ATOM 4985 N N . ALA B 1 314 ? -6.691 -22.109 -28.797 1 98.44 314 ALA B N 1
ATOM 4986 C CA . ALA B 1 314 ? -7.488 -22.547 -27.656 1 98.44 314 ALA B CA 1
ATOM 4987 C C . ALA B 1 314 ? -7.977 -21.344 -26.844 1 98.44 314 ALA B C 1
ATOM 4989 O O . ALA B 1 314 ? -9.133 -21.312 -26.422 1 98.44 314 ALA B O 1
ATOM 4990 N N . ASP B 1 315 ? -7.113 -20.406 -26.578 1 98.06 315 ASP B N 1
ATOM 4991 C CA . ASP B 1 315 ? -7.48 -19.203 -25.859 1 98.06 315 ASP B CA 1
ATOM 4992 C C . ASP B 1 315 ? -8.609 -18.453 -26.562 1 98.06 315 ASP B C 1
ATOM 4994 O O . ASP B 1 315 ? -9.578 -18.047 -25.922 1 98.06 315 ASP B O 1
ATOM 4998 N N . ALA B 1 316 ? -8.477 -18.266 -27.828 1 97.38 316 ALA B N 1
ATOM 4999 C CA . ALA B 1 316 ? -9.5 -17.594 -28.625 1 97.38 316 ALA B CA 1
ATOM 5000 C C . ALA B 1 316 ? -10.828 -18.328 -28.562 1 97.38 316 ALA B C 1
ATOM 5002 O O . ALA B 1 316 ? -11.891 -17.719 -28.484 1 97.38 316 ALA B O 1
ATOM 5003 N N . HIS B 1 317 ? -10.75 -19.625 -28.672 1 97.5 317 HIS B N 1
ATOM 5004 C CA . HIS B 1 317 ? -11.953 -20.453 -28.609 1 97.5 317 HIS B CA 1
ATOM 5005 C C . HIS B 1 317 ? -12.664 -20.312 -27.266 1 97.5 317 HIS B C 1
ATOM 5007 O O . HIS B 1 317 ? -13.883 -20.156 -27.234 1 97.5 317 HIS B O 1
ATOM 5013 N N . LEU B 1 318 ? -11.898 -20.422 -26.203 1 98.06 318 LEU B N 1
ATOM 5014 C CA . LEU B 1 318 ? -12.461 -20.234 -24.859 1 98.06 318 LEU B CA 1
ATOM 5015 C C . LEU B 1 318 ? -13.117 -18.875 -24.734 1 98.06 318 LEU B C 1
ATOM 5017 O O . LEU B 1 318 ? -14.219 -18.766 -24.188 1 98.06 318 LEU B O 1
ATOM 5021 N N . LYS B 1 319 ? -12.469 -17.844 -25.25 1 97.12 319 LYS B N 1
ATOM 5022 C CA . LYS B 1 319 ? -13.008 -16.484 -25.188 1 97.12 319 LYS B CA 1
ATOM 5023 C C . LYS B 1 319 ? -14.32 -16.375 -25.953 1 97.12 319 LYS B C 1
ATOM 5025 O O . LYS B 1 319 ? -15.25 -15.703 -25.531 1 97.12 319 LYS B O 1
ATOM 5030 N N . ARG B 1 320 ? -14.391 -17 -27.062 1 95.94 320 ARG B N 1
ATOM 5031 C CA . ARG B 1 320 ? -15.625 -17.016 -27.844 1 95.94 320 ARG B CA 1
ATOM 5032 C C . ARG B 1 320 ? -16.766 -17.641 -27.031 1 95.94 320 ARG B C 1
ATOM 5034 O O . ARG B 1 320 ? -17.922 -17.234 -27.156 1 95.94 320 ARG B O 1
ATOM 5041 N N . ASP B 1 321 ? -16.375 -18.562 -26.188 1 96.38 321 ASP B N 1
ATOM 5042 C CA . ASP B 1 321 ? -17.359 -19.234 -25.344 1 96.38 321 ASP B CA 1
ATOM 5043 C C . ASP B 1 321 ? -17.547 -18.484 -24.016 1 96.38 321 ASP B C 1
ATOM 5045 O O . ASP B 1 321 ? -18.172 -18.984 -23.094 1 96.38 321 ASP B O 1
ATOM 5049 N N . GLY B 1 322 ? -16.938 -17.359 -23.875 1 97 322 GLY B N 1
ATOM 5050 C CA . GLY B 1 322 ? -17.125 -16.516 -22.703 1 97 322 GLY B CA 1
ATOM 5051 C C . GLY B 1 322 ? -16.25 -16.922 -21.531 1 97 322 GLY B C 1
ATOM 5052 O O . GLY B 1 322 ? -16.594 -16.672 -20.375 1 97 322 GLY B O 1
ATOM 5053 N N . ILE B 1 323 ? -15.156 -17.625 -21.797 1 98.12 323 ILE B N 1
ATOM 5054 C CA . ILE B 1 323 ? -14.258 -18.078 -20.75 1 98.12 323 ILE B CA 1
ATOM 5055 C C . ILE B 1 323 ? -12.898 -17.391 -20.891 1 98.12 323 ILE B C 1
ATOM 5057 O O . ILE B 1 323 ? -12.281 -17.438 -21.953 1 98.12 323 ILE B O 1
ATOM 5061 N N . ILE B 1 324 ? -12.484 -16.703 -19.797 1 97.56 324 ILE B N 1
ATOM 5062 C CA . ILE B 1 324 ? -11.195 -16.016 -19.797 1 97.56 324 ILE B CA 1
ATOM 5063 C C . ILE B 1 324 ? -10.195 -16.797 -18.953 1 97.56 324 ILE B C 1
ATOM 5065 O O . ILE B 1 324 ? -10.43 -17.031 -17.766 1 97.56 324 ILE B O 1
ATOM 5069 N N . VAL B 1 325 ? -9.164 -17.234 -19.531 1 97.94 325 VAL B N 1
ATOM 5070 C CA . VAL B 1 325 ? -8.047 -17.875 -18.844 1 97.94 325 VAL B CA 1
ATOM 5071 C C . VAL B 1 325 ? -6.766 -17.078 -19.078 1 97.94 325 VAL B C 1
ATOM 5073 O O . VAL B 1 325 ? -6.805 -15.984 -19.656 1 97.94 325 VAL B O 1
ATOM 5076 N N . ARG B 1 326 ? -5.66 -17.531 -18.578 1 97.31 326 ARG B N 1
ATOM 5077 C CA . ARG B 1 326 ? -4.418 -16.766 -18.656 1 97.31 326 ARG B CA 1
ATOM 5078 C C . ARG B 1 326 ? -3.445 -17.406 -19.641 1 97.31 326 ARG B C 1
ATOM 5080 O O . ARG B 1 326 ? -3.115 -18.594 -19.516 1 97.31 326 ARG B O 1
ATOM 5087 N N . ALA B 1 327 ? -3.057 -16.609 -20.625 1 97.19 327 ALA B N 1
ATOM 5088 C CA . ALA B 1 327 ? -1.899 -16.984 -21.438 1 97.19 327 ALA B CA 1
ATOM 5089 C C . ALA B 1 327 ? -0.604 -16.484 -20.797 1 97.19 327 ALA B C 1
ATOM 5091 O O . ALA B 1 327 ? -0.29 -15.297 -20.875 1 97.19 327 ALA B O 1
ATOM 5092 N N . PRO B 1 328 ? 0.218 -17.391 -20.219 1 96.94 328 PRO B N 1
ATOM 5093 C CA . PRO B 1 328 ? 1.389 -16.938 -19.453 1 96.94 328 PRO B CA 1
ATOM 5094 C C . PRO B 1 328 ? 2.631 -16.781 -20.328 1 96.94 328 PRO B C 1
ATOM 5096 O O . PRO B 1 328 ? 3.713 -17.234 -19.969 1 96.94 328 PRO B O 1
ATOM 5099 N N . LYS B 1 329 ? 2.504 -16.031 -21.438 1 96.06 329 LYS B N 1
ATOM 5100 C CA . LYS B 1 329 ? 3.605 -15.82 -22.375 1 96.06 329 LYS B CA 1
ATOM 5101 C C . LYS B 1 329 ? 4.746 -15.055 -21.703 1 96.06 329 LYS B C 1
ATOM 5103 O O . LYS B 1 329 ? 5.918 -15.336 -21.969 1 96.06 329 LYS B O 1
ATOM 5108 N N . SER B 1 330 ? 4.379 -14.125 -20.859 1 93.19 330 SER B N 1
ATOM 5109 C CA . SER B 1 330 ? 5.375 -13.297 -20.188 1 93.19 330 SER B CA 1
ATOM 5110 C C . SER B 1 330 ? 6.227 -14.125 -19.219 1 93.19 330 SER B C 1
ATOM 5112 O O . SER B 1 330 ? 7.297 -13.688 -18.797 1 93.19 330 SER B O 1
ATOM 5114 N N . TYR B 1 331 ? 5.805 -15.352 -18.922 1 96.31 331 TYR B N 1
ATOM 5115 C CA . TYR B 1 331 ? 6.555 -16.25 -18.047 1 96.31 331 TYR B CA 1
ATOM 5116 C C . TYR B 1 331 ? 7.387 -17.234 -18.859 1 96.31 331 TYR B C 1
ATOM 5118 O O . TYR B 1 331 ? 7.949 -18.188 -18.312 1 96.31 331 TYR B O 1
ATOM 5126 N N . GLY B 1 332 ? 7.355 -17.047 -20.172 1 96.62 332 GLY B N 1
ATOM 5127 C CA . GLY B 1 332 ? 8.109 -17.938 -21.047 1 96.62 332 GLY B CA 1
ATOM 5128 C C . GLY B 1 332 ? 7.375 -19.219 -21.375 1 96.62 332 GLY B C 1
ATOM 5129 O O . GLY B 1 332 ? 8 -20.25 -21.625 1 96.62 332 GLY B O 1
ATOM 5130 N N . LEU B 1 333 ? 6.113 -19.172 -21.203 1 98.06 333 LEU B N 1
ATOM 5131 C CA . LEU B 1 333 ? 5.273 -20.328 -21.5 1 98.06 333 LEU B CA 1
ATOM 5132 C C . LEU B 1 333 ? 4.242 -20 -22.562 1 98.06 333 LEU B C 1
ATOM 5134 O O . LEU B 1 333 ? 3.037 -20.031 -22.312 1 98.06 333 LEU B O 1
ATOM 5138 N N . PRO B 1 334 ? 4.699 -19.766 -23.797 1 98 334 PRO B N 1
ATOM 5139 C CA . PRO B 1 334 ? 3.797 -19.297 -24.844 1 98 334 PRO B CA 1
ATOM 5140 C C . PRO B 1 334 ? 2.855 -20.391 -25.344 1 98 334 PRO B C 1
ATOM 5142 O O . PRO B 1 334 ? 1.842 -20.094 -25.984 1 98 334 PRO B O 1
ATOM 5145 N N . ASP B 1 335 ? 3.211 -21.688 -25.094 1 98.5 335 ASP B N 1
ATOM 5146 C CA . ASP B 1 335 ? 2.391 -22.797 -25.562 1 98.5 335 ASP B CA 1
ATOM 5147 C C . ASP B 1 335 ? 1.465 -23.312 -24.469 1 98.5 335 ASP B C 1
ATOM 5149 O O . ASP B 1 335 ? 1.031 -24.453 -24.5 1 98.5 335 ASP B O 1
ATOM 5153 N N . CYS B 1 336 ? 1.201 -22.5 -23.469 1 98.75 336 CYS B N 1
ATOM 5154 C CA . CYS B 1 336 ? 0.418 -22.953 -22.328 1 98.75 336 CYS B CA 1
ATOM 5155 C C . CYS B 1 336 ? -0.765 -22.016 -22.078 1 98.75 336 CYS B C 1
ATOM 5157 O O . CYS B 1 336 ? -0.807 -20.906 -22.594 1 98.75 336 CYS B O 1
ATOM 5159 N N . LEU B 1 337 ? -1.769 -22.484 -21.375 1 98.75 337 LEU B N 1
ATOM 5160 C CA . LEU B 1 337 ? -2.838 -21.719 -20.75 1 98.75 337 LEU B CA 1
ATOM 5161 C C . LEU B 1 337 ? -2.961 -22.094 -19.266 1 98.75 337 LEU B C 1
ATOM 5163 O O . LEU B 1 337 ? -3.039 -23.266 -18.922 1 98.75 337 LEU B O 1
ATOM 5167 N N . ARG B 1 338 ? -2.855 -21.125 -18.438 1 98.75 338 ARG B N 1
ATOM 5168 C CA . ARG B 1 338 ? -3.105 -21.328 -17.016 1 98.75 338 ARG B CA 1
ATOM 5169 C C . ARG B 1 338 ? -4.578 -21.125 -16.672 1 98.75 338 ARG B C 1
ATOM 5171 O O . ARG B 1 338 ? -5.141 -20.062 -16.969 1 98.75 338 ARG B O 1
ATOM 5178 N N . ILE B 1 339 ? -5.176 -22.078 -16.078 1 98.81 339 ILE B N 1
ATOM 5179 C CA . ILE B 1 339 ? -6.609 -22.078 -15.812 1 98.81 339 ILE B CA 1
ATOM 5180 C C . ILE B 1 339 ? -6.859 -22.188 -14.312 1 98.81 339 ILE B C 1
ATOM 5182 O O . ILE B 1 339 ? -6.516 -23.188 -13.688 1 98.81 339 ILE B O 1
ATOM 5186 N N . THR B 1 340 ? -7.48 -21.141 -13.75 1 98.75 340 THR B N 1
ATOM 5187 C CA . THR B 1 340 ? -7.891 -21.172 -12.352 1 98.75 340 THR B CA 1
ATOM 5188 C C . THR B 1 340 ? -8.922 -22.281 -12.117 1 98.75 340 THR B C 1
ATOM 5190 O O . THR B 1 340 ? -9.828 -22.469 -12.922 1 98.75 340 THR B O 1
ATOM 5193 N N . VAL B 1 341 ? -8.766 -23 -11.031 1 98.88 341 VAL B N 1
ATOM 5194 C CA . VAL B 1 341 ? -9.781 -23.984 -10.664 1 98.88 341 VAL B CA 1
ATOM 5195 C C . VAL B 1 341 ? -11.055 -23.266 -10.219 1 98.88 341 VAL B C 1
ATOM 5197 O O . VAL B 1 341 ? -11.039 -22.516 -9.25 1 98.88 341 VAL B O 1
ATOM 5200 N N . GLY B 1 342 ? -12.117 -23.406 -10.992 1 98.44 342 GLY B N 1
ATOM 5201 C CA . GLY B 1 342 ? -13.391 -22.797 -10.672 1 98.44 342 GLY B CA 1
ATOM 5202 C C . GLY B 1 342 ? -14.312 -23.703 -9.883 1 98.44 342 GLY B C 1
ATOM 5203 O O . GLY B 1 342 ? -13.859 -24.672 -9.266 1 98.44 342 GLY B O 1
ATOM 5204 N N . ARG B 1 343 ? -15.562 -23.359 -9.781 1 97.56 343 ARG B N 1
ATOM 5205 C CA . ARG B 1 343 ? -16.609 -24.219 -9.258 1 97.56 343 ARG B CA 1
ATOM 5206 C C . ARG B 1 343 ? -16.859 -25.406 -10.195 1 97.56 343 ARG B C 1
ATOM 5208 O O . ARG B 1 343 ? -16.422 -25.391 -11.344 1 97.56 343 ARG B O 1
ATOM 5215 N N . PRO B 1 344 ? -17.484 -26.344 -9.609 1 98.38 344 PRO B N 1
ATOM 5216 C CA . PRO B 1 344 ? -17.734 -27.531 -10.445 1 98.38 344 PRO B CA 1
ATOM 5217 C C . PRO B 1 344 ? -18.359 -27.172 -11.797 1 98.38 344 PRO B C 1
ATOM 5219 O O . PRO B 1 344 ? -17.906 -27.672 -12.836 1 98.38 344 PRO B O 1
ATOM 5222 N N . GLU B 1 345 ? -19.328 -26.266 -11.789 1 98.38 345 GLU B N 1
ATOM 5223 C CA . GLU B 1 345 ? -20 -25.891 -13.031 1 98.38 345 GLU B CA 1
ATOM 5224 C C . GLU B 1 345 ? -19.062 -25.125 -13.953 1 98.38 345 GLU B C 1
ATOM 5226 O O . GLU B 1 345 ? -19.156 -25.234 -15.18 1 98.38 345 GLU B O 1
ATOM 5231 N N . ASP B 1 346 ? -18.188 -24.312 -13.367 1 98.5 346 ASP B N 1
ATOM 5232 C CA . ASP B 1 346 ? -17.203 -23.578 -14.148 1 98.5 346 ASP B CA 1
ATOM 5233 C C . ASP B 1 346 ? -16.25 -24.516 -14.883 1 98.5 346 ASP B C 1
ATOM 5235 O O . ASP B 1 346 ? -15.984 -24.344 -16.078 1 98.5 346 ASP B O 1
ATOM 5239 N N . ASN B 1 347 ? -15.82 -25.516 -14.156 1 98.69 347 ASN B N 1
ATOM 5240 C CA . ASN B 1 347 ? -14.875 -26.484 -14.719 1 98.69 347 ASN B CA 1
ATOM 5241 C C . ASN B 1 347 ? -15.523 -27.344 -15.797 1 98.69 347 ASN B C 1
ATOM 5243 O O . ASN B 1 347 ? -14.867 -27.719 -16.766 1 98.69 347 ASN B O 1
ATOM 5247 N N . SER B 1 348 ? -16.781 -27.672 -15.602 1 98.56 348 SER B N 1
ATOM 5248 C CA . SER B 1 348 ? -17.531 -28.375 -16.641 1 98.56 348 SER B CA 1
ATOM 5249 C C . SER B 1 348 ? -17.562 -27.578 -17.938 1 98.56 348 SER B C 1
ATOM 5251 O O . SER B 1 348 ? -17.391 -28.141 -19.031 1 98.56 348 SER B O 1
ATOM 5253 N N . ARG B 1 349 ? -17.781 -26.297 -17.781 1 98.25 349 ARG B N 1
ATOM 5254 C CA . ARG B 1 349 ? -17.812 -25.422 -18.953 1 98.25 349 ARG B CA 1
ATOM 5255 C C . ARG B 1 349 ? -16.469 -25.391 -19.656 1 98.25 349 ARG B C 1
ATOM 5257 O O . ARG B 1 349 ? -16.406 -25.438 -20.891 1 98.25 349 ARG B O 1
ATOM 5264 N N . VAL B 1 350 ? -15.406 -25.328 -18.922 1 98.69 350 VAL B N 1
ATOM 5265 C CA . VAL B 1 350 ? -14.055 -25.281 -19.484 1 98.69 350 VAL B CA 1
ATOM 5266 C C . VAL B 1 350 ? -13.773 -26.578 -20.25 1 98.69 350 VAL B C 1
ATOM 5268 O O . VAL B 1 350 ? -13.344 -26.547 -21.406 1 98.69 350 VAL B O 1
ATOM 5271 N N . LEU B 1 351 ? -14.031 -27.703 -19.625 1 98.56 351 LEU B N 1
ATOM 5272 C CA . LEU B 1 351 ? -13.742 -29 -20.219 1 98.56 351 LEU B CA 1
ATOM 5273 C C . LEU B 1 351 ? -14.617 -29.219 -21.453 1 98.56 351 LEU B C 1
ATOM 5275 O O . LEU B 1 351 ? -14.156 -29.781 -22.453 1 98.56 351 LEU B O 1
ATOM 5279 N N . ALA B 1 352 ? -15.891 -28.781 -21.391 1 98.44 352 ALA B N 1
ATOM 5280 C CA . ALA B 1 352 ? -16.781 -28.906 -22.547 1 98.44 352 ALA B CA 1
ATOM 5281 C C . ALA B 1 352 ? -16.266 -28.094 -23.719 1 98.44 352 ALA B C 1
ATOM 5283 O O . ALA B 1 352 ? -16.281 -28.562 -24.859 1 98.44 352 ALA B O 1
ATOM 5284 N N . SER B 1 353 ? -15.891 -26.906 -23.422 1 98.31 353 SER B N 1
ATOM 5285 C CA . SER B 1 353 ? -15.375 -26.031 -24.453 1 98.31 353 SER B CA 1
ATOM 5286 C C . SER B 1 353 ? -14.125 -26.609 -25.109 1 98.31 353 SER B C 1
ATOM 5288 O O . SER B 1 353 ? -14 -26.625 -26.328 1 98.31 353 SER B O 1
ATOM 5290 N N . LEU B 1 354 ? -13.195 -27.078 -24.344 1 98.25 354 LEU B N 1
ATOM 5291 C CA . LEU B 1 354 ? -11.953 -27.641 -24.859 1 98.25 354 LEU B CA 1
ATOM 5292 C C . LEU B 1 354 ? -12.219 -28.938 -25.625 1 98.25 354 LEU B C 1
ATOM 5294 O O . LEU B 1 354 ? -11.523 -29.25 -26.594 1 98.25 354 LEU B O 1
ATOM 5298 N N . THR B 1 355 ? -13.172 -29.688 -25.141 1 97.81 355 THR B N 1
ATOM 5299 C CA . THR B 1 355 ? -13.562 -30.906 -25.844 1 97.81 355 THR B CA 1
ATOM 5300 C C . THR B 1 355 ? -14.031 -30.578 -27.266 1 97.81 355 THR B C 1
ATOM 5302 O O . THR B 1 355 ? -13.648 -31.25 -28.219 1 97.81 355 THR B O 1
ATOM 5305 N N . ALA B 1 356 ? -14.836 -29.531 -27.328 1 97 356 ALA B N 1
ATOM 5306 C CA . ALA B 1 356 ? -15.328 -29.094 -28.641 1 97 356 ALA B CA 1
ATOM 5307 C C . ALA B 1 356 ? -14.18 -28.656 -29.531 1 97 356 ALA B C 1
ATOM 5309 O O . ALA B 1 356 ? -14.211 -28.891 -30.75 1 97 356 ALA B O 1
ATOM 5310 N N . LEU B 1 357 ? -13.227 -28 -29.016 1 95.44 357 LEU B N 1
ATOM 5311 C CA . LEU B 1 357 ? -12.078 -27.531 -29.766 1 95.44 357 LEU B CA 1
ATOM 5312 C C . LEU B 1 357 ? -11.273 -28.703 -30.328 1 95.44 357 LEU B C 1
ATOM 5314 O O . LEU B 1 357 ? -10.867 -28.672 -31.484 1 95.44 357 LEU B O 1
ATOM 5318 N N . VAL B 1 358 ? -10.992 -29.656 -29.516 1 91.88 358 VAL B N 1
ATOM 5319 C CA . VAL B 1 358 ? -10.172 -30.797 -29.906 1 91.88 358 VAL B CA 1
ATOM 5320 C C . VAL B 1 358 ? -10.914 -31.641 -30.922 1 91.88 358 VAL B C 1
ATOM 5322 O O . VAL B 1 358 ? -10.297 -32.25 -31.797 1 91.88 358 VAL B O 1
ATOM 5325 N N . ALA B 1 359 ? -12.211 -31.703 -30.812 1 88.94 359 ALA B N 1
ATOM 5326 C CA . ALA B 1 359 ? -13.031 -32.469 -31.734 1 88.94 359 ALA B CA 1
ATOM 5327 C C . ALA B 1 359 ? -13.133 -31.797 -33.094 1 88.94 359 ALA B C 1
ATOM 5329 O O . ALA B 1 359 ? -13.5 -32.438 -34.094 1 88.94 359 ALA B O 1
ATOM 5330 N N . ALA B 1 360 ? -12.906 -30.578 -33.156 1 83.25 360 ALA B N 1
ATOM 5331 C CA . ALA B 1 360 ? -12.984 -29.828 -34.406 1 83.25 360 ALA B CA 1
ATOM 5332 C C . ALA B 1 360 ? -11.695 -30 -35.219 1 83.25 360 ALA B C 1
ATOM 5334 O O . ALA B 1 360 ? -11.742 -30.188 -36.438 1 83.25 360 ALA B O 1
#

Foldseek 3Di:
DPDPDDDDFLQVVDDDDDDDDPDFPPDPHFAEFAPQFQQVAADPQLVVLLVVCVVVQVDFDFQQLQLLLVLCCVQLVADSLQKDKFLWLLVVLLLLLLLQHAAQAEEEEELLADPSNQNSNSVNHHHYDYWYDDPLERDLVRRLVRDDPRYQEYEQEACGPPQLHHDDPVSVVVSVVSDDPRHAYEYEYAFVLLAPPGSSCRVVQVVDQRYKYKYGCRHLNNCVVQRMIMMGHDNVSNVSSSVPDDSRNHGSSSSSSSSRSSNPVVSSVVSSVQLVVLLVVLCVLLVVLVWDWDRGSGQKTKTFAPDLVVQVVLQVQCSVVSHHWHQSVVSVRSRITIGGRHGPVSSVSSSVSVSVVSVD/DPDPDDDDFLQVVDDDDDDDDPDFPPDPHFAEFAPQFQQVAADPQLVVLLVVCVVVQVDFDFQQLQLLLVLCCVQLVADSLQKDKFLWLLVVLLLLLQLQHAAQAEEEEELLADPSNQNSNSVNHHHYDYWYDDPLERDLVRRLVRDDPRYQEYEQEACGPPQLHHDDPVSVVVSVVSDDPRHAYEQEYAFVLLAPPGSSCRVVQVVDQRYKYKYGCRHLNNCVVQRMIMMGHDNVSNVSSSVPDDSRNHGSSSSSSSSRSSNPVVSSVVSSVQLVVLLVVLCVLLVVLVWDWDRGSGQKTKTFAPDLVVQVVLQVQCSVVSHHWHQSVVSVRSRITIGGRHGPVSSVSSSVSVSVVSVD

Secondary structure (DSSP, 8-state):
------PPTTGGGSPPP-PPP--BTTBSS-EE-SS---TT-S-HHHHHHHHHHHTTTTSPPPSS-HHHHHHHHHHHT--GGGEEEESHHHHHHHHHHHHH--TT-EEEEETT--THHHHHHHHTT-EEEEE--BTTB--HHHHHHH--TTEEEEEEESS-TTT-----HHHHHHHHHH--TT-EEEEE-TTGGGSTT--TTHHHHHH-SSEEEEEESSSTT--TTT--EEEE--HHHHHHHHHHS-TT-S-HHHHHHHHHHHH-HHHHHHHHHHHHHHHHHHHHHHHHTT-EE----SSEEEEE-SSHHHHHHHHHHHHHTTEE-B--GGGT-TTEEEEE---HHHHHHHHHHHHHHHH-/------PPTTGGGSPPP-PPP--BTTBSS-EE-SS---TT-S-HHHHHHHHHHHTTTTSPPPSS-HHHHHHHHHHHT--GGGEEEESHHHHHHHHHHHHH--TT-EEEEETT--THHHHHHHHTT-EEEEE--BTTB--HHHHHHH--TTEEEEEEESS-TTT-----HHHHHHHHHH--TT-EEEEE-TTGGGSTT--TTHHHHHH-SSEEEEEESSSTT--TTTT-EEEE--HHHHHHHHHHS-TT-S-HHHHHHHHHHHH-HHHHHHHHHHHHHHHHHHHHHHHHTT-EE----SSEEEEE-SSHHHHHHHHHHHHHTTEE-B--GGGT-TTEEEEE---HHHHHHHHHHHHHHHH-

pLDDT: mean 95.52, std 7.15, range [31.98, 98.88]

Radius of gyration: 26.3 Å; Cα contacts (8 Å, |Δi|>4): 1651; chains: 2; bounding box: 58×72×72 Å

Organism: Jannaschia sp. (strain CCS1) (NCBI:txid290400)

Sequence (720 aa):
MTAPIRPQPGILDIALYQGGASKIAGHADPLKLSSNENPFGPSPAAVQAMADAVASSHRYPNTDHADLRAAISEIHGLEADNIICGVGSDEVIHFLCQCYAGPGDEVLYTQHGFGMYPIAAKAAGATPVQVAEDARHVDVDALIAGITPATRLIFIANPSNPCATMIDNGEITRLADALPDQCLLILDGAYVEFADGYDGGKNLVEARDNVVMTRTFSKVYGLGGLRVGYGYGPRHVIDTLNRIRGPFNLSGMALAGAEAAVRDVDWVNECLRVNADERARLVGGLRQLGLACDDSHANFVLARFASEAAADAADAHLKRDGIIVRAPKSYGLPDCLRITVGRPEDNSRVLASLTALVAAMTAPIRPQPGILDIALYQGGASKIAGHADPLKLSSNENPFGPSPAAVQAMADAVASSHRYPNTDHADLRAAISEIHGLEADNIICGVGSDEVIHFLCQCYAGPGDEVLYTQHGFGMYPIAAKAAGATPVQVAEDARHVDVDALIAGITPATRLIFIANPSNPCATMIDNGEITRLADALPDQCLLILDGAYVEFADGYDGGKNLVEARDNVVMTRTFSKVYGLGGLRVGYGYGPRHVIDTLNRIRGPFNLSGMALAGAEAAVRDVDWVNECLRVNADERARLVGGLRQLGLACDDSHANFVLARFASEAAADAADAHLKRDGIIVRAPKSYGLPDCLRITVGRPEDNSRVLASLTALVAA

InterPro domains:
  IPR004839 Aminotransferase, class I/classII, large domain [PF00155] (29-352)
  IPR005861 Histidinol-phosphate aminotransferase family [MF_01023] (6-358)
  IPR005861 Histidinol-phosphate aminotransferase family [TIGR01141] (10-355)
  IPR015421 Pyridoxal phosphate-dependent transferase, major domain [G3DSA:3.40.640.10] (42-264)
  IPR015422 Pyridoxal phosphate-dependent transferase, small domain [G3DSA:3.90.1150.10] (26-354)
  IPR015424 Pyridoxal phosphate-dependent transferase [SSF53383] (23-355)
  IPR050106 Histidinol-phosphate aminotransferase [PTHR43643] (29-357)

Nearest PDB structures (foldseek):
  4r5z-assembly2_C  TM=9.357E-01  e=6.481E-33  Mycobacterium tuberculosis H37Rv
  4r8d-assembly1_A  TM=8.897E-01  e=7.573E-30  Mycobacterium tuberculosis H37Rv
  3cq5-assembly2_C  TM=8.860E-01  e=2.908E-29  unclassified
  3cq4-assembly1_A  TM=8.853E-01  e=1.162E-24  unclassified
  3cq4-assembly1_B  TM=8.572E-01  e=1.229E-24  unclassified